Protein AF-A0A0G1RX53-F1 (afdb_monomer_lite)

InterPro domains:
  IPR038765 Papain-like cysteine peptidase superfamily [SSF54001] (108-212)

pLDDT: mean 75.98, std 19.53, range [27.03, 98.56]

Sequence (443 aa):
MKIVKIISTFILISFFSLILWSFLYSPTREVTPIYSWLSFAADLPYSDKTVSLTLGKNQTEAQLTIDSNDQEKPVYYSLTNLGVKTIKPRVIINGQDWFSDEAILGSALKNLDKDTATNQEKVLAVFKFITDNQLHWYTPLYGTSYYYLDNPVRYLNNWGYGFCSDSSTVLIQLLTFAGYNARLVNLVDHVVAEVFYDGAWHVLDPDMEVYYLNQQGKIASVEEIVADRRLLDSPIWLRDINADVKESVRQILIKAYSQPAATFTPAERGLSNQEYQSEFSYRLQQDEEIRFYYDFPGRYYWGYSDEKPPEFTNGVLISKNRGGLIRTALPFPIVSAYLYKPDLCQTVIKPRFSLKGGRWQKLTGCQDDIIKITDHFPTGEGTYPTEKYFLLLPFSLTDYQLLTQFQTASKSIPHLNDGANDIELKEALNSDIKLEFGYVPLD

Structure (mmCIF, N/CA/C/O backbone):
data_AF-A0A0G1RX53-F1
#
_entry.id   AF-A0A0G1RX53-F1
#
loop_
_atom_site.group_PDB
_atom_site.id
_atom_site.type_symbol
_atom_site.label_atom_id
_atom_site.label_alt_id
_atom_site.label_comp_id
_atom_site.label_asym_id
_atom_site.label_entity_id
_atom_site.label_seq_id
_atom_site.pdbx_PDB_ins_code
_atom_site.Cartn_x
_atom_site.Cartn_y
_atom_site.Cartn_z
_atom_site.occupancy
_atom_site.B_iso_or_equiv
_atom_site.auth_seq_id
_atom_site.auth_comp_id
_atom_site.auth_asym_id
_atom_site.auth_atom_id
_atom_site.pdbx_PDB_model_num
ATOM 1 N N . MET A 1 1 ? -21.704 -49.858 10.558 1.00 38.09 1 MET A N 1
ATOM 2 C CA . MET A 1 1 ? -22.305 -49.090 9.443 1.00 38.09 1 MET A CA 1
ATOM 3 C C . MET A 1 1 ? -22.819 -47.738 9.962 1.00 38.09 1 MET A C 1
ATOM 5 O O . MET A 1 1 ? -24.015 -47.574 10.132 1.00 38.09 1 MET A O 1
ATOM 9 N N . LYS A 1 2 ? -21.921 -46.808 10.334 1.00 35.03 2 LYS A N 1
ATOM 10 C CA . LYS A 1 2 ? -22.253 -45.494 10.940 1.00 35.03 2 LYS A CA 1
ATOM 11 C C . LYS A 1 2 ? -21.036 -44.535 10.906 1.00 35.03 2 LYS A C 1
ATOM 13 O O . LYS A 1 2 ? -20.606 -44.083 11.950 1.00 35.03 2 LYS A O 1
ATOM 18 N N . ILE A 1 3 ? -20.420 -44.273 9.743 1.00 33.19 3 ILE A N 1
ATOM 19 C CA . ILE A 1 3 ? -19.316 -43.273 9.633 1.00 33.19 3 ILE A CA 1
ATOM 20 C C . ILE A 1 3 ? -19.403 -42.375 8.370 1.00 33.19 3 ILE A C 1
ATOM 22 O O . ILE A 1 3 ? -18.644 -41.430 8.235 1.00 33.19 3 ILE A O 1
ATOM 26 N N . VAL A 1 4 ? -20.374 -42.547 7.461 1.00 31.31 4 VAL A N 1
ATOM 27 C CA . VAL A 1 4 ? -20.325 -41.864 6.138 1.00 31.31 4 VAL A CA 1
ATOM 28 C C . VAL A 1 4 ? -21.285 -40.661 5.991 1.00 31.31 4 VAL A C 1
ATOM 30 O O . VAL A 1 4 ? -21.390 -40.088 4.919 1.00 31.31 4 VAL A O 1
ATOM 33 N N . LYS A 1 5 ? -21.978 -40.207 7.048 1.00 29.08 5 LYS A N 1
ATOM 34 C CA . LYS A 1 5 ? -23.029 -39.163 6.917 1.00 29.08 5 LYS A CA 1
ATOM 35 C C . LYS A 1 5 ? -22.703 -37.762 7.458 1.00 29.08 5 LYS A C 1
ATOM 37 O O . LYS A 1 5 ? -23.580 -36.911 7.423 1.00 29.08 5 LYS A O 1
ATOM 42 N N . ILE A 1 6 ? -21.483 -37.507 7.940 1.00 33.66 6 ILE A N 1
ATOM 43 C CA . ILE A 1 6 ? -21.118 -36.205 8.547 1.00 33.66 6 ILE A CA 1
ATOM 44 C C . ILE A 1 6 ? -20.292 -35.312 7.599 1.00 33.66 6 ILE A C 1
ATOM 46 O O . ILE A 1 6 ? -20.308 -34.095 7.739 1.00 33.66 6 ILE A O 1
ATOM 50 N N . ILE A 1 7 ? -19.652 -35.873 6.567 1.00 32.50 7 ILE A N 1
ATOM 51 C CA . ILE A 1 7 ? -18.754 -35.105 5.682 1.00 32.50 7 ILE A CA 1
ATOM 52 C C . ILE A 1 7 ? -19.512 -34.394 4.541 1.00 32.50 7 ILE A C 1
ATOM 54 O O . ILE A 1 7 ? -19.084 -33.341 4.080 1.00 32.50 7 ILE A O 1
ATOM 58 N N . SER A 1 8 ? -20.684 -34.884 4.124 1.00 28.25 8 SER A N 1
ATOM 59 C CA . SER A 1 8 ? -21.443 -34.274 3.018 1.00 28.25 8 SER A CA 1
ATOM 60 C C . SER A 1 8 ? -22.219 -33.010 3.406 1.00 28.25 8 SER A C 1
ATOM 62 O O . SER A 1 8 ? -22.513 -32.190 2.544 1.00 28.25 8 SER A O 1
ATOM 64 N N . THR A 1 9 ? -22.550 -32.831 4.688 1.00 29.69 9 THR A N 1
ATOM 65 C CA . THR A 1 9 ? -23.345 -31.679 5.153 1.00 29.69 9 THR A CA 1
ATOM 66 C C . THR A 1 9 ? -22.471 -30.454 5.442 1.00 29.69 9 THR A C 1
ATOM 68 O O . THR A 1 9 ? -22.939 -29.333 5.293 1.00 29.69 9 THR A O 1
ATOM 71 N N . PHE A 1 10 ? -21.187 -30.645 5.766 1.00 32.28 10 PHE A N 1
ATOM 72 C CA . PHE A 1 10 ? -20.243 -29.539 5.973 1.00 32.28 10 PHE A CA 1
ATOM 73 C C . PHE A 1 10 ? -19.778 -28.887 4.663 1.00 32.28 10 PHE A C 1
ATOM 75 O O . PHE A 1 10 ? -19.531 -27.692 4.646 1.00 32.28 10 PHE A O 1
ATOM 82 N N . ILE A 1 11 ? -19.719 -29.633 3.555 1.00 34.22 11 ILE A N 1
ATOM 83 C CA . ILE A 1 11 ? -19.242 -29.104 2.264 1.00 34.22 11 ILE A CA 1
ATOM 84 C C . ILE A 1 11 ? -20.365 -28.396 1.481 1.00 34.22 11 ILE A C 1
ATOM 86 O O . ILE A 1 11 ? -20.099 -27.447 0.748 1.00 34.22 11 ILE A O 1
ATOM 90 N N . LEU A 1 12 ? -21.634 -28.791 1.666 1.00 27.03 12 LEU A N 1
ATOM 91 C CA . LEU A 1 12 ? -22.763 -28.136 0.988 1.00 27.03 12 LEU A CA 1
ATOM 92 C C . LEU A 1 12 ? -23.230 -26.831 1.655 1.00 27.03 12 LEU A C 1
ATOM 94 O O . LEU A 1 12 ? -23.788 -25.981 0.966 1.00 27.03 12 LEU A O 1
ATOM 98 N N . ILE A 1 13 ? -23.001 -26.644 2.960 1.00 31.08 13 ILE A N 1
ATOM 99 C CA . ILE A 1 13 ? -23.402 -25.411 3.663 1.00 31.08 13 ILE A CA 1
ATOM 100 C C . ILE A 1 13 ? -22.419 -24.264 3.372 1.00 31.08 13 ILE A C 1
ATOM 102 O O . ILE A 1 13 ? -22.856 -23.126 3.240 1.00 31.08 13 ILE A O 1
ATOM 106 N N . SER A 1 14 ? -21.133 -24.558 3.150 1.00 34.09 14 SER A N 1
ATOM 107 C CA . SER A 1 14 ? -20.120 -23.551 2.791 1.00 34.09 14 SER A CA 1
ATOM 108 C C . SER A 1 14 ? -20.298 -22.975 1.381 1.00 34.09 14 SER A C 1
ATOM 110 O O . SER A 1 14 ? -19.966 -21.820 1.148 1.00 34.09 14 SER A O 1
ATOM 112 N N . PHE A 1 15 ? -20.850 -23.751 0.441 1.00 30.48 15 PHE A N 1
ATOM 113 C CA . PHE A 1 15 ? -21.066 -23.296 -0.940 1.00 30.48 15 PHE A CA 1
ATOM 114 C C . PHE A 1 15 ? -22.359 -22.488 -1.121 1.00 30.48 15 PHE A C 1
ATOM 116 O O . PHE A 1 15 ? -22.405 -21.588 -1.953 1.00 30.48 15 PHE A O 1
ATOM 123 N N . PHE A 1 16 ? -23.405 -22.769 -0.335 1.00 28.52 16 PHE A N 1
ATOM 124 C CA . PHE A 1 16 ? -24.676 -22.038 -0.428 1.00 28.52 16 PHE A CA 1
ATOM 125 C C . PHE A 1 16 ? -24.660 -20.690 0.308 1.00 28.52 16 PHE A C 1
ATOM 127 O O . PHE A 1 16 ? -25.408 -19.793 -0.072 1.00 28.52 16 PHE A O 1
ATOM 134 N N . SER A 1 17 ? -23.799 -20.512 1.320 1.00 37.19 17 SER A N 1
ATOM 135 C CA . SER A 1 17 ? -23.594 -19.205 1.958 1.00 37.19 17 SER A CA 1
ATOM 136 C C . SER A 1 17 ? -22.793 -18.240 1.082 1.00 37.19 17 SER A C 1
ATOM 138 O O . SER A 1 17 ? -23.057 -17.051 1.137 1.00 37.19 17 SER A O 1
ATOM 140 N N . LEU A 1 18 ? -21.880 -18.731 0.239 1.00 36.88 18 LEU A N 1
ATOM 141 C CA . LEU A 1 18 ? -21.073 -17.896 -0.662 1.00 36.88 18 LEU A CA 1
ATOM 142 C C . LEU A 1 18 ? -21.910 -17.230 -1.768 1.00 36.88 18 LEU A C 1
ATOM 144 O O . LEU A 1 18 ? -21.729 -16.054 -2.045 1.00 36.88 18 LEU A O 1
ATOM 148 N N . ILE A 1 19 ? -22.892 -17.943 -2.328 1.00 36.06 19 ILE A N 1
ATOM 149 C CA . ILE A 1 19 ? -23.732 -17.432 -3.428 1.00 36.06 19 ILE A CA 1
ATOM 150 C C . ILE A 1 19 ? -24.759 -16.395 -2.941 1.00 36.06 19 ILE A C 1
ATOM 152 O O . ILE A 1 19 ? -25.202 -15.559 -3.715 1.00 36.06 19 ILE A O 1
ATOM 156 N N . LEU A 1 20 ? -25.162 -16.408 -1.665 1.00 32.62 20 LEU A N 1
ATOM 157 C CA . LEU A 1 20 ? -26.062 -15.366 -1.147 1.00 32.62 20 LEU A CA 1
ATOM 158 C C . LEU A 1 20 ? -25.323 -14.062 -0.798 1.00 32.62 20 LEU A C 1
ATOM 160 O O . LEU A 1 20 ? -25.957 -13.012 -0.718 1.00 32.62 20 LEU A O 1
ATOM 164 N N . TRP A 1 21 ? -24.005 -14.130 -0.582 1.00 38.78 21 TRP A N 1
ATOM 165 C CA . TRP A 1 21 ? -23.176 -12.989 -0.180 1.00 38.78 21 TRP A CA 1
ATOM 166 C C . TRP A 1 21 ? -22.872 -12.031 -1.335 1.00 38.78 21 TRP A C 1
ATOM 168 O O . TRP A 1 21 ? -22.779 -10.828 -1.116 1.00 38.78 21 TRP A O 1
ATOM 178 N N . SER A 1 22 ? -22.798 -12.527 -2.566 1.00 36.56 22 SER A N 1
ATOM 179 C CA . SER A 1 22 ? -22.493 -11.723 -3.753 1.00 36.56 22 SER A CA 1
ATOM 180 C C . SER A 1 22 ? -23.691 -11.006 -4.376 1.00 36.56 22 SER A C 1
ATOM 182 O O . SER A 1 22 ? -23.520 -10.026 -5.096 1.00 36.56 22 SER A O 1
ATOM 184 N N . PHE A 1 23 ? -24.922 -11.439 -4.083 1.00 33.81 23 PHE A N 1
ATOM 185 C CA . PHE A 1 23 ? -26.130 -10.880 -4.707 1.00 33.81 23 PHE A CA 1
ATOM 186 C C . PHE A 1 23 ? -26.728 -9.656 -3.992 1.00 33.81 23 PHE A C 1
ATOM 188 O O . PHE A 1 23 ? -27.586 -8.990 -4.568 1.00 33.81 23 PHE A O 1
ATOM 195 N N . LEU A 1 24 ? -26.301 -9.334 -2.765 1.00 37.97 24 LEU A N 1
ATOM 196 C CA . LEU A 1 24 ? -26.876 -8.232 -1.968 1.00 37.97 24 LEU A CA 1
ATOM 197 C C . LEU A 1 24 ? -26.048 -6.933 -1.984 1.00 37.97 24 LEU A C 1
ATOM 199 O O . LEU A 1 24 ? -26.487 -5.922 -1.440 1.00 37.97 24 LEU A O 1
ATOM 203 N N . TYR A 1 25 ? -24.886 -6.924 -2.643 1.00 43.50 25 TYR A N 1
ATOM 204 C CA . TYR A 1 25 ? -23.956 -5.793 -2.650 1.00 43.50 25 TYR A CA 1
ATOM 205 C C . TYR A 1 25 ? -23.784 -5.222 -4.058 1.00 43.50 25 TYR A C 1
ATOM 207 O O . TYR A 1 25 ? -22.889 -5.608 -4.802 1.00 43.50 25 TYR A O 1
ATOM 215 N N . SER A 1 26 ? -24.627 -4.259 -4.434 1.00 33.31 26 SER A N 1
ATOM 216 C CA . SER A 1 26 ? -24.368 -3.438 -5.620 1.00 33.31 26 SER A CA 1
ATOM 217 C C . SER A 1 26 ? -24.722 -1.975 -5.372 1.00 33.31 26 SER A C 1
ATOM 219 O O . SER A 1 26 ? -25.888 -1.604 -5.238 1.00 33.31 26 SER A O 1
ATOM 221 N N . PRO A 1 27 ? -23.696 -1.119 -5.326 1.00 36.38 27 PRO A N 1
ATOM 222 C CA . PRO A 1 27 ? -23.657 0.018 -6.221 1.00 36.38 27 PRO A CA 1
ATOM 223 C C . PRO A 1 27 ? -22.451 -0.167 -7.142 1.00 36.38 27 PRO A C 1
ATOM 225 O O . PRO A 1 27 ? -21.300 -0.026 -6.735 1.00 36.38 27 PRO A O 1
ATOM 228 N N . THR A 1 28 ? -22.728 -0.529 -8.390 1.00 34.66 28 THR A N 1
ATOM 229 C CA . THR A 1 28 ? -21.743 -0.691 -9.461 1.00 34.66 28 THR A CA 1
ATOM 230 C C . THR A 1 28 ? -20.862 0.556 -9.595 1.00 34.66 28 THR A C 1
ATOM 232 O O . THR A 1 28 ? -21.339 1.603 -10.036 1.00 34.66 28 THR A O 1
ATOM 235 N N . ARG A 1 29 ? -19.569 0.452 -9.273 1.00 39.22 29 ARG A N 1
ATOM 236 C CA . ARG A 1 29 ? -18.545 1.238 -9.974 1.00 39.22 29 ARG A CA 1
ATOM 237 C C . ARG A 1 29 ? -18.051 0.413 -11.152 1.00 39.22 29 ARG A C 1
ATOM 239 O O . ARG A 1 29 ? -17.880 -0.796 -11.022 1.00 39.22 29 ARG A O 1
ATOM 246 N N . GLU A 1 30 ? -17.883 1.069 -12.294 1.00 32.78 30 GLU A N 1
ATOM 247 C CA . GLU A 1 30 ? -17.470 0.430 -13.541 1.00 32.78 30 GLU A CA 1
ATOM 248 C C . GLU A 1 30 ? -16.167 -0.351 -13.350 1.00 32.78 30 GLU A C 1
ATOM 250 O O . GLU A 1 30 ? -15.134 0.193 -12.958 1.00 32.78 30 GLU A O 1
ATOM 255 N N . VAL A 1 31 ? -16.241 -1.649 -13.629 1.00 33.50 31 VAL A N 1
ATOM 256 C CA . VAL A 1 31 ? -15.082 -2.509 -13.826 1.00 33.50 31 VAL A CA 1
ATOM 257 C C . VAL A 1 31 ? -14.768 -2.440 -15.310 1.00 33.50 31 VAL A C 1
ATOM 259 O O . VAL A 1 31 ? -15.579 -2.873 -16.126 1.00 33.50 31 VAL A O 1
ATOM 262 N N . THR A 1 32 ? -13.602 -1.912 -15.670 1.00 34.34 32 THR A N 1
ATOM 263 C CA . THR A 1 32 ? -13.082 -2.051 -17.033 1.00 34.34 32 THR A CA 1
ATOM 264 C C . THR A 1 32 ? -12.180 -3.283 -17.056 1.00 34.34 32 THR A C 1
ATOM 266 O O . THR A 1 32 ? -11.103 -3.242 -16.454 1.00 34.34 32 THR A O 1
ATOM 269 N N . PRO A 1 33 ? -12.581 -4.392 -17.705 1.00 32.53 33 PRO A N 1
ATOM 270 C CA . PRO A 1 33 ? -11.727 -5.564 -17.839 1.00 32.53 33 PRO A CA 1
ATOM 271 C C . PRO A 1 33 ? -10.448 -5.194 -18.589 1.00 32.53 33 PRO A C 1
ATOM 273 O O . PRO A 1 33 ? -10.488 -4.493 -19.604 1.00 32.53 33 PRO A O 1
ATOM 276 N N . ILE A 1 34 ? -9.308 -5.705 -18.127 1.00 37.91 34 ILE A N 1
ATOM 277 C CA . ILE A 1 34 ? -8.089 -5.680 -18.930 1.00 37.91 34 ILE A CA 1
ATOM 278 C C . ILE A 1 34 ? -8.256 -6.691 -20.061 1.00 37.91 34 ILE A C 1
ATOM 280 O O . ILE A 1 34 ? -8.269 -7.902 -19.847 1.00 37.91 34 ILE A O 1
ATOM 284 N N . TYR A 1 35 ? -8.362 -6.183 -21.285 1.00 34.84 35 TYR A N 1
ATOM 285 C CA . TYR A 1 35 ? -8.064 -6.973 -22.470 1.00 34.84 35 TYR A CA 1
ATOM 286 C C . TYR A 1 35 ? -6.566 -7.295 -22.491 1.00 34.84 35 TYR A C 1
ATOM 288 O O . TYR A 1 35 ? -5.746 -6.539 -21.984 1.00 34.84 35 TYR A O 1
ATOM 296 N N . SER A 1 36 ? -6.171 -8.428 -23.063 1.00 36.44 36 SER A N 1
ATOM 297 C CA . SER A 1 36 ? -4.761 -8.769 -23.257 1.00 36.44 36 SER A CA 1
ATOM 298 C C . SER A 1 36 ? -4.097 -7.765 -24.215 1.00 36.44 36 SER A C 1
ATOM 300 O O . SER A 1 36 ? -4.073 -7.986 -25.424 1.00 36.44 36 SER A O 1
ATOM 302 N N . TRP A 1 37 ? -3.563 -6.659 -23.693 1.00 49.25 37 TRP A N 1
ATOM 303 C CA . TRP A 1 37 ? -2.932 -5.555 -24.441 1.00 49.25 37 TRP A CA 1
ATOM 304 C C . TRP A 1 37 ? -1.515 -5.892 -24.936 1.00 49.25 37 TRP A C 1
ATOM 306 O O . TRP A 1 37 ? -0.596 -5.079 -24.897 1.00 49.25 37 TRP A O 1
ATOM 316 N N . LEU A 1 38 ? -1.325 -7.130 -25.384 1.00 40.81 38 LEU A N 1
ATOM 317 C CA . LEU A 1 38 ? -0.050 -7.753 -25.741 1.00 40.81 38 LEU A CA 1
ATOM 318 C C . LEU A 1 38 ? 0.667 -7.133 -26.955 1.00 40.81 38 LEU A C 1
ATOM 320 O O . LEU A 1 38 ? 1.712 -7.645 -27.345 1.00 40.81 38 LEU A O 1
ATOM 324 N N . SER A 1 39 ? 0.143 -6.071 -27.568 1.00 40.34 39 SER A N 1
ATOM 325 C CA . SER A 1 39 ? 0.622 -5.606 -28.872 1.00 40.34 39 SER A CA 1
ATOM 326 C C . SER A 1 39 ? 1.554 -4.398 -28.871 1.00 40.34 39 SER A C 1
ATOM 328 O O . SER A 1 39 ? 2.106 -4.126 -29.928 1.00 40.34 39 SER A O 1
ATOM 330 N N . PHE A 1 40 ? 1.804 -3.682 -27.769 1.00 47.16 40 PHE A N 1
ATOM 331 C CA . PHE A 1 40 ? 2.576 -2.440 -27.898 1.00 47.16 40 PHE A CA 1
ATOM 332 C C . PHE A 1 40 ? 3.534 -2.150 -26.738 1.00 47.16 40 PHE A C 1
ATOM 334 O O . PHE A 1 40 ? 3.247 -1.392 -25.820 1.00 47.16 40 PHE A O 1
ATOM 341 N N . ALA A 1 41 ? 4.767 -2.646 -26.874 1.00 43.88 41 ALA A N 1
ATOM 342 C CA . ALA A 1 41 ? 5.933 -1.949 -26.323 1.00 43.88 41 ALA A CA 1
ATOM 343 C C . ALA A 1 41 ? 6.119 -0.540 -26.942 1.00 43.88 41 ALA A C 1
ATOM 345 O O . ALA A 1 41 ? 6.875 0.264 -26.404 1.00 43.88 41 ALA A O 1
ATOM 346 N N . ALA A 1 42 ? 5.443 -0.246 -28.062 1.00 40.31 42 ALA A N 1
ATOM 347 C CA . ALA A 1 42 ? 5.534 1.021 -28.785 1.00 40.31 42 ALA A CA 1
ATOM 348 C C . ALA A 1 42 ? 4.460 2.073 -28.406 1.00 40.31 42 ALA A C 1
ATOM 350 O O . ALA A 1 42 ? 4.690 3.244 -28.682 1.00 40.31 42 ALA A O 1
ATOM 351 N N . ASP A 1 43 ? 3.395 1.700 -27.681 1.00 47.09 43 ASP A N 1
ATOM 352 C CA . ASP A 1 43 ? 2.279 2.580 -27.269 1.00 47.09 43 ASP A CA 1
ATOM 353 C C . ASP A 1 43 ? 2.055 2.512 -25.741 1.00 47.09 43 ASP A C 1
ATOM 355 O O . ASP A 1 43 ? 0.948 2.281 -25.250 1.00 47.09 43 ASP A O 1
ATOM 359 N N . LEU A 1 44 ? 3.117 2.704 -24.943 1.00 56.09 44 LEU A N 1
ATOM 360 C CA . LEU A 1 44 ? 2.929 3.166 -23.554 1.00 56.09 44 LEU A CA 1
ATOM 361 C C . LEU A 1 44 ? 2.063 4.441 -23.621 1.00 56.09 44 LEU A C 1
ATOM 363 O O . LEU A 1 44 ? 2.270 5.196 -24.572 1.00 56.09 44 LEU A O 1
ATOM 367 N N . PRO A 1 45 ? 1.131 4.717 -22.682 1.00 57.41 45 PRO A N 1
ATOM 368 C CA . PRO A 1 45 ? 0.263 5.890 -22.776 1.00 57.41 45 PRO A CA 1
ATOM 369 C C . PRO A 1 45 ? 1.105 7.127 -23.083 1.00 57.41 4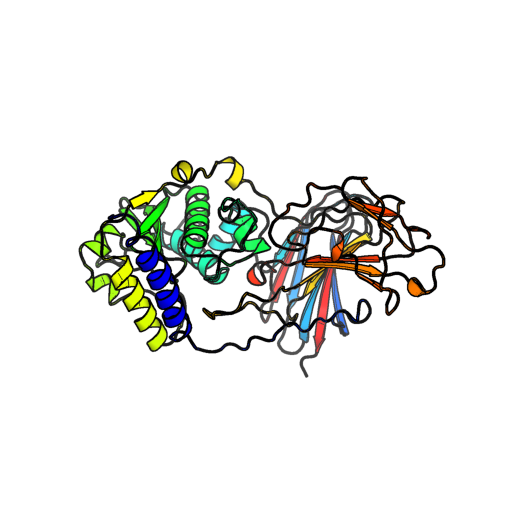5 PRO A C 1
ATOM 371 O O . PRO A 1 45 ? 2.023 7.476 -22.331 1.00 57.41 45 PRO A O 1
ATOM 374 N N . TYR A 1 46 ? 0.847 7.683 -24.267 1.00 64.62 46 TYR A N 1
ATOM 375 C CA . TYR A 1 46 ? 1.576 8.819 -24.796 1.00 64.62 46 TYR A CA 1
ATOM 376 C C . TYR A 1 46 ? 1.346 10.000 -23.863 1.00 64.62 46 TYR A C 1
ATOM 378 O O . TYR A 1 46 ? 0.265 10.163 -23.305 1.00 64.62 46 TYR A O 1
ATOM 386 N N . SER A 1 47 ? 2.396 10.778 -23.653 1.00 69.62 47 SER A N 1
ATOM 387 C CA . SER A 1 47 ? 2.343 11.991 -22.860 1.00 69.62 47 SER A CA 1
ATOM 388 C C . SER A 1 47 ? 2.664 13.150 -23.787 1.00 69.62 47 SER A C 1
ATOM 390 O O . SER A 1 47 ? 3.748 13.182 -24.368 1.00 69.62 47 SER A O 1
ATOM 392 N N . ASP A 1 48 ? 1.767 14.125 -23.863 1.00 77.94 48 ASP A N 1
ATOM 393 C CA . ASP A 1 48 ? 1.960 15.350 -24.646 1.00 77.94 48 ASP A CA 1
ATOM 394 C C . ASP A 1 48 ? 2.946 16.297 -23.959 1.00 77.94 48 ASP A C 1
ATOM 396 O O . ASP A 1 48 ? 3.638 17.091 -24.601 1.00 77.94 48 ASP A O 1
ATOM 400 N N . LYS A 1 49 ? 3.028 16.199 -22.629 1.00 83.00 49 LYS A N 1
ATOM 401 C CA . LYS A 1 49 ? 3.840 17.071 -21.788 1.00 83.00 49 LYS A CA 1
ATOM 402 C C . LYS A 1 49 ? 4.438 16.296 -20.633 1.00 83.00 49 LYS A C 1
ATOM 404 O O . LYS A 1 49 ? 3.733 15.589 -19.926 1.00 83.00 49 LYS A O 1
ATOM 409 N N . THR A 1 50 ? 5.727 16.494 -20.391 1.00 85.62 50 THR A N 1
ATOM 410 C CA . THR A 1 50 ? 6.423 15.883 -19.257 1.00 85.62 50 THR A CA 1
ATOM 411 C C . THR A 1 50 ? 6.941 16.933 -18.291 1.00 85.62 50 THR A C 1
ATOM 413 O O . THR A 1 50 ? 7.505 17.944 -18.716 1.00 85.62 50 THR A O 1
ATOM 416 N N . VAL A 1 51 ? 6.845 16.652 -16.996 1.00 85.25 51 VAL A N 1
ATOM 417 C CA . VAL A 1 51 ? 7.539 17.403 -15.942 1.00 85.25 51 VAL A CA 1
ATOM 418 C C . VAL A 1 51 ? 8.541 16.470 -15.284 1.00 85.25 51 VAL A C 1
ATOM 420 O O . VAL A 1 51 ? 8.191 15.345 -14.939 1.00 85.25 51 VAL A O 1
ATOM 423 N N . SER A 1 52 ? 9.788 16.912 -15.107 1.00 87.44 52 SER A N 1
ATOM 424 C CA . SER A 1 52 ? 10.828 16.069 -14.515 1.00 87.44 52 SER A CA 1
ATOM 425 C C . SER A 1 52 ? 11.593 16.747 -13.390 1.00 87.44 52 SER A C 1
ATOM 427 O O . SER A 1 52 ? 11.963 17.915 -13.499 1.00 87.44 52 SER A O 1
ATOM 429 N N . LEU A 1 53 ? 11.917 15.960 -12.372 1.00 86.88 53 LEU A N 1
ATOM 430 C CA . LEU A 1 53 ? 12.800 16.293 -11.266 1.00 86.88 53 LEU A CA 1
ATOM 431 C C . LEU A 1 53 ? 14.044 15.405 -11.359 1.00 86.88 53 LEU A C 1
ATOM 433 O O . LEU A 1 53 ? 13.928 14.196 -11.546 1.00 86.88 53 LEU A O 1
ATOM 437 N N . THR A 1 54 ? 15.236 15.989 -11.240 1.00 85.25 54 THR A N 1
ATOM 438 C CA . THR A 1 54 ? 16.485 15.215 -11.180 1.00 85.25 54 THR A CA 1
ATOM 439 C C . THR A 1 54 ? 17.135 15.382 -9.817 1.00 85.25 54 THR A C 1
ATOM 441 O O . THR A 1 54 ? 17.426 16.505 -9.411 1.00 85.25 54 THR A O 1
ATOM 444 N N . LEU A 1 55 ? 17.385 14.266 -9.137 1.00 84.56 55 LEU A N 1
ATOM 445 C CA . LEU A 1 55 ? 18.202 14.206 -7.933 1.00 84.56 55 LEU A CA 1
ATOM 446 C C . LEU A 1 55 ? 19.643 13.898 -8.334 1.00 84.56 55 LEU A C 1
ATOM 448 O O . LEU A 1 55 ? 19.909 12.855 -8.928 1.00 84.56 55 LEU A O 1
ATOM 452 N N . GLY A 1 56 ? 20.569 14.807 -8.041 1.00 81.81 56 GLY A N 1
ATOM 453 C CA . GLY A 1 56 ? 21.979 14.624 -8.373 1.00 81.81 56 GLY A CA 1
ATOM 454 C C . GLY A 1 56 ? 22.704 13.696 -7.394 1.00 81.81 56 GLY A C 1
ATOM 455 O O . GLY A 1 56 ? 22.391 13.653 -6.210 1.00 81.81 56 GLY A O 1
ATOM 456 N N . LYS A 1 57 ? 23.781 13.047 -7.842 1.00 78.94 57 LYS A N 1
ATOM 457 C CA . LYS A 1 57 ? 24.587 12.077 -7.069 1.00 78.94 57 LYS A CA 1
ATOM 458 C C . LYS A 1 57 ? 25.133 12.549 -5.713 1.00 78.94 57 LYS A C 1
ATOM 460 O O . LYS A 1 57 ? 25.569 11.719 -4.919 1.00 78.94 57 LYS A O 1
ATOM 465 N N . ASN A 1 58 ? 25.168 13.857 -5.460 1.00 82.00 58 ASN A N 1
ATOM 466 C CA . ASN A 1 58 ? 25.638 14.458 -4.203 1.00 82.00 58 ASN A CA 1
ATOM 467 C C . ASN A 1 58 ? 24.485 14.963 -3.317 1.00 82.00 58 ASN A C 1
ATOM 469 O O . ASN A 1 58 ? 24.730 15.654 -2.331 1.00 82.00 58 ASN A O 1
ATOM 473 N N . GLN A 1 59 ? 23.243 14.664 -3.688 1.00 81.88 59 GLN A N 1
ATOM 474 C CA . GLN A 1 59 ? 22.036 15.046 -2.972 1.00 81.88 59 GLN A CA 1
ATOM 475 C C . GLN A 1 59 ? 21.384 13.797 -2.372 1.00 81.88 59 GLN A C 1
ATOM 477 O O . GLN A 1 59 ? 21.543 12.684 -2.874 1.00 81.88 59 GLN A O 1
ATOM 482 N N . THR A 1 60 ? 20.678 13.982 -1.263 1.00 82.62 60 THR A N 1
ATOM 483 C CA . THR A 1 60 ? 19.925 12.917 -0.582 1.00 82.62 60 THR A CA 1
ATOM 484 C C . THR A 1 60 ? 18.426 13.025 -0.823 1.00 82.62 60 THR A C 1
ATOM 486 O O . THR A 1 60 ? 17.722 12.021 -0.716 1.00 82.62 60 THR A O 1
ATOM 489 N N . GLU A 1 61 ? 17.959 14.229 -1.154 1.00 86.06 61 GLU A N 1
ATOM 490 C CA . GLU A 1 61 ? 16.580 14.510 -1.523 1.00 86.06 61 GLU A CA 1
ATOM 491 C C . GLU A 1 61 ? 16.490 15.636 -2.553 1.00 86.06 61 GLU A C 1
ATOM 493 O O . GLU A 1 61 ? 17.389 16.477 -2.667 1.00 86.06 61 GLU A O 1
ATOM 498 N N . ALA A 1 62 ? 15.382 15.636 -3.281 1.00 85.56 62 ALA A N 1
ATOM 499 C CA . ALA A 1 62 ? 14.945 16.720 -4.137 1.00 85.56 62 ALA A CA 1
ATOM 500 C C . ALA A 1 62 ? 13.433 16.869 -3.978 1.00 85.56 62 ALA A C 1
ATOM 502 O O . ALA A 1 62 ? 12.724 15.875 -3.806 1.00 85.56 62 ALA A O 1
ATOM 503 N N . GLN A 1 63 ? 12.949 18.104 -4.046 1.00 89.62 63 GLN A N 1
ATOM 504 C CA . GLN A 1 63 ? 11.536 18.419 -3.882 1.00 89.62 63 GLN A CA 1
ATOM 505 C C . GLN A 1 63 ? 11.048 19.292 -5.032 1.00 89.62 63 GLN A C 1
ATOM 507 O O . GLN A 1 63 ? 11.804 20.101 -5.578 1.00 89.62 63 GLN A O 1
ATOM 512 N N . LEU A 1 64 ? 9.785 19.115 -5.397 1.00 89.56 64 LEU A N 1
ATOM 513 C CA . LEU A 1 64 ? 9.095 19.920 -6.393 1.00 89.56 64 LEU A CA 1
ATOM 514 C C . LEU A 1 64 ? 7.616 19.991 -6.024 1.00 89.56 64 LEU A C 1
ATOM 516 O O . LEU A 1 64 ? 7.011 18.965 -5.728 1.00 89.56 64 LEU A O 1
ATOM 520 N N . THR A 1 65 ? 7.031 21.179 -6.118 1.00 89.25 65 THR A N 1
ATOM 521 C CA . THR A 1 65 ? 5.576 21.329 -6.127 1.00 89.25 65 THR A CA 1
ATOM 522 C C . THR A 1 65 ? 5.115 21.438 -7.572 1.00 89.25 65 THR A C 1
ATOM 524 O O . THR A 1 65 ? 5.646 22.247 -8.339 1.00 89.25 65 THR A O 1
ATOM 527 N N . ILE A 1 66 ? 4.136 20.624 -7.948 1.00 86.69 66 ILE A N 1
ATOM 528 C CA . ILE A 1 66 ? 3.462 20.720 -9.243 1.00 86.69 66 ILE A CA 1
ATOM 529 C C . ILE A 1 66 ? 1.988 21.035 -9.026 1.00 86.69 66 ILE A C 1
ATOM 531 O O . ILE A 1 66 ? 1.395 20.585 -8.053 1.00 86.69 66 ILE A O 1
ATOM 535 N N . ASP A 1 67 ? 1.401 21.806 -9.929 1.00 83.88 67 ASP A N 1
ATOM 536 C CA . ASP A 1 67 ? -0.034 22.075 -9.932 1.00 83.88 67 ASP A CA 1
ATOM 537 C C . ASP A 1 67 ? -0.675 21.193 -11.006 1.00 83.88 67 ASP A C 1
ATOM 539 O O . ASP A 1 67 ? -0.416 21.389 -12.198 1.00 83.88 67 ASP A O 1
ATOM 543 N N . SER A 1 68 ? -1.435 20.179 -10.592 1.00 81.38 68 SER A N 1
ATOM 544 C CA . SER A 1 68 ? -2.266 19.396 -11.507 1.00 81.38 68 SER A CA 1
ATOM 545 C C . SER A 1 68 ? -3.666 19.974 -11.501 1.00 81.38 68 SER A C 1
ATOM 547 O O . SER A 1 68 ? -4.281 20.106 -10.453 1.00 81.38 68 SER A O 1
ATOM 549 N N . ASN A 1 69 ? -4.182 20.317 -12.671 1.00 75.25 69 ASN A N 1
ATOM 550 C CA . ASN A 1 69 ? -5.501 20.917 -12.809 1.00 75.25 69 ASN A CA 1
ATOM 551 C C . ASN A 1 69 ? -6.372 20.082 -13.747 1.00 75.25 69 ASN A C 1
ATOM 553 O O . ASN A 1 69 ? -5.867 19.281 -14.530 1.00 75.25 69 ASN A O 1
ATOM 557 N N . ASP A 1 70 ? -7.675 20.347 -13.723 1.00 69.12 70 ASP A N 1
ATOM 558 C CA . ASP A 1 70 ? -8.690 19.619 -14.493 1.00 69.12 70 ASP A CA 1
ATOM 559 C C . ASP A 1 70 ? -8.583 19.790 -16.025 1.00 69.12 70 ASP A C 1
ATOM 561 O O . ASP A 1 70 ? -9.506 19.422 -16.746 1.00 69.12 70 ASP A O 1
ATOM 565 N N . GLN A 1 71 ? -7.512 20.393 -16.556 1.00 78.44 71 GLN A N 1
ATOM 566 C CA . GLN A 1 71 ? -7.255 20.502 -18.000 1.00 78.44 71 GLN A CA 1
ATOM 567 C C . GLN A 1 71 ? -6.211 19.492 -18.497 1.00 78.44 71 GLN A C 1
ATOM 569 O O . GLN A 1 71 ? -6.155 19.205 -19.691 1.00 78.44 71 GLN A O 1
ATOM 574 N N . GLU A 1 72 ? -5.376 18.952 -17.607 1.00 80.31 72 GLU A N 1
ATOM 575 C CA . GLU A 1 72 ? -4.331 17.982 -17.938 1.00 80.31 72 GLU A CA 1
ATOM 576 C C . GLU A 1 72 ? -4.414 16.791 -16.976 1.00 80.31 72 GLU A C 1
ATOM 578 O O . GLU A 1 72 ? -4.313 16.938 -15.760 1.00 80.31 72 GLU A O 1
ATOM 583 N N . LYS A 1 73 ? -4.545 15.581 -17.520 1.00 79.94 73 LYS A N 1
ATOM 584 C CA . LYS A 1 73 ? -4.605 14.347 -16.741 1.00 79.94 73 LYS A CA 1
ATOM 585 C C . LYS A 1 73 ? -3.223 13.703 -16.643 1.00 79.94 73 LYS A C 1
ATOM 587 O O . LYS A 1 73 ? -2.620 13.427 -17.686 1.00 79.94 73 LYS A O 1
ATOM 592 N N . PRO A 1 74 ? -2.709 13.403 -15.441 1.00 80.88 74 PRO A N 1
ATOM 593 C CA . PRO A 1 74 ? -1.481 12.635 -15.317 1.00 80.88 74 PRO A CA 1
ATOM 594 C C . PRO A 1 74 ? -1.720 11.188 -15.767 1.00 80.88 74 PRO A C 1
ATOM 596 O O . PRO A 1 74 ? -2.636 10.521 -15.297 1.00 80.88 74 PRO A O 1
ATOM 599 N N . VAL A 1 75 ? -0.868 10.671 -16.653 1.00 81.44 75 VAL A N 1
ATOM 600 C CA . VAL A 1 75 ? -0.978 9.296 -17.176 1.00 81.44 75 VAL A CA 1
ATOM 601 C C . VAL A 1 75 ? 0.007 8.332 -16.530 1.00 81.44 75 VAL A C 1
ATOM 603 O O . VAL A 1 75 ? -0.309 7.155 -16.343 1.00 81.44 75 VAL A O 1
ATOM 606 N N .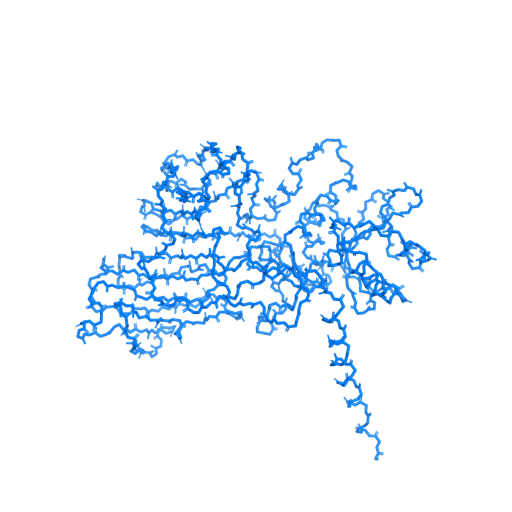 TYR A 1 76 ? 1.192 8.816 -16.159 1.00 84.56 76 TYR A N 1
ATOM 607 C CA . TYR A 1 76 ? 2.211 8.012 -15.496 1.00 84.56 76 TYR A CA 1
ATOM 608 C C . TYR A 1 76 ? 3.157 8.859 -14.647 1.00 84.56 76 TYR A C 1
ATOM 610 O O . TYR A 1 76 ? 3.307 10.062 -14.875 1.00 84.56 76 TYR A O 1
ATOM 618 N N . TYR A 1 77 ? 3.878 8.196 -13.745 1.00 88.25 77 TYR A N 1
ATOM 619 C CA . TYR A 1 77 ? 5.198 8.656 -13.324 1.00 88.25 77 TYR A CA 1
ATOM 620 C C . TYR A 1 77 ? 6.249 7.568 -13.543 1.00 88.25 77 TYR A C 1
ATOM 622 O O . TYR A 1 77 ? 5.947 6.375 -13.545 1.00 88.25 77 TYR A O 1
ATOM 630 N N . SER A 1 78 ? 7.496 7.972 -13.761 1.00 89.88 78 SER A N 1
ATOM 631 C CA . SER A 1 78 ? 8.621 7.062 -13.941 1.00 89.88 78 SER A CA 1
ATOM 632 C C . SER A 1 78 ? 9.835 7.491 -13.135 1.00 89.88 78 SER A C 1
ATOM 634 O O . SER A 1 78 ? 10.057 8.675 -12.896 1.00 89.88 78 SER A O 1
ATOM 636 N N . LEU A 1 79 ? 10.627 6.508 -12.726 1.00 90.88 79 LEU A N 1
ATOM 637 C CA . LEU A 1 79 ? 11.912 6.678 -12.069 1.00 90.88 79 LEU A CA 1
ATOM 638 C C . LEU A 1 79 ? 12.973 6.033 -12.945 1.00 90.88 79 LEU A C 1
ATOM 640 O O . LEU A 1 79 ? 12.905 4.835 -13.210 1.00 90.88 79 LEU A O 1
ATOM 644 N N . THR A 1 80 ? 13.953 6.820 -13.374 1.00 90.75 80 THR A N 1
ATOM 645 C CA . THR A 1 80 ? 15.086 6.351 -14.175 1.00 90.75 80 THR A CA 1
ATOM 646 C C . THR A 1 80 ? 16.382 6.539 -13.407 1.00 90.75 80 THR A C 1
ATOM 648 O O . THR A 1 80 ? 16.675 7.637 -12.927 1.00 90.75 80 THR A O 1
ATOM 651 N N . ASN A 1 81 ? 17.195 5.487 -13.341 1.00 89.75 81 ASN A N 1
ATOM 652 C CA . ASN A 1 81 ? 18.558 5.586 -12.839 1.00 89.75 81 ASN A CA 1
ATOM 653 C C . ASN A 1 81 ? 19.509 6.044 -13.953 1.00 89.75 81 ASN A C 1
ATOM 655 O O . ASN A 1 81 ? 19.830 5.275 -14.858 1.00 89.75 81 ASN A O 1
ATOM 659 N N . LEU A 1 82 ? 19.980 7.287 -13.878 1.00 89.44 82 LEU A N 1
ATOM 660 C CA . LEU A 1 82 ? 20.899 7.871 -14.858 1.00 89.44 82 LEU A CA 1
ATOM 661 C C . LEU A 1 82 ? 22.376 7.612 -14.523 1.00 89.44 82 LEU A C 1
ATOM 663 O O . LEU A 1 82 ? 23.254 7.898 -15.338 1.00 89.44 82 LEU A O 1
ATOM 667 N N . GLY A 1 83 ? 22.675 7.100 -13.327 1.00 85.44 83 GLY A N 1
ATOM 668 C CA . GLY A 1 83 ? 24.040 6.796 -12.912 1.00 85.44 83 GLY A CA 1
ATOM 669 C C . GLY A 1 83 ? 24.390 5.309 -12.970 1.00 85.44 83 GLY A C 1
ATOM 670 O O . GLY A 1 83 ? 23.612 4.448 -13.362 1.00 85.44 83 GLY A O 1
ATOM 671 N N . VAL A 1 84 ? 25.632 5.005 -12.591 1.00 83.38 84 VAL A N 1
ATOM 672 C CA . VAL A 1 84 ? 26.255 3.680 -12.791 1.00 83.38 84 VAL A CA 1
ATOM 673 C C . VAL A 1 84 ? 26.063 2.709 -11.621 1.00 83.38 84 VAL A C 1
ATOM 675 O O . VAL A 1 84 ? 26.490 1.557 -11.691 1.00 83.38 84 VAL A O 1
ATOM 678 N N . LYS A 1 85 ? 25.481 3.166 -10.508 1.00 84.00 85 LYS A N 1
ATOM 679 C CA . LYS A 1 85 ? 25.262 2.357 -9.301 1.00 84.00 85 LYS A CA 1
ATOM 680 C C . LYS A 1 85 ? 23.794 1.992 -9.176 1.00 84.00 85 LYS A C 1
ATOM 682 O O . LYS A 1 85 ? 22.938 2.789 -9.528 1.00 84.00 85 LYS A O 1
ATOM 687 N N . THR A 1 86 ? 23.505 0.818 -8.624 1.00 83.38 86 THR A N 1
ATOM 688 C CA . THR A 1 86 ? 22.132 0.435 -8.275 1.00 83.38 86 THR A CA 1
ATOM 689 C C . THR A 1 86 ? 21.568 1.343 -7.183 1.00 83.38 86 THR A C 1
ATOM 691 O O . THR A 1 86 ? 22.253 1.600 -6.192 1.00 83.38 86 THR A O 1
ATOM 694 N N . ILE A 1 87 ? 20.316 1.755 -7.360 1.00 84.19 87 ILE A N 1
ATOM 695 C CA . ILE A 1 87 ? 19.523 2.596 -6.451 1.00 84.19 87 ILE A CA 1
ATOM 696 C C . ILE A 1 87 ? 18.226 1.873 -6.029 1.00 84.19 87 ILE A C 1
ATOM 698 O O . ILE A 1 87 ? 17.930 0.785 -6.525 1.00 84.19 87 ILE A O 1
ATOM 702 N N . LYS A 1 88 ? 17.477 2.473 -5.112 1.00 84.94 88 LYS A N 1
ATOM 703 C CA . LYS A 1 88 ? 16.264 2.058 -4.388 1.00 84.94 88 LYS A CA 1
ATOM 704 C C . LYS A 1 88 ? 15.313 3.270 -4.172 1.00 84.94 88 LYS A C 1
ATOM 706 O O . LYS A 1 88 ? 15.012 3.605 -3.016 1.00 84.94 88 LYS A O 1
ATOM 711 N N . PRO A 1 89 ? 14.891 3.979 -5.237 1.00 85.56 89 PRO A N 1
ATOM 712 C CA . PRO A 1 89 ? 14.311 5.313 -5.109 1.00 85.56 89 PRO A CA 1
ATOM 713 C C . PRO A 1 89 ? 13.024 5.299 -4.294 1.00 85.56 89 PRO A C 1
ATOM 715 O O . PRO A 1 89 ? 12.266 4.324 -4.313 1.00 85.56 89 PRO A O 1
ATOM 718 N N . ARG A 1 90 ? 12.774 6.404 -3.593 1.00 87.38 90 ARG A N 1
ATOM 719 C CA . ARG A 1 90 ? 11.559 6.635 -2.810 1.00 87.38 90 ARG A CA 1
ATOM 720 C C . ARG A 1 90 ? 10.857 7.879 -3.325 1.00 87.38 90 ARG A C 1
ATOM 722 O O . ARG A 1 90 ? 11.456 8.949 -3.367 1.00 87.38 90 ARG A O 1
ATOM 729 N N . VAL A 1 91 ? 9.589 7.726 -3.685 1.00 88.31 91 VAL A N 1
ATOM 730 C CA . VAL A 1 91 ? 8.722 8.831 -4.101 1.00 88.31 91 VAL A CA 1
ATOM 731 C C . VAL A 1 91 ? 7.665 9.019 -3.032 1.00 88.31 91 VAL A C 1
ATOM 733 O O . VAL A 1 91 ? 6.961 8.072 -2.689 1.00 88.31 91 VAL A O 1
ATOM 736 N N . ILE A 1 92 ? 7.580 10.236 -2.513 1.00 91.62 92 ILE A N 1
ATOM 737 C CA . ILE A 1 92 ? 6.582 10.656 -1.537 1.00 91.62 92 ILE A CA 1
ATOM 738 C C . ILE A 1 92 ? 5.778 11.756 -2.211 1.00 91.62 92 ILE A C 1
ATOM 740 O O . ILE A 1 92 ? 6.351 12.744 -2.663 1.00 91.62 92 ILE A O 1
ATOM 744 N N . ILE A 1 93 ? 4.463 11.581 -2.297 1.00 90.38 93 ILE A N 1
ATOM 745 C CA . ILE A 1 93 ? 3.559 12.601 -2.837 1.00 90.38 93 ILE A CA 1
ATOM 746 C C . ILE A 1 93 ? 2.581 12.978 -1.738 1.00 90.38 93 ILE A C 1
ATOM 748 O O . ILE A 1 93 ? 1.998 12.104 -1.094 1.00 90.38 93 ILE A O 1
ATOM 752 N N . ASN A 1 94 ? 2.433 14.277 -1.487 1.00 90.81 94 ASN A N 1
ATOM 753 C CA . ASN A 1 94 ? 1.541 14.832 -0.470 1.00 90.81 94 ASN A CA 1
ATOM 754 C C . ASN A 1 94 ? 1.759 14.200 0.918 1.00 90.81 94 ASN A C 1
ATOM 756 O O . ASN A 1 94 ? 0.805 13.924 1.654 1.00 90.81 94 ASN A O 1
ATOM 760 N N . GLY A 1 95 ? 3.019 13.906 1.256 1.00 89.44 95 GLY A N 1
ATOM 761 C CA . GLY A 1 95 ? 3.409 13.275 2.519 1.00 89.44 95 GLY A CA 1
ATOM 762 C C . GLY A 1 95 ? 2.954 11.819 2.686 1.00 89.44 95 GLY A C 1
ATOM 763 O O . GLY A 1 95 ? 2.866 11.351 3.818 1.00 89.44 95 GLY A O 1
ATOM 764 N N . GLN A 1 96 ? 2.604 11.117 1.603 1.00 90.19 96 GLN A N 1
ATOM 765 C CA . GLN A 1 96 ? 2.256 9.697 1.633 1.00 90.19 96 GLN A CA 1
ATOM 766 C C . GLN A 1 96 ? 3.462 8.839 1.232 1.00 90.19 96 GLN A C 1
ATOM 768 O O . GLN A 1 96 ? 3.914 8.875 0.088 1.00 90.19 96 GLN A O 1
ATOM 773 N N . ASP A 1 97 ? 3.986 8.087 2.196 1.00 91.56 97 ASP A N 1
ATOM 774 C CA . ASP A 1 97 ? 5.195 7.275 2.091 1.00 91.56 97 ASP A CA 1
ATOM 775 C C . ASP A 1 97 ? 4.900 5.811 2.449 1.00 91.56 97 ASP A C 1
ATOM 777 O O . ASP A 1 97 ? 4.398 5.492 3.528 1.00 91.56 97 ASP A O 1
ATOM 781 N N . TRP A 1 98 ? 5.234 4.916 1.523 1.00 89.56 98 TRP A N 1
ATOM 782 C CA . TRP A 1 98 ? 4.896 3.491 1.564 1.00 89.56 98 TRP A CA 1
ATOM 783 C C . TRP A 1 98 ? 6.089 2.582 1.873 1.00 89.56 98 TRP A C 1
ATOM 785 O O . TRP A 1 98 ? 5.990 1.360 1.757 1.00 89.56 98 TRP A O 1
ATOM 795 N N . PHE A 1 99 ? 7.233 3.173 2.227 1.00 88.38 99 PHE A N 1
ATOM 796 C CA . PHE A 1 99 ? 8.514 2.476 2.288 1.00 88.38 99 PHE A CA 1
ATOM 797 C C . PHE A 1 99 ? 8.626 1.450 3.424 1.00 88.38 99 PHE A C 1
ATOM 799 O O . PHE A 1 99 ? 9.212 0.391 3.224 1.00 88.38 99 PHE A O 1
ATOM 806 N N . SER A 1 100 ? 8.111 1.756 4.613 1.00 89.19 100 SER A N 1
ATOM 807 C CA . SER A 1 100 ? 8.238 0.931 5.823 1.00 89.19 100 SER A CA 1
ATOM 808 C C . SER A 1 100 ? 7.019 1.096 6.729 1.00 89.19 100 SER A C 1
ATOM 810 O O . SER A 1 100 ? 6.232 2.022 6.533 1.00 89.19 100 SER A O 1
ATOM 812 N N . ASP A 1 101 ? 6.884 0.250 7.753 1.00 89.88 101 ASP A N 1
ATOM 813 C CA . ASP A 1 101 ? 5.818 0.383 8.759 1.00 89.88 101 ASP A CA 1
ATOM 814 C C . ASP A 1 101 ? 5.845 1.766 9.441 1.00 89.88 101 ASP A C 1
ATOM 816 O O . ASP A 1 101 ? 4.802 2.393 9.620 1.00 89.88 101 ASP A O 1
ATOM 820 N N . GLU A 1 102 ? 7.040 2.298 9.731 1.00 92.19 102 GLU A N 1
ATOM 821 C CA . GLU A 1 102 ? 7.226 3.654 10.270 1.00 92.19 102 GLU A CA 1
ATOM 822 C C . GLU A 1 102 ? 6.737 4.742 9.307 1.00 92.19 102 GLU A C 1
ATOM 824 O O . GLU A 1 102 ? 6.051 5.676 9.724 1.00 92.19 102 GLU A O 1
ATOM 829 N N . ALA A 1 103 ? 7.061 4.620 8.019 1.00 92.56 103 ALA A N 1
ATOM 830 C CA . ALA A 1 103 ? 6.652 5.585 7.004 1.00 92.56 103 ALA A CA 1
ATOM 831 C C . ALA A 1 103 ? 5.134 5.558 6.759 1.00 92.56 103 ALA A C 1
ATOM 833 O O . ALA A 1 103 ? 4.492 6.609 6.673 1.00 92.56 103 ALA A O 1
ATOM 834 N N . ILE A 1 104 ? 4.549 4.358 6.726 1.00 93.69 104 ILE A N 1
ATOM 835 C CA . ILE A 1 104 ? 3.107 4.147 6.585 1.00 93.69 104 ILE A CA 1
ATOM 836 C C . ILE A 1 104 ? 2.371 4.724 7.797 1.00 93.69 104 ILE A C 1
ATOM 838 O O . ILE A 1 104 ? 1.414 5.483 7.637 1.00 93.6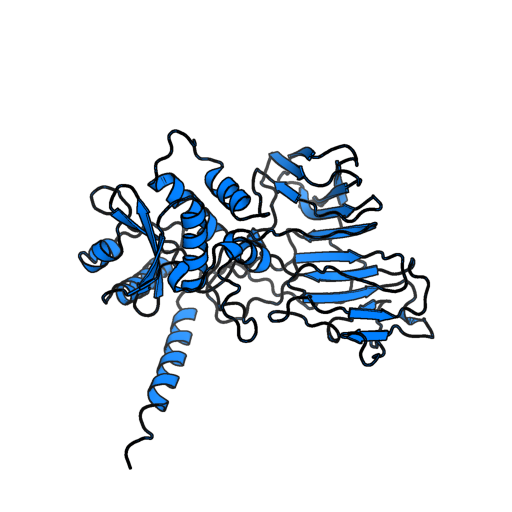9 104 ILE A O 1
ATOM 842 N N . LEU A 1 105 ? 2.846 4.437 9.012 1.00 94.56 105 LEU A N 1
ATOM 843 C CA . LEU A 1 105 ? 2.287 5.009 10.235 1.00 94.56 105 LEU A CA 1
ATOM 844 C C . LEU A 1 105 ? 2.414 6.540 10.247 1.00 94.56 105 LEU A C 1
ATOM 846 O O . LEU A 1 105 ? 1.456 7.239 10.577 1.00 94.56 105 LEU A O 1
ATOM 850 N N . GLY A 1 106 ? 3.569 7.073 9.841 1.00 94.56 106 GLY A N 1
ATOM 851 C CA . GLY A 1 106 ? 3.786 8.511 9.690 1.00 94.56 106 GLY A CA 1
ATOM 852 C C . GLY A 1 106 ? 2.796 9.151 8.714 1.00 94.56 106 GLY A C 1
ATOM 853 O O . GLY A 1 106 ? 2.239 10.205 9.013 1.00 94.56 106 GLY A O 1
ATOM 854 N N . SER A 1 107 ? 2.508 8.475 7.600 1.00 94.44 107 SER A N 1
ATOM 855 C CA . SER A 1 107 ? 1.522 8.906 6.603 1.00 94.44 107 SER A CA 1
ATOM 856 C C . SER A 1 107 ? 0.098 8.901 7.157 1.00 94.44 107 SER A C 1
ATOM 858 O O . SER A 1 107 ? -0.654 9.847 6.921 1.00 94.44 107 SER A O 1
ATOM 860 N N . ALA A 1 108 ? -0.273 7.869 7.921 1.00 95.31 108 ALA A N 1
ATOM 861 C CA . ALA A 1 108 ? -1.583 7.771 8.561 1.00 95.31 108 ALA A CA 1
ATOM 862 C C . ALA A 1 108 ? -1.810 8.890 9.591 1.00 95.31 108 ALA A C 1
ATOM 864 O O . ALA A 1 108 ? -2.905 9.437 9.693 1.00 95.31 108 ALA A O 1
ATOM 865 N N . LEU A 1 109 ? -0.762 9.267 10.327 1.00 96.06 109 LEU A N 1
ATOM 866 C CA . LEU A 1 109 ? -0.826 10.259 11.401 1.00 96.06 109 LEU A CA 1
ATOM 867 C C . LEU A 1 109 ? -0.499 11.692 10.946 1.00 96.06 109 LEU A C 1
ATOM 869 O O . LEU A 1 109 ? -0.518 12.600 11.775 1.00 96.06 109 LEU A O 1
ATOM 873 N N . LYS A 1 110 ? -0.204 11.922 9.658 1.00 93.50 110 LYS A N 1
ATOM 874 C CA . LYS A 1 110 ? 0.397 13.178 9.163 1.00 93.50 110 LYS A CA 1
ATOM 875 C C . LYS A 1 110 ? -0.395 14.451 9.481 1.00 93.50 110 LYS A C 1
ATOM 877 O O . LYS A 1 110 ? 0.199 15.510 9.641 1.00 93.50 110 LYS A O 1
ATOM 882 N N . ASN A 1 111 ? -1.721 14.342 9.585 1.00 92.56 111 ASN A N 1
ATOM 883 C CA . ASN A 1 111 ? -2.625 15.471 9.831 1.00 92.56 111 ASN A CA 1
ATOM 884 C C . ASN A 1 111 ? -2.967 15.667 11.317 1.00 92.56 111 ASN A C 1
ATOM 886 O O . ASN A 1 111 ? -3.781 16.529 11.642 1.00 92.56 111 ASN A O 1
ATOM 890 N N . LEU A 1 112 ? -2.401 14.855 12.213 1.00 95.88 112 LEU A N 1
ATOM 891 C CA . LEU A 1 112 ? -2.640 14.958 13.647 1.00 95.88 112 LEU A CA 1
ATOM 892 C C . LEU A 1 112 ? -1.523 15.740 14.332 1.00 95.88 112 LEU A C 1
ATOM 894 O O . LEU A 1 112 ? -0.336 15.543 14.068 1.00 95.88 112 LEU A O 1
ATOM 898 N N . ASP A 1 113 ? -1.915 16.582 15.282 1.00 94.75 113 ASP A N 1
ATOM 899 C CA . ASP A 1 113 ? -0.979 17.205 16.205 1.00 94.75 113 ASP A CA 1
ATOM 900 C C . ASP A 1 113 ? -0.448 16.138 17.177 1.00 94.75 113 ASP A C 1
ATOM 902 O O . ASP A 1 113 ? -1.204 15.492 17.906 1.00 94.75 113 ASP A O 1
ATOM 906 N N . LYS A 1 114 ? 0.867 15.911 17.162 1.00 87.75 114 LYS A N 1
ATOM 907 C CA . LYS A 1 114 ? 1.493 14.810 17.911 1.00 87.75 114 LYS A CA 1
ATOM 908 C C . LYS A 1 114 ? 1.332 14.959 19.426 1.00 87.75 114 LYS A C 1
ATOM 910 O O . LYS A 1 114 ? 1.219 13.936 20.114 1.00 87.75 114 LYS A O 1
ATOM 915 N N . ASP A 1 115 ? 1.294 16.201 19.904 1.00 90.50 115 ASP A N 1
ATOM 916 C CA . ASP A 1 115 ? 1.308 16.555 21.321 1.00 90.50 115 ASP A CA 1
ATOM 917 C C . ASP A 1 115 ? -0.102 16.586 21.917 1.00 90.50 115 ASP A C 1
ATOM 919 O O . ASP A 1 115 ? -0.277 16.303 23.103 1.00 90.50 115 ASP A O 1
ATOM 923 N N . THR A 1 116 ? -1.113 16.895 21.102 1.00 96.38 116 THR A N 1
ATOM 924 C CA . THR A 1 116 ? -2.494 17.086 21.573 1.00 96.38 116 THR A CA 1
ATOM 925 C C . THR A 1 116 ? -3.482 16.021 21.103 1.00 96.38 116 THR A C 1
ATOM 927 O O . THR A 1 116 ? -4.509 15.847 21.760 1.00 96.38 116 THR A O 1
ATOM 930 N N . ALA A 1 117 ? -3.185 15.264 20.039 1.00 97.44 117 ALA A N 1
ATOM 931 C CA . ALA A 1 117 ? -4.090 14.221 19.564 1.00 97.44 117 ALA A CA 1
ATOM 932 C C . ALA A 1 117 ? -4.246 13.085 20.590 1.00 97.44 117 ALA A C 1
ATOM 934 O O . ALA A 1 117 ? -3.271 12.490 21.075 1.00 97.44 117 ALA A O 1
ATOM 935 N N . THR A 1 118 ? -5.503 12.764 20.878 1.00 97.75 118 THR A N 1
ATOM 936 C CA . THR A 1 118 ? -5.936 11.691 21.772 1.00 97.75 118 THR A CA 1
ATOM 937 C C . THR A 1 118 ? -5.591 10.309 21.210 1.00 97.75 118 THR A C 1
ATOM 939 O O . THR A 1 118 ? -5.354 10.133 20.013 1.00 97.75 118 THR A O 1
ATOM 942 N N . ASN A 1 119 ? -5.606 9.286 22.072 1.00 98.06 119 ASN A N 1
ATOM 943 C CA . ASN A 1 119 ? -5.425 7.900 21.633 1.00 98.06 119 ASN A CA 1
ATOM 944 C C . ASN A 1 119 ? -6.495 7.475 20.623 1.00 98.06 119 ASN A C 1
ATOM 946 O O . ASN A 1 119 ? -6.165 6.854 19.617 1.00 98.06 119 ASN A O 1
ATOM 950 N N . GLN A 1 120 ? -7.752 7.871 20.844 1.00 98.12 120 GLN A N 1
ATOM 951 C CA . GLN A 1 120 ? -8.844 7.574 19.920 1.00 98.12 120 GLN A CA 1
ATOM 952 C C . GLN A 1 120 ? -8.622 8.217 18.542 1.00 98.12 120 GLN A C 1
ATOM 954 O O . GLN A 1 120 ? -8.824 7.547 17.537 1.00 98.12 120 GLN A O 1
ATOM 959 N N . GLU A 1 121 ? -8.162 9.471 18.466 1.00 98.00 121 GLU A N 1
ATOM 960 C CA . GLU A 1 121 ? -7.861 10.132 17.183 1.00 98.00 121 GLU A CA 1
ATOM 961 C C . GLU A 1 121 ? -6.708 9.451 16.441 1.00 98.00 121 GLU A C 1
ATOM 963 O O . GLU A 1 121 ? -6.819 9.189 15.244 1.00 98.00 121 GLU A O 1
ATOM 968 N N . LYS A 1 122 ? -5.624 9.107 17.149 1.00 98.19 122 LYS A N 1
ATOM 969 C CA . LYS A 1 122 ? -4.472 8.394 16.570 1.00 98.19 122 LYS A CA 1
ATOM 970 C C . LYS A 1 122 ? -4.879 7.023 16.034 1.00 98.19 122 LYS A C 1
ATOM 972 O O . LYS A 1 122 ? -4.574 6.689 14.891 1.00 98.19 122 LYS A O 1
ATOM 977 N N . VAL A 1 123 ? -5.616 6.255 16.833 1.00 98.06 123 VAL A N 1
ATOM 978 C CA . VAL A 1 123 ? -6.132 4.935 16.455 1.00 98.06 123 VAL A CA 1
ATOM 979 C C . VAL A 1 123 ? -7.083 5.032 15.261 1.00 98.06 123 VAL A C 1
ATOM 981 O O . VAL A 1 123 ? -6.934 4.268 14.308 1.00 98.06 123 VAL A O 1
ATOM 984 N N . LEU A 1 124 ? -8.023 5.984 15.268 1.00 98.12 124 LEU A N 1
ATOM 985 C CA . LEU A 1 124 ? -8.955 6.187 14.157 1.00 98.12 124 LEU A CA 1
ATOM 986 C C . LEU A 1 124 ? -8.249 6.643 12.877 1.00 98.12 124 LEU A C 1
ATOM 988 O O . LEU A 1 124 ? -8.687 6.272 11.794 1.00 98.12 124 LEU A O 1
ATOM 992 N N . ALA A 1 125 ? -7.152 7.397 12.971 1.00 97.62 125 ALA A N 1
ATOM 993 C CA . ALA A 1 125 ? -6.361 7.777 11.805 1.00 97.62 125 ALA A CA 1
ATOM 994 C C . ALA A 1 125 ? -5.660 6.568 11.161 1.00 97.62 125 ALA A C 1
ATOM 996 O O . ALA A 1 125 ? -5.720 6.407 9.942 1.00 97.62 125 ALA A O 1
ATOM 997 N N . VAL A 1 126 ? -5.074 5.669 11.963 1.00 97.50 126 VAL A N 1
ATOM 998 C CA . VAL A 1 126 ? -4.499 4.403 11.462 1.00 97.50 126 VAL A CA 1
ATOM 999 C C . VAL A 1 126 ? -5.587 3.500 10.885 1.00 97.50 126 VAL A C 1
ATOM 1001 O O . VAL A 1 126 ? -5.436 2.972 9.784 1.00 97.50 126 VAL A O 1
ATOM 1004 N N . PHE A 1 127 ? -6.709 3.365 11.593 1.00 97.88 127 PHE A N 1
ATOM 1005 C CA . PHE A 1 127 ? -7.871 2.611 11.135 1.00 97.88 127 PHE A CA 1
ATOM 1006 C C . PHE A 1 127 ? -8.372 3.119 9.782 1.00 97.88 127 PHE A C 1
ATOM 1008 O O . PHE A 1 127 ? -8.461 2.349 8.825 1.00 97.88 127 PHE A O 1
ATOM 1015 N N . LYS A 1 128 ? -8.604 4.432 9.676 1.00 94.69 128 LYS A N 1
ATOM 1016 C CA . LYS A 1 128 ? -9.028 5.080 8.440 1.00 94.69 128 LYS A CA 1
ATOM 1017 C C . LYS A 1 128 ? -8.030 4.835 7.315 1.00 94.69 128 LYS A C 1
ATOM 1019 O O . LYS A 1 128 ? -8.449 4.448 6.229 1.00 94.69 128 LYS A O 1
ATOM 1024 N N . PHE A 1 129 ? -6.731 4.983 7.577 1.00 93.50 129 PHE A N 1
ATOM 1025 C CA . PHE A 1 129 ? -5.697 4.724 6.580 1.00 93.50 129 PHE A CA 1
ATOM 1026 C C . PHE A 1 129 ? -5.771 3.292 6.032 1.00 93.50 129 PHE A C 1
ATOM 1028 O O . PHE A 1 129 ? -5.702 3.108 4.819 1.00 93.50 129 PHE A O 1
ATOM 1035 N N . ILE A 1 130 ? -5.973 2.284 6.886 1.00 92.06 130 ILE A N 1
ATOM 1036 C CA . ILE A 1 130 ? -6.169 0.900 6.431 1.00 92.06 130 ILE A CA 1
ATOM 1037 C C . ILE A 1 130 ? -7.437 0.775 5.583 1.00 92.06 130 ILE A C 1
ATOM 1039 O O . ILE A 1 130 ? -7.361 0.289 4.457 1.00 92.06 130 ILE A O 1
ATOM 1043 N N . THR A 1 131 ? -8.583 1.267 6.060 1.00 89.00 131 THR A N 1
ATOM 1044 C CA . THR A 1 131 ? -9.855 1.164 5.318 1.00 89.00 131 THR A CA 1
ATOM 1045 C C . THR A 1 131 ? -9.850 1.927 3.991 1.00 89.00 131 THR A C 1
ATOM 1047 O O . THR A 1 131 ? -10.452 1.488 3.011 1.00 89.00 131 THR A O 1
ATOM 1050 N N . ASP A 1 132 ? -9.122 3.042 3.907 1.00 86.81 132 ASP A N 1
ATOM 1051 C CA . ASP A 1 132 ? -8.978 3.807 2.673 1.00 86.81 132 ASP A CA 1
ATOM 1052 C C . ASP A 1 132 ? -8.126 3.040 1.657 1.00 86.81 132 ASP A C 1
ATOM 1054 O O . ASP A 1 132 ? -8.406 3.122 0.463 1.00 86.81 132 ASP A O 1
ATOM 1058 N N . ASN A 1 133 ? -7.160 2.233 2.113 1.00 85.56 133 ASN A N 1
ATOM 1059 C CA . ASN A 1 133 ? -6.135 1.592 1.283 1.00 85.56 133 ASN A CA 1
ATOM 1060 C C . ASN A 1 133 ? -6.286 0.076 1.103 1.00 85.56 133 ASN A C 1
ATOM 1062 O O . ASN A 1 133 ? -5.427 -0.555 0.491 1.00 85.56 133 ASN A O 1
ATOM 1066 N N . GLN A 1 134 ? -7.397 -0.494 1.566 1.00 82.75 134 GLN A N 1
ATOM 1067 C CA . GLN A 1 134 ? -7.671 -1.925 1.466 1.00 82.75 134 GLN A CA 1
ATOM 1068 C C . GLN A 1 134 ? -9.027 -2.226 0.805 1.00 82.75 134 GLN A C 1
ATOM 1070 O O . GLN A 1 134 ? -9.781 -1.301 0.466 1.00 82.75 134 GLN A O 1
ATOM 1075 N N . LEU A 1 135 ? -9.308 -3.512 0.588 1.00 78.12 135 LEU A N 1
ATOM 1076 C CA . LEU A 1 135 ? -10.553 -4.046 0.044 1.00 78.12 135 LEU A CA 1
ATOM 1077 C C . LEU A 1 135 ? -10.789 -5.461 0.596 1.00 78.12 135 LEU A C 1
ATOM 1079 O O . LEU A 1 135 ? -9.872 -6.281 0.586 1.00 78.12 135 LEU A O 1
ATOM 1083 N N . HIS A 1 136 ? -12.030 -5.773 0.971 1.00 79.38 136 HIS A N 1
ATOM 1084 C CA . HIS A 1 136 ? -12.417 -7.158 1.217 1.00 79.38 136 HIS A CA 1
ATOM 1085 C C . HIS A 1 136 ? -12.389 -7.973 -0.079 1.00 79.38 136 HIS A C 1
ATOM 1087 O O . HIS A 1 136 ? -13.135 -7.688 -1.021 1.00 79.38 136 HIS A O 1
ATOM 1093 N N . TRP A 1 137 ? -11.563 -9.014 -0.118 1.00 74.62 137 TRP A N 1
ATOM 1094 C CA . TRP A 1 137 ? -11.545 -9.963 -1.222 1.00 74.62 137 TRP A CA 1
ATOM 1095 C C . TRP A 1 137 ? -10.922 -11.306 -0.823 1.00 74.62 137 TRP A C 1
ATOM 1097 O O . TRP A 1 137 ? -10.238 -11.390 0.194 1.00 74.62 137 TRP A O 1
ATOM 1107 N N . TYR A 1 138 ? -11.104 -12.350 -1.648 1.00 69.06 138 TYR A N 1
ATOM 1108 C CA . TYR A 1 138 ? -10.344 -13.591 -1.502 1.00 69.06 138 TYR A CA 1
ATOM 1109 C C . TYR A 1 138 ? -8.856 -13.283 -1.364 1.00 69.06 138 TYR A C 1
ATOM 1111 O O . TYR A 1 138 ? -8.243 -12.721 -2.274 1.00 69.06 138 TYR A O 1
ATOM 1119 N N . THR A 1 139 ? -8.298 -13.692 -0.227 1.00 67.12 139 THR A N 1
ATOM 1120 C CA . THR A 1 139 ? -6.866 -13.691 0.051 1.00 67.12 139 THR A CA 1
ATOM 1121 C C . THR A 1 139 ? -6.104 -14.146 -1.196 1.00 67.12 139 THR A C 1
ATOM 1123 O O . THR A 1 139 ? -6.394 -15.237 -1.707 1.00 67.12 139 THR A O 1
ATOM 1126 N N . PRO A 1 140 ? -5.139 -13.353 -1.688 1.00 61.62 140 PRO A N 1
ATOM 1127 C CA . PRO A 1 140 ? -4.284 -13.790 -2.778 1.00 61.62 140 PRO A CA 1
ATOM 1128 C C . PRO A 1 140 ? -3.622 -15.131 -2.409 1.00 61.62 140 PRO A C 1
ATOM 1130 O O . PRO A 1 140 ? -2.998 -15.280 -1.352 1.00 61.62 140 PRO A O 1
ATOM 1133 N N . LEU A 1 141 ? -3.845 -16.162 -3.228 1.00 53.34 141 LEU A N 1
ATOM 1134 C CA . LEU A 1 141 ? -3.487 -17.542 -2.901 1.00 53.34 141 LEU A CA 1
ATOM 1135 C C . LEU A 1 141 ? -2.002 -17.780 -3.189 1.00 53.34 141 LEU A C 1
ATOM 1137 O O . LEU A 1 141 ? -1.616 -18.172 -4.285 1.00 53.34 141 LEU A O 1
ATOM 1141 N N . TYR A 1 142 ? -1.171 -17.610 -2.161 1.00 51.59 142 TYR A N 1
ATOM 1142 C CA . TYR A 1 142 ? 0.275 -17.845 -2.195 1.00 51.59 142 TYR A CA 1
ATOM 1143 C C . TYR A 1 142 ? 0.670 -19.258 -1.754 1.00 51.59 142 TYR A C 1
ATOM 1145 O O . TYR A 1 142 ? 1.119 -19.473 -0.623 1.00 51.59 142 TYR A O 1
ATOM 1153 N N . GLY A 1 143 ? 0.568 -20.241 -2.652 1.00 46.88 143 GLY A N 1
ATOM 1154 C CA . GLY A 1 143 ? 1.024 -21.608 -2.363 1.00 46.88 143 GLY A CA 1
ATOM 1155 C C . GLY A 1 143 ? 0.485 -22.146 -1.025 1.00 46.88 143 GLY A C 1
ATOM 1156 O O . GLY A 1 143 ? -0.702 -22.040 -0.743 1.00 46.88 143 GLY A O 1
ATOM 1157 N N . THR A 1 144 ? 1.345 -22.729 -0.184 1.00 35.81 144 THR A N 1
ATOM 1158 C CA . THR A 1 144 ? 0.957 -23.312 1.120 1.00 35.81 144 THR A CA 1
ATOM 1159 C C . THR A 1 144 ? 1.116 -22.361 2.315 1.00 35.81 144 THR A C 1
ATOM 1161 O O . THR A 1 144 ? 1.116 -22.827 3.453 1.00 35.81 144 THR A O 1
ATOM 1164 N N . SER A 1 145 ? 1.333 -21.060 2.102 1.00 43.81 145 SER A N 1
ATOM 1165 C CA . SER A 1 145 ? 1.787 -20.146 3.158 1.00 43.81 145 SER A CA 1
ATOM 1166 C C . SER A 1 145 ? 0.906 -18.901 3.263 1.00 43.81 145 SER A C 1
ATOM 1168 O O . SER A 1 145 ? 1.162 -17.894 2.608 1.00 43.81 145 SER A O 1
ATOM 1170 N N . TYR A 1 146 ? -0.073 -18.957 4.170 1.00 49.47 146 TYR A N 1
ATOM 1171 C CA . TYR A 1 146 ? -0.911 -17.826 4.600 1.00 49.47 146 TYR A CA 1
ATOM 1172 C C . TYR A 1 146 ? -0.120 -16.665 5.246 1.00 49.47 146 TYR A C 1
ATOM 1174 O O . TYR A 1 146 ? -0.639 -15.567 5.376 1.00 49.47 146 TYR A O 1
ATOM 1182 N N . TYR A 1 147 ? 1.149 -16.878 5.610 1.00 51.75 147 TYR A N 1
ATOM 1183 C CA . TYR A 1 147 ? 1.963 -15.982 6.447 1.00 51.75 147 TYR A CA 1
ATOM 1184 C C . TYR A 1 147 ? 2.395 -14.646 5.810 1.00 51.75 147 TYR A C 1
ATOM 1186 O O . TYR A 1 147 ? 3.149 -13.898 6.419 1.00 51.75 147 TYR A O 1
ATOM 1194 N N . TYR A 1 148 ? 1.995 -14.333 4.574 1.00 58.41 148 TYR A N 1
ATOM 1195 C CA . TYR A 1 148 ? 2.555 -13.183 3.846 1.00 58.41 148 TYR A CA 1
ATOM 1196 C C . TYR A 1 148 ? 1.669 -11.938 3.792 1.00 58.41 148 TYR A C 1
ATOM 1198 O O . TYR A 1 148 ? 2.189 -10.865 3.479 1.00 58.41 148 TYR A O 1
ATOM 1206 N N . LEU A 1 149 ? 0.378 -12.069 4.103 1.00 64.38 149 LEU A N 1
ATOM 1207 C CA . LEU A 1 149 ? -0.542 -10.930 4.225 1.00 64.38 149 LEU A CA 1
ATOM 1208 C C . LEU A 1 149 ? -0.516 -10.297 5.605 1.00 64.38 149 LEU A C 1
ATOM 1210 O O . LEU A 1 149 ? -0.919 -9.151 5.767 1.00 64.38 149 LEU A O 1
ATOM 1214 N N . ASP A 1 150 ? 0.084 -10.994 6.561 1.00 73.88 150 ASP A N 1
ATOM 1215 C CA . ASP A 1 150 ? 0.336 -10.491 7.894 1.00 73.88 150 ASP A CA 1
ATOM 1216 C C . ASP A 1 150 ? 1.572 -9.568 7.914 1.00 73.88 150 ASP A C 1
ATOM 1218 O O . ASP A 1 150 ? 2.352 -9.595 8.853 1.00 73.88 150 ASP A O 1
ATOM 1222 N N . ASN A 1 151 ? 1.799 -8.746 6.893 1.00 80.94 151 ASN A N 1
ATOM 1223 C CA . ASN A 1 151 ? 2.863 -7.743 6.886 1.00 80.94 151 ASN A CA 1
ATOM 1224 C C . ASN A 1 151 ? 2.309 -6.448 6.273 1.00 80.94 151 ASN A C 1
ATOM 1226 O O . ASN A 1 151 ? 1.975 -6.472 5.085 1.00 80.94 151 ASN A O 1
ATOM 1230 N N . PRO A 1 152 ? 2.207 -5.332 7.022 1.00 87.44 152 PRO A N 1
ATOM 1231 C CA . PRO A 1 152 ? 1.522 -4.135 6.534 1.00 87.44 152 PRO A CA 1
ATOM 1232 C C . PRO A 1 152 ? 2.129 -3.572 5.253 1.00 87.44 152 PRO A C 1
ATOM 1234 O O . PRO A 1 152 ? 1.397 -3.259 4.316 1.00 87.44 152 PRO A O 1
ATOM 1237 N N . VAL A 1 153 ? 3.460 -3.508 5.167 1.00 86.38 153 VAL A N 1
ATOM 1238 C CA . VAL A 1 153 ? 4.162 -3.019 3.975 1.00 86.38 153 VAL A CA 1
ATOM 1239 C C . VAL A 1 153 ? 3.814 -3.853 2.747 1.00 86.38 153 VAL A C 1
ATOM 1241 O O . VAL A 1 153 ? 3.473 -3.289 1.712 1.00 86.38 153 VAL A O 1
ATOM 1244 N N . ARG A 1 154 ? 3.863 -5.185 2.830 1.00 81.00 154 ARG A N 1
ATOM 1245 C CA . ARG A 1 154 ? 3.544 -6.057 1.689 1.00 81.00 154 ARG A CA 1
ATOM 1246 C C . ARG A 1 154 ? 2.058 -6.049 1.372 1.00 81.00 154 ARG A C 1
ATOM 1248 O O . ARG A 1 154 ? 1.717 -5.925 0.198 1.00 81.00 154 ARG A O 1
ATOM 1255 N N . TYR A 1 155 ? 1.209 -6.149 2.398 1.00 83.50 155 TYR A N 1
ATOM 1256 C CA . TYR A 1 155 ? -0.240 -6.049 2.265 1.00 83.50 155 TYR A CA 1
ATOM 1257 C C . TYR A 1 155 ? -0.602 -4.810 1.471 1.00 83.50 155 TYR A C 1
ATOM 1259 O O . TYR A 1 155 ? -1.183 -4.927 0.402 1.00 83.50 155 TYR A O 1
ATOM 1267 N N . LEU A 1 156 ? -0.164 -3.643 1.933 1.00 86.25 156 LEU A N 1
ATOM 1268 C CA . LEU A 1 156 ? -0.547 -2.370 1.349 1.00 86.25 156 LEU A CA 1
ATOM 1269 C C . LEU A 1 156 ? 0.153 -2.072 0.022 1.00 86.25 156 LEU A C 1
ATOM 1271 O O . LEU A 1 156 ? -0.483 -1.446 -0.809 1.00 86.25 156 LEU A O 1
ATOM 1275 N N . ASN A 1 157 ? 1.398 -2.512 -0.216 1.00 83.81 157 ASN A N 1
ATOM 1276 C CA . ASN A 1 157 ? 2.113 -2.208 -1.467 1.00 83.81 157 ASN A CA 1
ATOM 1277 C C . ASN A 1 157 ? 1.827 -3.181 -2.618 1.00 83.81 157 ASN A C 1
ATOM 1279 O O . ASN A 1 157 ? 1.864 -2.779 -3.781 1.00 83.81 157 ASN A O 1
ATOM 1283 N N . ASN A 1 158 ? 1.583 -4.462 -2.338 1.00 77.94 158 ASN A N 1
ATOM 1284 C CA . ASN A 1 158 ? 1.461 -5.479 -3.389 1.00 77.94 158 ASN A CA 1
ATOM 1285 C C . ASN A 1 158 ? 0.003 -5.793 -3.717 1.00 77.94 158 ASN A C 1
ATOM 1287 O O . ASN A 1 158 ? -0.328 -5.998 -4.884 1.00 77.94 158 ASN A O 1
ATOM 1291 N N . TRP A 1 159 ? -0.850 -5.833 -2.689 1.00 77.19 159 TRP A N 1
ATOM 1292 C CA . TRP A 1 159 ? -2.217 -6.337 -2.795 1.00 77.19 159 TRP A CA 1
ATOM 1293 C C . TRP A 1 159 ? -3.242 -5.269 -2.469 1.00 77.19 159 TRP A C 1
ATOM 1295 O O . TRP A 1 159 ? -4.017 -4.895 -3.325 1.00 77.19 159 TRP A O 1
ATOM 1305 N N . GLY A 1 160 ? -3.292 -4.749 -1.255 1.00 81.31 160 GLY A N 1
ATOM 1306 C CA . GLY A 1 160 ? -4.373 -3.866 -0.827 1.00 81.31 160 GLY A CA 1
ATOM 1307 C C . GLY A 1 160 ? -5.729 -4.577 -0.821 1.00 81.31 160 GLY A C 1
ATOM 1308 O O . GLY A 1 160 ? -6.755 -3.918 -0.968 1.00 81.31 160 GLY A O 1
ATOM 1309 N N . TYR A 1 161 ? -5.742 -5.909 -0.695 1.00 78.56 161 TYR A N 1
ATOM 1310 C CA . TYR A 1 161 ? -6.950 -6.705 -0.509 1.00 78.56 161 TYR A CA 1
ATOM 1311 C C . TYR A 1 161 ? -6.679 -7.996 0.265 1.00 78.56 161 TYR A C 1
ATOM 1313 O O . TYR A 1 161 ? -5.575 -8.542 0.215 1.00 78.56 161 TYR A O 1
ATOM 1321 N N . GLY A 1 162 ? -7.708 -8.487 0.948 1.00 79.69 162 GLY A N 1
ATOM 1322 C CA . GLY A 1 162 ? -7.682 -9.717 1.732 1.00 79.69 162 GLY A CA 1
ATOM 1323 C C . GLY A 1 162 ? -8.985 -9.908 2.502 1.00 79.69 162 GLY A C 1
ATOM 1324 O O . GLY A 1 162 ? -9.922 -9.123 2.355 1.00 79.69 162 GLY A O 1
ATOM 1325 N N . PHE A 1 163 ? -9.051 -10.958 3.314 1.00 84.94 163 PHE A N 1
ATOM 1326 C CA . PHE A 1 163 ? -10.199 -11.221 4.176 1.00 84.94 163 PHE A CA 1
ATOM 1327 C C . PHE A 1 163 ? -10.141 -10.415 5.477 1.00 84.94 163 PHE A C 1
ATOM 1329 O O . PHE A 1 163 ? -9.128 -9.798 5.815 1.00 84.94 163 PHE A O 1
ATOM 1336 N N . CYS A 1 164 ? -11.214 -10.512 6.265 1.00 89.69 164 CYS A N 1
ATOM 1337 C CA . CYS A 1 164 ? -11.322 -9.919 7.596 1.00 89.69 164 CYS A CA 1
ATOM 1338 C C . CYS A 1 164 ? -10.134 -10.231 8.516 1.00 89.69 164 CYS A C 1
ATOM 1340 O O . CYS A 1 164 ? -9.692 -9.366 9.275 1.00 89.69 164 CYS A O 1
ATOM 1342 N N . SER A 1 165 ? -9.566 -11.439 8.424 1.00 87.88 165 SER A N 1
ATOM 1343 C CA . SER A 1 165 ? -8.360 -11.799 9.170 1.00 87.88 165 SER A CA 1
ATOM 1344 C C . SER A 1 165 ? -7.128 -11.026 8.711 1.00 87.88 165 SER A C 1
ATOM 1346 O O . SER A 1 165 ? -6.333 -10.630 9.557 1.00 87.88 165 SER A O 1
ATOM 1348 N N . ASP A 1 166 ? -6.968 -10.801 7.406 1.00 87.25 166 ASP A N 1
ATOM 1349 C CA . ASP A 1 166 ? -5.791 -10.145 6.827 1.00 87.25 166 ASP A CA 1
ATOM 1350 C C . ASP A 1 166 ? -5.806 -8.650 7.177 1.00 87.25 166 ASP A C 1
ATOM 1352 O O . ASP A 1 166 ? -4.850 -8.120 7.748 1.00 87.25 166 ASP A O 1
ATOM 1356 N N . SER A 1 167 ? -6.938 -7.982 6.936 1.00 90.62 167 SER A N 1
ATOM 1357 C CA . SER A 1 167 ? -7.116 -6.555 7.223 1.00 90.62 167 SER A CA 1
ATOM 1358 C C . SER A 1 167 ? -7.031 -6.248 8.723 1.00 90.62 167 SER A C 1
ATOM 1360 O O . SER A 1 167 ? -6.345 -5.302 9.124 1.00 90.62 167 SER A O 1
ATOM 1362 N N . SER A 1 168 ? -7.637 -7.086 9.573 1.00 93.88 168 SER A N 1
ATOM 1363 C CA . SER A 1 168 ? -7.505 -6.974 11.032 1.00 93.88 168 SER A CA 1
ATOM 1364 C C . SER A 1 168 ? -6.074 -7.223 11.495 1.00 93.88 168 SER A C 1
ATOM 1366 O O . SER A 1 168 ? -5.586 -6.510 12.371 1.00 93.88 168 SER A O 1
ATOM 1368 N N . THR A 1 169 ? -5.367 -8.181 10.889 1.00 91.50 169 THR A N 1
ATOM 1369 C CA . THR A 1 169 ? -3.974 -8.478 11.242 1.00 91.50 169 THR A CA 1
ATOM 1370 C C . THR A 1 169 ? -3.045 -7.320 10.884 1.00 91.50 169 THR A C 1
ATOM 1372 O O . THR A 1 169 ? -2.210 -6.924 11.695 1.00 91.50 169 THR A O 1
ATOM 1375 N N . VAL A 1 170 ? -3.211 -6.714 9.711 1.00 91.62 170 VAL A N 1
ATOM 1376 C CA . VAL A 1 170 ? -2.442 -5.530 9.301 1.00 91.62 170 VAL A CA 1
ATOM 1377 C C . VAL A 1 170 ? -2.701 -4.345 10.234 1.00 91.62 170 VAL A C 1
ATOM 1379 O O . VAL A 1 170 ? -1.757 -3.674 10.657 1.00 91.62 170 VAL A O 1
ATOM 1382 N N . LEU A 1 171 ? -3.962 -4.120 10.617 1.00 95.62 171 LEU A N 1
ATOM 1383 C CA . LEU A 1 171 ? -4.328 -3.056 11.548 1.00 95.62 171 LEU A CA 1
ATOM 1384 C C . LEU A 1 171 ? -3.679 -3.245 12.925 1.00 95.62 171 LEU A C 1
ATOM 1386 O O . LEU A 1 171 ? -3.041 -2.318 13.428 1.00 95.62 171 LEU A O 1
ATOM 1390 N N . ILE A 1 172 ? -3.789 -4.433 13.534 1.00 93.94 172 ILE A N 1
ATOM 1391 C CA . ILE A 1 172 ? -3.186 -4.659 14.856 1.00 93.94 172 ILE A CA 1
ATOM 1392 C C . ILE A 1 172 ? -1.664 -4.571 14.812 1.00 93.94 172 ILE A C 1
ATOM 1394 O O . ILE A 1 172 ? -1.065 -4.178 15.809 1.00 93.94 172 ILE A O 1
ATOM 1398 N N . GLN A 1 173 ? -1.029 -4.894 13.685 1.00 91.00 173 GLN A N 1
ATOM 1399 C CA . GLN A 1 173 ? 0.418 -4.774 13.550 1.00 91.00 173 GLN A CA 1
ATOM 1400 C C . GLN A 1 173 ? 0.876 -3.323 13.520 1.00 91.00 173 GLN A C 1
ATOM 1402 O O . GLN A 1 173 ? 1.783 -2.976 14.270 1.00 91.00 173 GLN A O 1
ATOM 1407 N N . LEU A 1 174 ? 0.220 -2.457 12.741 1.00 93.06 174 LEU A N 1
ATOM 1408 C CA . LEU A 1 174 ? 0.536 -1.026 12.754 1.00 93.06 174 LEU A CA 1
ATOM 1409 C C . LEU A 1 174 ? 0.243 -0.388 14.116 1.00 93.06 174 LEU A C 1
ATOM 1411 O O . LEU A 1 174 ? 1.027 0.432 14.588 1.00 93.06 174 LEU A O 1
ATOM 1415 N N . LEU A 1 175 ? -0.846 -0.781 14.783 1.00 95.75 175 LEU A N 1
ATOM 1416 C CA . LEU A 1 175 ? -1.164 -0.293 16.129 1.00 95.75 175 LEU A CA 1
ATOM 1417 C C . LEU A 1 175 ? -0.155 -0.788 17.174 1.00 95.75 175 LEU A C 1
ATOM 1419 O O . LEU A 1 175 ? 0.261 -0.015 18.036 1.00 95.75 175 LEU A O 1
ATOM 1423 N N . THR A 1 176 ? 0.290 -2.041 17.069 1.00 93.12 176 THR A N 1
ATOM 1424 C CA . THR A 1 176 ? 1.355 -2.591 17.922 1.00 93.12 176 THR A CA 1
ATOM 1425 C C . THR A 1 176 ? 2.676 -1.867 17.682 1.00 93.12 176 THR A C 1
ATOM 1427 O O . THR A 1 176 ? 3.349 -1.481 18.635 1.00 93.12 176 THR A O 1
ATOM 1430 N N . PHE A 1 177 ? 3.020 -1.607 16.417 1.00 91.38 177 PHE A N 1
ATOM 1431 C CA . PHE A 1 177 ? 4.190 -0.817 16.038 1.00 91.38 177 PHE A CA 1
ATOM 1432 C C . PHE A 1 177 ? 4.116 0.621 16.581 1.00 91.38 177 PHE A C 1
ATOM 1434 O O . PHE A 1 177 ? 5.118 1.159 17.045 1.00 91.38 177 PHE A O 1
ATOM 1441 N N . ALA A 1 178 ? 2.919 1.214 16.618 1.00 93.25 178 ALA A N 1
ATOM 1442 C CA . ALA A 1 178 ? 2.653 2.512 17.239 1.00 93.25 178 ALA A CA 1
ATOM 1443 C C . ALA A 1 178 ? 2.695 2.494 18.785 1.00 93.25 178 ALA A C 1
ATOM 1445 O O . ALA A 1 178 ? 2.509 3.538 19.412 1.00 93.25 178 ALA A O 1
ATOM 1446 N N . GLY A 1 179 ? 2.945 1.337 19.409 1.00 93.75 179 GLY A N 1
ATOM 1447 C CA . GLY A 1 179 ? 3.095 1.186 20.858 1.00 93.75 179 GLY A CA 1
ATOM 1448 C C . GLY A 1 179 ? 1.809 0.840 21.613 1.00 93.75 179 GLY A C 1
ATOM 1449 O O . GLY A 1 179 ? 1.813 0.855 22.845 1.00 93.75 179 GLY A O 1
ATOM 1450 N N . TYR A 1 180 ? 0.716 0.522 20.916 1.00 96.06 180 TYR A N 1
ATOM 1451 C CA . TYR A 1 180 ? -0.518 0.063 21.551 1.00 96.06 180 TYR A CA 1
ATOM 1452 C C . TYR A 1 180 ? -0.507 -1.450 21.783 1.00 96.06 180 TYR A C 1
ATOM 1454 O O . TYR A 1 180 ? 0.072 -2.214 21.017 1.00 96.06 180 TYR A O 1
ATOM 1462 N N . ASN A 1 181 ? -1.226 -1.914 22.805 1.00 95.88 181 ASN A N 1
ATOM 1463 C CA . ASN A 1 181 ? -1.561 -3.333 22.899 1.00 95.88 181 ASN A CA 1
ATOM 1464 C C . ASN A 1 181 ? -2.756 -3.603 21.981 1.00 95.88 181 ASN A C 1
ATOM 1466 O O . ASN A 1 181 ? -3.829 -3.050 22.210 1.00 95.88 181 ASN A O 1
ATOM 1470 N N . ALA A 1 182 ? -2.587 -4.446 20.966 1.00 95.69 182 ALA A N 1
ATOM 1471 C CA . ALA A 1 182 ? -3.650 -4.805 20.032 1.00 95.69 182 ALA A CA 1
ATOM 1472 C C . ALA A 1 182 ? -3.798 -6.330 19.902 1.00 95.69 182 ALA A C 1
ATOM 1474 O O . ALA A 1 182 ? -2.846 -7.082 20.126 1.00 95.69 182 ALA A O 1
ATOM 1475 N N . ARG A 1 183 ? -5.005 -6.798 19.574 1.00 95.19 183 ARG A N 1
ATOM 1476 C CA . ARG A 1 183 ? -5.344 -8.223 19.443 1.00 95.19 183 ARG A CA 1
ATOM 1477 C C . ARG A 1 183 ? -6.393 -8.454 18.360 1.00 95.19 183 ARG A C 1
ATOM 1479 O O . ARG A 1 183 ? -7.246 -7.604 18.132 1.00 95.19 183 ARG A O 1
ATOM 1486 N N . LEU A 1 184 ? -6.352 -9.622 17.731 1.00 94.06 184 LEU A N 1
ATOM 1487 C CA . LEU A 1 184 ? -7.474 -10.134 16.955 1.00 94.06 184 LEU A CA 1
ATOM 1488 C C . LEU A 1 184 ? -8.553 -10.655 17.893 1.00 94.06 184 LEU A C 1
ATOM 1490 O O . LEU A 1 184 ? -8.260 -11.224 18.951 1.00 94.06 184 LEU A O 1
ATOM 1494 N N . VAL A 1 185 ? -9.791 -10.540 17.439 1.00 95.31 185 VAL A N 1
ATOM 1495 C CA . VAL A 1 185 ? -10.952 -11.131 18.083 1.00 95.31 185 VAL A CA 1
ATOM 1496 C C . VAL A 1 185 ? -11.714 -11.956 17.054 1.00 95.31 185 VAL A C 1
ATOM 1498 O O . VAL A 1 185 ? -12.268 -11.419 16.096 1.00 95.31 185 VAL A O 1
ATOM 1501 N N . ASN A 1 186 ? -11.723 -13.274 17.248 1.00 92.94 186 ASN A N 1
ATOM 1502 C CA . ASN A 1 186 ? -12.459 -14.214 16.414 1.00 92.94 186 ASN A CA 1
ATOM 1503 C C . ASN A 1 186 ? -13.921 -14.244 16.855 1.00 92.94 186 ASN A C 1
ATOM 1505 O O . ASN A 1 186 ? -14.251 -14.742 17.936 1.00 92.94 186 ASN A O 1
ATOM 1509 N N . LEU A 1 187 ? -14.773 -13.726 15.981 1.00 93.44 187 LEU A N 1
ATOM 1510 C CA . LEU A 1 187 ? -16.223 -13.748 16.064 1.00 93.44 187 LEU A CA 1
ATOM 1511 C C . LEU A 1 187 ? -16.778 -14.938 15.259 1.00 93.44 187 LEU A C 1
ATOM 1513 O O . LEU A 1 187 ? -16.034 -15.750 14.702 1.00 93.44 187 LEU A O 1
ATOM 1517 N N . VAL A 1 188 ? -18.105 -15.067 15.189 1.00 91.19 188 VAL A N 1
ATOM 1518 C CA . VAL A 1 188 ? -18.745 -16.101 14.361 1.00 91.19 188 VAL A CA 1
ATOM 1519 C C . VAL A 1 188 ? -18.564 -15.764 12.880 1.00 91.19 188 VAL A C 1
ATOM 1521 O O . VAL A 1 188 ? -19.176 -14.819 12.391 1.00 91.19 188 VAL A O 1
ATOM 1524 N N . ASP A 1 189 ? -17.761 -16.565 12.171 1.00 87.94 189 ASP A N 1
ATOM 1525 C CA . ASP A 1 189 ? -17.426 -16.396 10.745 1.00 87.94 189 ASP A CA 1
ATOM 1526 C C . ASP A 1 189 ? -16.842 -15.010 10.394 1.00 87.94 189 ASP A C 1
ATOM 1528 O O . ASP A 1 189 ? -16.930 -14.572 9.250 1.00 87.94 189 ASP A O 1
ATOM 1532 N N . HIS A 1 190 ? -16.256 -14.310 11.373 1.00 92.56 190 HIS A N 1
ATOM 1533 C CA . HIS A 1 190 ? -15.689 -12.971 11.194 1.00 92.56 190 HIS A CA 1
ATOM 1534 C C . HIS A 1 190 ? -14.518 -12.731 12.148 1.00 92.56 190 HIS A C 1
ATOM 1536 O O . HIS A 1 190 ? -14.445 -13.344 13.214 1.00 92.56 190 HIS A O 1
ATOM 1542 N N . VAL A 1 191 ? -13.602 -11.836 11.787 1.00 92.56 191 VAL A N 1
ATOM 1543 C CA . VAL A 1 191 ? -12.456 -11.452 12.624 1.00 92.56 191 VAL A CA 1
ATOM 1544 C C . VAL A 1 191 ? -12.358 -9.936 12.644 1.00 92.56 191 VAL A C 1
ATOM 1546 O O . VAL A 1 191 ? -12.412 -9.305 11.595 1.00 92.56 191 VAL A O 1
ATOM 1549 N N . VAL A 1 192 ? -12.196 -9.370 13.838 1.00 96.25 192 VAL A N 1
ATOM 1550 C CA . VAL A 1 192 ? -12.025 -7.925 14.045 1.00 96.25 192 VAL A CA 1
ATOM 1551 C C . VAL A 1 192 ? -10.759 -7.638 14.848 1.00 96.25 192 VAL A C 1
ATOM 1553 O O . VAL A 1 192 ? -10.158 -8.545 15.434 1.00 96.25 192 VAL A O 1
ATOM 1556 N N . ALA A 1 193 ? -10.359 -6.371 14.896 1.00 97.25 193 ALA A N 1
ATOM 1557 C CA . ALA A 1 193 ? -9.249 -5.900 15.710 1.00 97.25 193 ALA A CA 1
ATOM 1558 C C . ALA A 1 193 ? -9.763 -5.240 16.994 1.00 97.25 193 ALA A C 1
ATOM 1560 O O . ALA A 1 193 ? -10.729 -4.484 16.975 1.00 97.25 193 ALA A O 1
ATOM 1561 N N . GLU A 1 194 ? -9.075 -5.462 18.108 1.00 97.75 194 GLU A N 1
ATOM 1562 C CA . GLU A 1 194 ? -9.216 -4.657 19.316 1.00 97.75 194 GLU A CA 1
ATOM 1563 C C . GLU A 1 194 ? -7.882 -4.025 19.696 1.00 97.75 194 GLU A C 1
ATOM 1565 O O . GLU A 1 194 ? -6.822 -4.640 19.567 1.00 97.75 194 GLU A O 1
ATOM 1570 N N . VAL A 1 195 ? -7.940 -2.806 20.219 1.00 98.44 195 VAL A N 1
ATOM 1571 C CA . VAL A 1 195 ? -6.783 -2.068 20.724 1.00 98.44 195 VAL A CA 1
ATOM 1572 C C . VAL A 1 195 ? -7.067 -1.532 22.121 1.00 98.44 195 VAL A C 1
ATOM 1574 O O . VAL A 1 195 ? -8.178 -1.094 22.410 1.00 98.44 195 VAL A O 1
ATOM 1577 N N . PHE A 1 196 ? -6.080 -1.607 23.009 1.00 98.50 196 PHE A N 1
ATOM 1578 C CA . PHE A 1 196 ? -6.196 -1.160 24.389 1.00 98.50 196 PHE A CA 1
ATOM 1579 C C . PHE A 1 196 ? -5.550 0.211 24.565 1.00 98.50 196 PHE A C 1
ATOM 1581 O O . PHE A 1 196 ? -4.344 0.374 24.357 1.00 98.50 196 PHE A O 1
ATOM 1588 N N . TYR A 1 197 ? -6.343 1.183 24.999 1.00 98.31 197 TYR A N 1
ATOM 1589 C CA . TYR A 1 197 ? -5.879 2.503 25.409 1.00 98.31 197 TYR A CA 1
ATOM 1590 C C . TYR A 1 197 ? -6.831 3.077 26.462 1.00 98.31 197 TYR A C 1
ATOM 1592 O O . TYR A 1 197 ? -7.928 2.570 26.665 1.00 98.31 197 TYR A O 1
ATOM 1600 N N . ASP A 1 198 ? -6.390 4.091 27.207 1.00 97.56 198 ASP A N 1
ATOM 1601 C CA . ASP A 1 198 ? -7.197 4.769 28.237 1.00 97.56 198 ASP A CA 1
ATOM 1602 C C . ASP A 1 198 ? -7.925 3.821 29.220 1.00 97.56 198 ASP A C 1
ATOM 1604 O O . ASP A 1 198 ? -9.008 4.131 29.725 1.00 97.56 198 ASP A O 1
ATOM 1608 N N . GLY A 1 199 ? -7.312 2.664 29.502 1.00 97.44 199 GLY A N 1
ATOM 1609 C CA . GLY A 1 199 ? -7.800 1.662 30.450 1.00 97.44 199 GLY A CA 1
ATOM 1610 C C . GLY A 1 199 ? -8.874 0.699 29.927 1.00 97.44 199 GLY A C 1
ATOM 1611 O O . GLY A 1 199 ? -9.411 -0.053 30.739 1.00 97.44 199 GLY A O 1
ATOM 1612 N N . ALA A 1 200 ? -9.196 0.696 28.629 1.00 97.75 200 ALA A N 1
ATOM 1613 C CA . ALA A 1 200 ? -10.226 -0.167 28.045 1.00 97.75 200 ALA A CA 1
ATOM 1614 C C . ALA A 1 200 ? -9.829 -0.722 26.665 1.00 97.75 200 ALA A C 1
ATOM 1616 O O . ALA A 1 200 ? -8.915 -0.218 26.014 1.00 97.75 200 ALA A O 1
ATOM 1617 N N . TRP A 1 201 ? -10.512 -1.789 26.237 1.00 98.19 201 TRP A N 1
ATOM 1618 C CA . TRP A 1 201 ? -10.427 -2.316 24.872 1.00 98.19 201 TRP A CA 1
ATOM 1619 C C . TRP A 1 201 ? -11.394 -1.574 23.948 1.00 98.19 201 TRP A C 1
ATOM 1621 O O . TRP A 1 201 ? -12.479 -1.177 24.364 1.00 98.19 201 TRP A O 1
ATOM 1631 N N . HIS A 1 202 ? -11.002 -1.424 22.687 1.00 98.56 202 HIS A N 1
ATOM 1632 C CA . HIS A 1 202 ? -11.729 -0.674 21.671 1.00 98.56 202 HIS A CA 1
ATOM 1633 C C . HIS A 1 202 ? -11.718 -1.457 20.357 1.00 98.56 202 HIS A C 1
ATOM 1635 O O . HIS A 1 202 ? -10.639 -1.751 19.841 1.00 98.56 202 HIS A O 1
ATOM 1641 N N . VAL A 1 203 ? -12.893 -1.814 19.831 1.00 98.06 203 VAL A N 1
ATOM 1642 C CA . VAL A 1 203 ? -13.031 -2.629 18.617 1.00 98.06 203 VAL A CA 1
ATOM 1643 C C . VAL A 1 203 ? -13.061 -1.786 17.347 1.00 98.06 203 VAL A C 1
ATOM 1645 O O . VAL A 1 203 ? -13.728 -0.756 17.266 1.00 98.06 203 VAL A O 1
ATOM 1648 N N . LEU A 1 204 ? -12.349 -2.264 16.336 1.00 98.44 204 LEU A N 1
ATOM 1649 C CA . LEU A 1 204 ? -12.273 -1.698 14.999 1.00 98.44 204 LEU A CA 1
ATOM 1650 C C . LEU A 1 204 ? -12.490 -2.834 14.004 1.00 98.44 204 LEU A C 1
ATOM 1652 O O . LEU A 1 204 ? -11.808 -3.860 14.072 1.00 98.44 204 LEU A O 1
ATOM 1656 N N . ASP A 1 205 ? -13.421 -2.649 13.076 1.00 96.62 205 ASP A N 1
ATOM 1657 C CA . ASP A 1 205 ? -13.689 -3.612 12.015 1.00 96.62 205 ASP A CA 1
ATOM 1658 C C . ASP A 1 205 ? -13.183 -3.045 10.680 1.00 96.62 205 ASP A C 1
ATOM 1660 O O . ASP A 1 205 ? -13.893 -2.266 10.039 1.00 96.62 205 ASP A O 1
ATOM 1664 N N . PRO A 1 206 ? -11.933 -3.344 10.269 1.00 93.88 206 PRO A N 1
ATOM 1665 C CA . PRO A 1 206 ? -11.371 -2.802 9.030 1.00 93.88 206 PRO A CA 1
ATOM 1666 C C . PRO A 1 206 ? -11.978 -3.417 7.778 1.00 93.88 206 PRO A C 1
ATOM 1668 O O . PRO A 1 206 ? -11.832 -2.837 6.706 1.00 93.88 206 PRO A O 1
ATOM 1671 N N . ASP A 1 207 ? -12.651 -4.555 7.913 1.00 90.88 207 ASP A N 1
ATOM 1672 C CA . ASP A 1 207 ? -13.240 -5.302 6.812 1.00 90.88 207 ASP A CA 1
ATOM 1673 C C . ASP A 1 207 ? -14.628 -4.778 6.442 1.00 90.88 207 ASP A C 1
ATOM 1675 O O . ASP A 1 207 ? -14.918 -4.510 5.277 1.00 90.88 207 ASP A O 1
ATOM 1679 N N . MET A 1 208 ? -15.462 -4.568 7.463 1.00 90.88 208 MET A N 1
ATOM 1680 C CA . MET A 1 208 ? -16.785 -3.955 7.325 1.00 90.88 208 MET A CA 1
ATOM 1681 C C . MET A 1 208 ? -16.729 -2.426 7.428 1.00 90.88 208 MET A C 1
ATOM 1683 O O . MET A 1 208 ? -17.730 -1.756 7.183 1.00 90.88 208 MET A O 1
ATOM 1687 N N . GLU A 1 209 ? -15.557 -1.880 7.764 1.00 93.25 209 GLU A N 1
ATOM 1688 C CA . GLU A 1 209 ? -15.232 -0.450 7.809 1.00 93.25 209 GLU A CA 1
ATOM 1689 C C . GLU A 1 209 ? -16.114 0.337 8.786 1.00 93.25 209 GLU A C 1
ATOM 1691 O O . GLU A 1 209 ? -16.576 1.454 8.516 1.00 93.25 209 GLU A O 1
ATOM 1696 N N . VAL A 1 210 ? -16.336 -0.277 9.950 1.00 95.38 210 VAL A N 1
ATOM 1697 C CA . VAL A 1 210 ? -17.186 0.247 11.018 1.00 95.38 210 VAL A CA 1
ATOM 1698 C C . VAL A 1 210 ? -16.518 0.187 12.381 1.00 95.38 210 VAL A C 1
ATOM 1700 O O . VAL A 1 210 ? -15.647 -0.636 12.664 1.00 95.38 210 VAL A O 1
ATOM 1703 N N . TYR A 1 211 ? -16.995 1.058 13.258 1.00 97.62 211 TYR A N 1
ATOM 1704 C CA . TYR A 1 211 ? -16.780 0.975 14.694 1.00 97.62 211 TYR A CA 1
ATOM 1705 C C . TYR A 1 211 ? -18.039 1.447 15.423 1.00 97.62 211 TYR A C 1
ATOM 1707 O O . TYR A 1 211 ? -18.971 1.980 14.818 1.00 97.62 211 TYR A O 1
ATOM 1715 N N . TYR A 1 212 ? -18.079 1.253 16.736 1.00 97.50 212 TYR A N 1
ATOM 1716 C CA . TYR A 1 212 ? -19.249 1.554 17.557 1.00 97.50 212 TYR A CA 1
ATOM 1717 C C . TYR A 1 212 ? -18.855 2.471 18.693 1.00 97.50 212 TYR A C 1
ATOM 1719 O O . TYR A 1 212 ? -17.773 2.312 19.249 1.00 97.50 212 TYR A O 1
ATOM 1727 N N . LEU A 1 213 ? -19.726 3.407 19.057 1.00 97.94 213 LEU A N 1
ATOM 1728 C CA . LEU A 1 213 ? -19.513 4.272 20.210 1.00 97.94 213 LEU A CA 1
ATOM 1729 C C . LEU A 1 213 ? -20.400 3.830 21.368 1.00 97.94 213 LEU A C 1
ATOM 1731 O O . LEU A 1 213 ? -21.597 3.611 21.193 1.00 97.94 213 LEU A O 1
ATOM 1735 N N . ASN A 1 214 ? -19.821 3.738 22.561 1.00 96.12 214 ASN A N 1
ATOM 1736 C CA . ASN A 1 214 ? -20.591 3.584 23.785 1.00 96.12 214 ASN A CA 1
ATOM 1737 C C . ASN A 1 214 ? -21.218 4.925 24.215 1.00 96.12 214 ASN A C 1
ATOM 1739 O O . ASN A 1 214 ? -21.025 5.972 23.593 1.00 96.12 214 ASN A O 1
ATOM 1743 N N . GLN A 1 215 ? -21.974 4.909 25.315 1.00 93.94 215 GLN A N 1
ATOM 1744 C CA . GLN A 1 215 ? -22.682 6.096 25.815 1.00 93.94 215 GLN A CA 1
ATOM 1745 C C . GLN A 1 215 ? -21.746 7.245 26.222 1.00 93.94 215 GLN A C 1
ATOM 1747 O O . GLN A 1 215 ? -22.187 8.386 26.325 1.00 93.94 215 GLN A O 1
ATOM 1752 N N . GLN A 1 216 ? -20.464 6.957 26.462 1.00 94.75 216 GLN A N 1
ATOM 1753 C CA . GLN A 1 216 ? -19.443 7.946 26.797 1.00 94.75 216 GLN A CA 1
ATOM 1754 C C . GLN A 1 216 ? -18.732 8.508 25.554 1.00 94.75 216 GLN A C 1
ATOM 1756 O O . GLN A 1 216 ? -17.799 9.294 25.701 1.00 94.75 216 GLN A O 1
ATOM 1761 N N . GLY A 1 217 ? -19.138 8.111 24.342 1.00 95.50 217 GLY A N 1
ATOM 1762 C CA . GLY A 1 217 ? -18.496 8.533 23.095 1.00 95.50 217 GLY A CA 1
ATOM 1763 C C . GLY A 1 217 ? -17.123 7.897 22.857 1.00 95.50 217 GLY A C 1
ATOM 1764 O O . GLY A 1 217 ? -16.376 8.360 21.992 1.00 95.50 217 GLY A O 1
ATOM 1765 N N . LYS A 1 218 ? -16.780 6.844 23.612 1.00 97.38 218 LYS A N 1
ATOM 1766 C CA . LYS A 1 218 ? -15.588 6.028 23.369 1.00 97.38 218 LYS A CA 1
ATOM 1767 C C . LYS A 1 218 ? -15.931 4.887 22.427 1.00 97.38 218 LYS A C 1
ATOM 1769 O O . LYS A 1 218 ? -17.063 4.407 22.433 1.00 97.38 218 LYS A O 1
ATOM 1774 N N . ILE A 1 219 ? -14.950 4.424 21.662 1.00 98.50 219 ILE A N 1
ATOM 1775 C CA . ILE A 1 219 ? -15.107 3.201 20.871 1.00 98.50 219 ILE A CA 1
ATOM 1776 C C . ILE A 1 219 ? -15.472 2.042 21.816 1.00 98.50 219 ILE A C 1
ATOM 1778 O O . ILE A 1 219 ? -14.820 1.863 22.839 1.00 98.50 219 ILE A O 1
ATOM 1782 N N . ALA A 1 220 ? -16.523 1.286 21.520 1.00 97.94 220 ALA A N 1
ATOM 1783 C CA . ALA A 1 220 ? -16.925 0.139 22.328 1.00 97.94 220 ALA A CA 1
ATOM 1784 C C . ALA A 1 220 ? -15.955 -1.036 22.128 1.00 97.94 220 ALA A C 1
ATOM 1786 O O . ALA A 1 220 ? -15.371 -1.194 21.061 1.00 97.94 220 ALA A O 1
ATOM 1787 N N . SER A 1 221 ? -15.798 -1.883 23.134 1.00 97.06 221 SER A N 1
ATOM 1788 C CA . SER A 1 221 ? -15.161 -3.199 23.019 1.00 97.06 221 SER A CA 1
ATOM 1789 C C . SER A 1 221 ? -16.108 -4.236 22.409 1.00 97.06 221 SER A C 1
ATOM 1791 O O . SER A 1 221 ? -17.329 -4.062 22.376 1.00 97.06 221 SER A O 1
ATOM 1793 N N . VAL A 1 222 ? -15.559 -5.377 21.985 1.00 96.62 222 VAL A N 1
ATOM 1794 C CA . VAL A 1 222 ? -16.361 -6.553 21.619 1.00 96.62 222 VAL A CA 1
ATOM 1795 C C . VAL A 1 222 ? -17.219 -7.008 22.800 1.00 96.62 222 VAL A C 1
ATOM 1797 O O . VAL A 1 222 ? -18.386 -7.347 22.615 1.00 96.62 222 VAL A O 1
ATOM 1800 N N . GLU A 1 223 ? -16.669 -6.981 24.016 1.00 94.75 223 GLU A N 1
ATOM 1801 C CA . GLU A 1 223 ? -17.385 -7.363 25.238 1.00 94.75 223 GLU A CA 1
ATOM 1802 C C . GLU A 1 223 ? -18.603 -6.462 25.493 1.00 94.75 223 GLU A C 1
ATOM 1804 O O . GLU A 1 223 ? -19.691 -6.970 25.773 1.00 94.75 223 GLU A O 1
ATOM 1809 N N . GLU A 1 224 ? -18.456 -5.143 25.327 1.00 95.62 224 GLU A N 1
ATOM 1810 C CA . GLU A 1 224 ? -19.571 -4.192 25.427 1.00 95.62 224 GLU A CA 1
ATOM 1811 C C . GLU A 1 224 ? -20.648 -4.457 24.368 1.00 95.62 224 GLU A C 1
ATOM 1813 O O . GLU A 1 224 ? -21.832 -4.448 24.700 1.00 95.62 224 GLU A O 1
ATOM 1818 N N . ILE A 1 225 ? -20.271 -4.749 23.118 1.00 95.75 225 ILE A N 1
ATOM 1819 C CA . ILE A 1 225 ? -21.232 -5.052 22.040 1.00 95.75 225 ILE A CA 1
ATOM 1820 C C . ILE A 1 225 ? -21.980 -6.364 22.302 1.00 95.75 225 ILE A C 1
ATOM 1822 O O . ILE A 1 225 ? -23.189 -6.451 22.082 1.00 95.75 225 ILE A O 1
ATOM 1826 N N . VAL A 1 226 ? -21.287 -7.397 22.788 1.00 93.88 226 VAL A N 1
ATOM 1827 C CA . VAL A 1 226 ? -21.918 -8.678 23.139 1.00 93.88 226 VAL A CA 1
ATOM 1828 C C . VAL A 1 226 ? -22.891 -8.502 24.310 1.00 93.88 226 VAL A C 1
ATOM 1830 O O . VAL A 1 226 ? -23.965 -9.111 24.298 1.00 93.88 226 VAL A O 1
ATOM 1833 N N . ALA A 1 227 ? -22.543 -7.666 25.294 1.00 93.31 227 ALA A N 1
ATOM 1834 C CA . ALA A 1 227 ? -23.389 -7.360 26.445 1.00 93.31 227 ALA A CA 1
ATOM 1835 C C . ALA A 1 227 ? -24.590 -6.461 26.091 1.00 93.31 227 ALA A C 1
ATOM 1837 O O . ALA A 1 227 ? -25.681 -6.668 26.625 1.00 93.31 227 ALA A O 1
ATOM 1838 N N . ASP A 1 228 ? -24.414 -5.498 25.183 1.00 94.12 228 ASP A N 1
ATOM 1839 C CA . ASP A 1 228 ? -25.458 -4.590 24.705 1.00 94.12 228 ASP A CA 1
ATOM 1840 C C . ASP A 1 228 ? -25.512 -4.538 23.173 1.00 94.12 228 ASP A C 1
ATOM 1842 O O . ASP A 1 228 ? -24.984 -3.637 22.515 1.00 94.12 228 ASP A O 1
ATOM 1846 N N . ARG A 1 229 ? -26.242 -5.495 22.590 1.00 91.94 229 ARG A N 1
ATOM 1847 C CA . ARG A 1 229 ? -26.380 -5.626 21.131 1.00 91.94 229 ARG A CA 1
ATOM 1848 C C . ARG A 1 229 ? -27.058 -4.440 20.446 1.00 91.94 229 ARG A C 1
ATOM 1850 O O . ARG A 1 229 ? -26.978 -4.351 19.227 1.00 91.94 229 ARG A O 1
ATOM 1857 N N . ARG A 1 230 ? -27.686 -3.518 21.185 1.00 94.06 230 ARG A N 1
ATOM 1858 C CA . ARG A 1 230 ? -28.263 -2.288 20.609 1.00 94.06 230 ARG A CA 1
ATOM 1859 C C . ARG A 1 230 ? -27.194 -1.375 20.013 1.00 94.06 230 ARG A C 1
ATOM 1861 O O . ARG A 1 230 ? -27.508 -0.549 19.164 1.00 94.06 230 ARG A O 1
ATOM 1868 N N . LEU A 1 231 ? -25.928 -1.533 20.410 1.00 94.94 231 LEU A N 1
ATOM 1869 C CA . LEU A 1 231 ? -24.812 -0.827 19.778 1.00 94.94 231 LEU A CA 1
ATOM 1870 C C . LEU A 1 231 ? -24.722 -1.136 18.272 1.00 94.94 231 LEU A C 1
ATOM 1872 O O . LEU A 1 231 ? -24.401 -0.242 17.493 1.00 94.94 231 LEU A O 1
ATOM 1876 N N . LEU A 1 232 ? -25.120 -2.342 17.844 1.00 94.50 232 LEU A N 1
ATOM 1877 C CA . LEU A 1 232 ? -25.170 -2.738 16.429 1.00 94.50 232 LEU A CA 1
ATOM 1878 C C . LEU A 1 232 ? -26.226 -1.975 15.609 1.00 94.50 232 LEU A C 1
ATOM 1880 O O . LEU A 1 232 ? -26.222 -2.055 14.383 1.00 94.50 232 LEU A O 1
ATOM 1884 N N . ASP A 1 233 ? -27.124 -1.229 16.256 1.00 93.19 233 ASP A N 1
ATOM 1885 C CA . ASP A 1 233 ? -28.127 -0.398 15.581 1.00 93.19 233 ASP A CA 1
ATOM 1886 C C . ASP A 1 233 ? -27.568 0.971 15.177 1.00 93.19 233 ASP A C 1
ATOM 1888 O O . ASP A 1 233 ? -28.179 1.673 14.375 1.00 93.19 233 ASP A O 1
ATOM 1892 N N . SER A 1 234 ? -26.415 1.366 15.730 1.00 92.12 234 SER A N 1
ATOM 1893 C CA . SER A 1 234 ? -25.786 2.672 15.489 1.00 92.12 234 SER A CA 1
ATOM 1894 C C . SER A 1 234 ? -24.294 2.566 15.120 1.00 92.12 234 SER A C 1
ATOM 1896 O O . SER A 1 234 ? -23.464 3.198 15.779 1.00 92.12 234 SER A O 1
ATOM 1898 N N . PRO A 1 235 ? -23.915 1.780 14.092 1.00 93.88 235 PRO A N 1
ATOM 1899 C CA . PRO A 1 235 ? -22.539 1.750 13.602 1.00 93.88 235 PRO A CA 1
ATOM 1900 C C . PRO A 1 235 ? -22.104 3.119 13.073 1.00 93.88 235 PRO A C 1
ATOM 1902 O O . PRO A 1 235 ? -22.856 3.805 12.373 1.00 93.88 235 PRO A O 1
ATOM 1905 N N . ILE A 1 236 ? -20.855 3.483 13.352 1.00 95.81 236 ILE A N 1
ATOM 1906 C CA . ILE A 1 236 ? -20.177 4.580 12.671 1.00 95.81 236 ILE A CA 1
ATOM 1907 C C . ILE A 1 236 ? -19.478 4.013 11.439 1.00 95.81 236 ILE A C 1
ATOM 1909 O O . ILE A 1 236 ? -18.522 3.249 11.551 1.00 95.81 236 ILE A O 1
ATOM 1913 N N . TRP A 1 237 ? -19.974 4.395 10.265 1.00 90.94 237 TRP A N 1
ATOM 1914 C CA . TRP A 1 237 ? -19.429 3.990 8.972 1.00 90.94 237 TRP A CA 1
ATOM 1915 C C . TRP A 1 237 ? -18.315 4.936 8.544 1.00 90.94 237 TRP A C 1
ATOM 1917 O O . TRP A 1 237 ? -18.513 6.151 8.536 1.00 90.94 237 TRP A O 1
ATOM 1927 N N . LEU A 1 238 ? -17.173 4.391 8.122 1.00 86.88 238 LEU A N 1
ATOM 1928 C CA . LEU A 1 238 ? -16.118 5.201 7.509 1.00 86.88 238 LEU A CA 1
ATOM 1929 C C . LEU A 1 238 ? -16.382 5.535 6.038 1.00 86.88 238 LEU A C 1
ATOM 1931 O O . LEU A 1 238 ? -15.796 6.483 5.512 1.00 86.88 238 LEU A O 1
ATOM 1935 N N . ARG A 1 239 ? -17.276 4.788 5.381 1.00 78.25 239 ARG A N 1
ATOM 1936 C CA . ARG A 1 239 ? -17.695 5.044 4.002 1.00 78.25 239 ARG A CA 1
ATOM 1937 C C . ARG A 1 239 ? -19.150 5.466 3.908 1.00 78.25 239 ARG A C 1
ATOM 1939 O O . ARG A 1 239 ? -20.030 4.956 4.605 1.00 78.25 239 ARG A O 1
ATOM 1946 N N . ASP A 1 240 ? -19.402 6.357 2.957 1.00 78.94 240 ASP A N 1
ATOM 1947 C CA . ASP A 1 240 ? -20.756 6.677 2.534 1.00 78.94 240 ASP A CA 1
ATOM 1948 C C . ASP A 1 240 ? -21.261 5.605 1.561 1.00 78.94 240 ASP A C 1
ATOM 1950 O O . ASP A 1 240 ? -21.007 5.641 0.358 1.00 78.94 240 ASP A O 1
ATOM 1954 N N . ILE A 1 241 ? -21.908 4.585 2.124 1.00 79.31 241 ILE A N 1
ATOM 1955 C CA . ILE A 1 241 ? -22.542 3.490 1.385 1.00 79.31 241 ILE A CA 1
ATOM 1956 C C . ILE A 1 241 ? -24.066 3.565 1.528 1.00 79.31 241 ILE A C 1
ATOM 1958 O O . ILE A 1 241 ? -24.594 4.097 2.515 1.00 79.31 241 ILE A O 1
ATOM 1962 N N . ASN A 1 242 ? -24.776 3.037 0.527 1.00 85.62 242 ASN A N 1
ATOM 1963 C CA . ASN A 1 242 ? -26.235 3.099 0.474 1.00 85.62 242 ASN A CA 1
ATOM 1964 C C . ASN A 1 242 ? -26.894 2.323 1.638 1.00 85.62 242 ASN A C 1
ATOM 1966 O O . ASN A 1 242 ? -26.278 1.464 2.272 1.00 85.62 242 ASN A O 1
ATOM 1970 N N . ALA A 1 243 ? -28.153 2.652 1.936 1.00 85.00 243 ALA A N 1
ATOM 1971 C CA . ALA A 1 243 ? -28.862 2.108 3.094 1.00 85.00 243 ALA A CA 1
ATOM 1972 C C . ALA A 1 243 ? -29.049 0.579 3.038 1.00 85.00 243 ALA A C 1
ATOM 1974 O O . ALA A 1 243 ? -28.917 -0.081 4.067 1.00 85.00 243 ALA A O 1
ATOM 1975 N N . ASP A 1 244 ? -29.292 0.017 1.854 1.00 81.50 244 ASP A N 1
ATOM 1976 C CA . ASP A 1 244 ? -29.520 -1.424 1.677 1.00 81.50 244 ASP A CA 1
ATOM 1977 C C . ASP A 1 244 ? -28.251 -2.239 1.972 1.00 81.50 244 ASP A C 1
ATOM 1979 O O . ASP A 1 244 ? -28.293 -3.289 2.621 1.00 81.50 244 ASP A O 1
ATOM 1983 N N . VAL A 1 245 ? -27.094 -1.710 1.564 1.00 79.88 245 VAL A N 1
ATOM 1984 C CA . VAL A 1 245 ? -25.778 -2.267 1.885 1.00 79.88 245 VAL A CA 1
ATOM 1985 C C . VAL A 1 245 ? -25.513 -2.178 3.389 1.00 79.88 245 VAL A C 1
ATOM 1987 O O . VAL A 1 245 ? -25.089 -3.168 3.984 1.00 79.88 245 VAL A O 1
ATOM 1990 N N . LYS A 1 246 ? -25.807 -1.035 4.030 1.00 85.00 246 LYS A N 1
ATOM 1991 C CA . LYS A 1 246 ? -25.652 -0.879 5.492 1.00 85.00 246 LYS A CA 1
ATOM 1992 C C . LYS A 1 246 ? -26.469 -1.913 6.258 1.00 85.00 246 LYS A C 1
ATOM 1994 O O . LYS A 1 246 ? -25.958 -2.511 7.202 1.00 85.00 246 LYS A O 1
ATOM 1999 N N . GLU A 1 247 ? -27.713 -2.149 5.846 1.00 87.19 247 GLU A N 1
ATOM 2000 C CA . GLU A 1 247 ? -28.570 -3.135 6.505 1.00 87.19 247 GLU A CA 1
ATOM 2001 C C . GLU A 1 247 ? -28.065 -4.568 6.286 1.00 87.19 247 GLU A C 1
ATOM 2003 O O . GLU A 1 247 ? -28.024 -5.352 7.233 1.00 87.19 247 GLU A O 1
ATOM 2008 N N . SER A 1 248 ? -27.592 -4.899 5.082 1.00 85.19 248 SER A N 1
ATOM 2009 C CA . SER A 1 248 ? -27.000 -6.214 4.795 1.00 85.19 248 SER A CA 1
ATOM 2010 C C . SER A 1 248 ? -25.767 -6.489 5.665 1.00 85.19 248 SER A C 1
ATOM 2012 O O . SER A 1 248 ? -25.682 -7.537 6.310 1.00 85.19 248 SER A O 1
ATOM 2014 N N . VAL A 1 249 ? -24.859 -5.511 5.773 1.00 86.19 249 VAL A N 1
ATOM 2015 C CA . VAL A 1 249 ? -23.685 -5.599 6.657 1.00 86.19 249 VAL A CA 1
ATOM 2016 C C . VAL A 1 249 ? -24.120 -5.726 8.117 1.00 86.19 249 VAL A C 1
ATOM 2018 O O . VAL A 1 249 ? -23.597 -6.561 8.853 1.00 86.19 249 VAL A O 1
ATOM 2021 N N . ARG A 1 250 ? -25.121 -4.955 8.553 1.00 89.50 250 ARG A N 1
ATOM 2022 C CA . ARG A 1 250 ? -25.633 -5.028 9.926 1.00 89.50 250 ARG A CA 1
ATOM 2023 C C . ARG A 1 250 ? -26.149 -6.427 10.275 1.00 89.50 250 ARG A C 1
ATOM 2025 O O . ARG A 1 250 ? -25.871 -6.907 11.372 1.00 89.50 250 ARG A O 1
ATOM 2032 N N . GLN A 1 251 ? -26.829 -7.122 9.362 1.00 89.56 251 GLN A N 1
ATOM 2033 C CA . GLN A 1 251 ? -27.272 -8.506 9.595 1.00 89.56 251 GLN A CA 1
ATOM 2034 C C . GLN A 1 251 ? -26.098 -9.485 9.758 1.00 89.56 251 GLN A C 1
ATOM 2036 O O . GLN A 1 251 ? -26.141 -10.370 10.619 1.00 89.56 251 GLN A O 1
ATOM 2041 N N . ILE A 1 252 ? -25.024 -9.300 8.985 1.00 88.38 252 ILE A N 1
ATOM 2042 C CA . ILE A 1 252 ? -23.780 -10.068 9.141 1.00 88.38 252 ILE A CA 1
ATOM 2043 C C . ILE A 1 252 ? -23.171 -9.808 10.522 1.00 88.38 252 ILE A C 1
ATOM 2045 O O . ILE A 1 252 ? -22.831 -10.754 11.233 1.00 88.38 252 ILE A O 1
ATOM 2049 N N . LEU A 1 253 ? -23.111 -8.547 10.950 1.00 91.44 253 LEU A N 1
ATOM 2050 C CA . LEU A 1 253 ? -22.548 -8.161 12.244 1.00 91.44 253 LEU A CA 1
ATOM 2051 C C . LEU A 1 253 ? -23.390 -8.691 13.419 1.00 91.44 253 LEU A C 1
ATOM 2053 O O . LEU A 1 253 ? -22.835 -9.228 14.376 1.00 91.44 253 LEU A O 1
ATOM 2057 N N . ILE A 1 254 ? -24.724 -8.679 13.328 1.00 93.25 254 ILE A N 1
ATOM 2058 C CA . ILE A 1 254 ? -25.607 -9.312 14.330 1.00 93.25 254 ILE A CA 1
ATOM 2059 C C . ILE A 1 254 ? -25.278 -10.800 14.503 1.00 93.25 254 ILE A C 1
ATOM 2061 O O . ILE A 1 254 ? -25.248 -11.303 15.633 1.00 93.25 254 ILE A O 1
ATOM 2065 N N . LYS A 1 255 ? -25.007 -11.512 13.403 1.00 92.12 255 LYS A N 1
ATOM 2066 C CA . LYS A 1 255 ? -24.568 -12.910 13.453 1.00 92.12 255 LYS A CA 1
ATOM 2067 C C . LYS A 1 255 ? -23.162 -13.030 14.052 1.00 92.12 255 LYS A C 1
ATOM 2069 O O . LYS A 1 255 ? -22.962 -13.882 14.919 1.00 92.12 255 LYS A O 1
ATOM 2074 N N . ALA A 1 256 ? -22.217 -12.195 13.624 1.00 92.06 256 ALA A N 1
ATOM 2075 C CA . ALA A 1 256 ? -20.823 -12.243 14.064 1.00 92.06 256 ALA A CA 1
ATOM 2076 C C . ALA A 1 256 ? -20.700 -12.104 15.590 1.00 92.06 256 ALA A C 1
ATOM 2078 O O . ALA A 1 256 ? -20.101 -12.955 16.249 1.00 92.06 256 ALA A O 1
ATOM 2079 N N . TYR A 1 257 ? -21.372 -11.108 16.172 1.00 94.00 257 TYR A N 1
ATOM 2080 C CA . TYR A 1 257 ? -21.368 -10.821 17.614 1.00 94.00 257 TYR A CA 1
ATOM 2081 C C . TYR A 1 257 ? -22.328 -11.712 18.431 1.00 94.00 257 TYR A C 1
ATOM 2083 O O . TYR A 1 257 ? -22.711 -11.389 19.561 1.00 94.00 257 TYR A O 1
ATOM 2091 N N . SER A 1 258 ? -22.763 -12.851 17.878 1.00 89.62 258 SER A N 1
ATOM 2092 C CA . SER A 1 258 ? -23.760 -13.704 18.532 1.00 89.62 258 SER A CA 1
ATOM 2093 C C . SER A 1 258 ? -23.209 -14.602 19.650 1.00 89.62 258 SER A C 1
ATOM 2095 O O . SER A 1 258 ? -24.007 -15.090 20.458 1.00 89.62 258 SER A O 1
ATOM 2097 N N . GLN A 1 259 ? -21.888 -14.810 19.728 1.00 78.19 259 GLN A N 1
ATOM 2098 C CA . GLN A 1 259 ? -21.227 -15.735 20.661 1.00 78.19 259 GLN A CA 1
ATOM 2099 C C . GLN A 1 259 ? -19.960 -15.131 21.298 1.00 78.19 259 GLN A C 1
ATOM 2101 O O . GLN A 1 259 ? -19.420 -14.163 20.763 1.00 78.19 259 GLN A O 1
ATOM 2106 N N . PRO A 1 260 ? -19.477 -15.693 22.429 1.00 64.12 260 PRO A N 1
ATOM 2107 C CA . PRO A 1 260 ? -18.212 -15.292 23.039 1.00 64.12 260 PRO A CA 1
ATOM 2108 C C . PRO A 1 260 ? -17.044 -15.435 22.064 1.00 64.12 260 PRO A C 1
ATOM 2110 O O . PRO A 1 260 ? -16.959 -16.423 21.334 1.00 64.12 260 PRO A O 1
ATOM 2113 N N . ALA A 1 261 ? -16.138 -14.463 22.089 1.00 78.00 261 ALA A N 1
ATOM 2114 C CA . ALA A 1 261 ? -15.055 -14.365 21.129 1.00 78.00 261 ALA A CA 1
ATOM 2115 C C . ALA A 1 261 ? -13.734 -14.908 21.690 1.00 78.00 261 ALA A C 1
ATOM 2117 O O . ALA A 1 261 ? -13.375 -14.640 22.837 1.00 78.00 261 ALA A O 1
ATOM 2118 N N . ALA A 1 262 ? -12.996 -15.660 20.874 1.00 85.00 262 ALA A N 1
ATOM 2119 C CA . ALA A 1 262 ? -11.619 -16.027 21.191 1.00 85.00 262 ALA A CA 1
ATOM 2120 C C . ALA A 1 262 ? -10.683 -14.891 20.766 1.00 85.00 262 ALA A C 1
ATOM 2122 O O . ALA A 1 262 ? -10.880 -14.296 19.709 1.00 85.00 262 ALA A O 1
ATOM 2123 N N . THR A 1 263 ? -9.654 -14.603 21.556 1.00 87.25 263 THR A N 1
ATOM 2124 C CA . THR A 1 263 ? -8.712 -13.515 21.265 1.00 87.25 263 THR A CA 1
ATOM 2125 C C . THR A 1 263 ? -7.324 -14.048 20.963 1.00 87.25 263 THR A C 1
ATOM 2127 O O . THR A 1 263 ? -6.892 -14.998 21.613 1.00 87.25 263 THR A O 1
ATOM 2130 N N . PHE A 1 264 ? -6.619 -13.405 20.035 1.00 84.00 264 PHE A N 1
ATOM 2131 C CA . PHE A 1 264 ? -5.258 -13.773 19.649 1.00 84.00 264 PHE A CA 1
ATOM 2132 C C . PHE A 1 264 ? -4.390 -12.522 19.549 1.00 84.00 264 PHE A C 1
ATOM 2134 O O . PHE A 1 264 ? -4.699 -11.586 18.816 1.00 84.00 264 PHE A O 1
ATOM 2141 N N . THR A 1 265 ? -3.285 -12.499 20.275 1.00 82.94 265 THR A N 1
ATOM 2142 C CA . THR A 1 265 ? -2.234 -11.491 20.133 1.00 82.94 265 THR A CA 1
ATOM 2143 C C . THR A 1 265 ? -1.433 -11.721 18.842 1.00 82.94 265 THR A C 1
ATOM 2145 O O . THR A 1 265 ? -1.400 -12.848 18.334 1.00 82.94 265 THR A O 1
ATOM 2148 N N . PRO A 1 266 ? -0.722 -10.700 18.320 1.00 78.19 266 PRO A N 1
ATOM 2149 C CA . PRO A 1 266 ? 0.211 -10.889 17.208 1.00 78.19 266 PRO A CA 1
ATOM 2150 C C . PRO A 1 266 ? 1.205 -12.040 17.445 1.00 78.19 266 PRO A C 1
ATOM 2152 O O . PRO A 1 266 ? 1.425 -12.872 16.567 1.00 78.19 266 PRO A O 1
ATOM 2155 N N . ALA A 1 267 ? 1.740 -12.154 18.665 1.00 77.00 267 ALA A N 1
ATOM 2156 C CA . ALA A 1 267 ? 2.682 -13.213 19.025 1.00 77.00 267 ALA A CA 1
ATOM 2157 C C . ALA A 1 267 ? 2.059 -14.621 18.942 1.00 77.00 267 ALA A C 1
ATOM 2159 O O . ALA A 1 267 ? 2.700 -15.550 18.453 1.00 77.00 267 ALA A O 1
ATOM 2160 N N . GLU A 1 268 ? 0.803 -14.791 19.368 1.00 79.75 268 GLU A N 1
ATOM 2161 C CA . GLU A 1 268 ? 0.077 -16.071 19.277 1.00 79.75 268 GLU A CA 1
ATOM 2162 C C . GLU A 1 268 ? -0.240 -16.478 17.830 1.00 79.75 268 GLU A C 1
ATOM 2164 O O . GLU A 1 268 ? -0.400 -17.664 17.545 1.00 79.75 268 GLU A O 1
ATOM 2169 N N . ARG A 1 269 ? -0.276 -15.514 16.902 1.00 72.69 269 ARG A N 1
ATOM 2170 C CA . ARG A 1 269 ? -0.369 -15.756 15.452 1.00 72.69 269 ARG A CA 1
ATOM 2171 C C . ARG A 1 269 ? 0.971 -16.135 14.813 1.00 72.69 269 ARG A C 1
ATOM 2173 O O . ARG A 1 269 ? 1.006 -16.453 13.628 1.00 72.69 269 ARG A O 1
ATOM 2180 N N . GLY A 1 270 ? 2.055 -16.155 15.590 1.00 69.19 270 GLY A N 1
ATOM 2181 C CA . GLY A 1 270 ? 3.403 -16.408 15.089 1.00 69.19 270 GLY A CA 1
ATOM 2182 C C . GLY A 1 270 ? 4.018 -15.209 14.371 1.00 69.19 270 GLY A C 1
ATOM 2183 O O . GLY A 1 270 ? 5.030 -15.385 13.700 1.00 69.19 270 GLY A O 1
ATOM 2184 N N . LEU A 1 271 ? 3.435 -14.014 14.526 1.00 70.25 271 LEU A N 1
ATOM 2185 C CA . LEU A 1 271 ? 3.960 -12.783 13.942 1.00 70.25 271 LEU A CA 1
ATOM 2186 C C . LEU A 1 271 ? 5.172 -12.349 14.754 1.00 70.25 271 LEU A C 1
ATOM 2188 O O . LEU A 1 271 ? 5.079 -12.070 15.955 1.00 70.25 271 LEU A O 1
ATOM 2192 N N . SER A 1 272 ? 6.339 -12.376 14.119 1.00 58.31 272 SER A N 1
ATOM 2193 C CA . SER A 1 272 ? 7.602 -12.101 14.800 1.00 58.31 272 SER A CA 1
ATOM 2194 C C . SER A 1 272 ? 7.946 -10.617 14.738 1.00 58.31 272 SER A C 1
ATOM 2196 O O . SER A 1 272 ? 7.643 -9.937 13.761 1.00 58.31 272 SER A O 1
ATOM 2198 N N . ASN A 1 273 ? 8.697 -10.114 15.724 1.00 57.19 273 ASN A N 1
ATOM 2199 C CA . ASN A 1 273 ? 9.159 -8.722 15.689 1.00 57.19 273 ASN A CA 1
ATOM 2200 C C . ASN A 1 273 ? 10.007 -8.379 14.447 1.00 57.19 273 ASN A C 1
ATOM 2202 O O . ASN A 1 273 ? 10.164 -7.213 14.099 1.00 57.19 273 ASN A O 1
ATOM 2206 N N . GLN A 1 274 ? 10.575 -9.397 13.799 1.00 52.25 274 GLN A N 1
ATOM 2207 C CA . GLN A 1 274 ? 11.394 -9.260 12.602 1.00 52.25 274 GLN A CA 1
ATOM 2208 C C . GLN A 1 274 ? 10.550 -8.967 11.347 1.00 52.25 274 GLN A C 1
ATOM 2210 O O . GLN A 1 274 ? 11.081 -8.435 10.374 1.00 52.25 274 GLN A O 1
ATOM 2215 N N . GLU A 1 275 ? 9.248 -9.271 11.370 1.00 55.84 275 GLU A N 1
ATOM 2216 C CA . GLU A 1 275 ? 8.314 -8.956 10.283 1.00 55.84 275 GLU A CA 1
ATOM 2217 C C . GLU A 1 275 ? 7.857 -7.486 10.300 1.00 55.84 275 GLU A C 1
ATOM 2219 O O . GLU A 1 275 ? 7.539 -6.977 9.232 1.00 55.84 275 GLU A O 1
ATOM 2224 N N . TYR A 1 276 ? 7.961 -6.765 11.430 1.00 54.78 276 TYR A N 1
ATOM 2225 C CA . TYR A 1 276 ? 7.712 -5.307 11.542 1.00 54.78 276 TYR A CA 1
ATOM 2226 C C . TYR A 1 276 ? 8.815 -4.413 10.937 1.00 54.78 276 TYR A C 1
ATOM 2228 O O . TYR A 1 276 ? 8.865 -3.208 11.177 1.00 54.78 276 TYR A O 1
ATOM 2236 N N . GLN A 1 277 ? 9.804 -5.005 10.264 1.00 55.62 277 GLN A N 1
ATOM 2237 C CA . GLN A 1 277 ? 10.950 -4.284 9.692 1.00 55.62 277 GLN A CA 1
ATOM 2238 C C . GLN A 1 277 ? 11.079 -4.522 8.188 1.00 55.62 277 GLN A C 1
ATOM 2240 O O . GLN A 1 277 ? 12.170 -4.471 7.618 1.00 55.62 277 GLN A O 1
ATOM 2245 N N . SER A 1 278 ? 9.965 -4.824 7.525 1.00 69.88 278 SER A N 1
ATOM 2246 C CA . SER A 1 278 ? 9.939 -4.894 6.069 1.00 69.88 278 SER A CA 1
ATOM 2247 C C . SER A 1 278 ? 10.112 -3.511 5.450 1.00 69.88 278 SER A C 1
ATOM 2249 O O . SER A 1 278 ? 9.460 -2.552 5.853 1.00 69.88 278 SER A O 1
ATOM 2251 N N . GLU A 1 279 ? 10.948 -3.439 4.419 1.00 80.12 279 GLU A N 1
ATOM 2252 C CA . GLU A 1 279 ? 11.032 -2.290 3.523 1.00 80.12 279 GLU A CA 1
ATOM 2253 C C . GLU A 1 279 ? 10.481 -2.680 2.150 1.00 80.12 279 GLU A C 1
ATOM 2255 O O . GLU A 1 279 ? 10.756 -3.780 1.651 1.00 80.12 279 GLU A O 1
ATOM 2260 N N . PHE A 1 280 ? 9.769 -1.759 1.508 1.00 79.69 280 PHE A N 1
ATOM 2261 C CA . PHE A 1 280 ? 9.378 -1.864 0.112 1.00 79.69 280 PHE A CA 1
ATOM 2262 C C . PHE A 1 280 ? 10.127 -0.834 -0.723 1.00 79.69 280 PHE A C 1
ATOM 2264 O O . PHE A 1 280 ? 10.021 0.373 -0.517 1.00 79.69 280 PHE A O 1
ATOM 2271 N N . SER A 1 281 ? 10.919 -1.323 -1.675 1.00 78.25 281 SER A N 1
ATOM 2272 C CA . SER A 1 281 ? 11.603 -0.464 -2.631 1.00 78.25 281 SER A CA 1
ATOM 2273 C C . SER A 1 281 ? 11.984 -1.221 -3.893 1.00 78.25 281 SER A C 1
ATOM 2275 O O . SER A 1 281 ? 12.425 -2.377 -3.856 1.00 78.25 281 SER A O 1
ATOM 2277 N N . TYR A 1 282 ? 11.857 -0.521 -5.012 1.00 78.88 282 TYR A N 1
ATOM 2278 C CA . TYR A 1 282 ? 12.266 -0.985 -6.323 1.00 78.88 282 TYR A CA 1
ATOM 2279 C C . TYR A 1 282 ? 13.756 -0.760 -6.516 1.00 78.88 282 TYR A C 1
ATOM 2281 O O . TYR A 1 282 ? 14.242 0.353 -6.366 1.00 78.88 282 TYR A O 1
ATOM 2289 N N . ARG A 1 283 ? 14.495 -1.810 -6.874 1.00 81.56 283 ARG A N 1
ATOM 2290 C CA . ARG A 1 283 ? 15.929 -1.699 -7.156 1.00 81.56 283 ARG A CA 1
ATOM 2291 C C . ARG A 1 283 ? 16.138 -1.402 -8.633 1.00 81.56 283 ARG A C 1
ATOM 2293 O O . ARG A 1 283 ? 15.799 -2.250 -9.448 1.00 81.56 283 ARG A O 1
ATOM 2300 N N . LEU A 1 284 ? 16.739 -0.259 -8.956 1.00 82.88 284 LEU A N 1
ATOM 2301 C CA . LEU A 1 284 ? 17.049 0.124 -10.336 1.00 82.88 284 LEU A CA 1
ATOM 2302 C C . LEU A 1 284 ? 18.558 0.100 -10.562 1.00 82.88 284 LEU A C 1
ATOM 2304 O O . LEU A 1 284 ? 19.320 0.808 -9.904 1.00 82.88 284 LEU A O 1
ATOM 2308 N N . GLN A 1 285 ? 19.012 -0.726 -11.490 1.00 84.56 285 GLN A N 1
ATOM 2309 C CA . GLN A 1 285 ? 20.366 -0.708 -12.034 1.00 84.56 285 GLN A CA 1
ATOM 2310 C C . GLN A 1 285 ? 20.533 0.462 -13.005 1.00 84.56 285 GLN A C 1
ATOM 2312 O O . GLN A 1 285 ? 19.584 1.188 -13.287 1.00 84.56 285 GLN A O 1
ATOM 2317 N N . GLN A 1 286 ? 21.759 0.662 -13.483 1.00 84.75 286 GLN A N 1
ATOM 2318 C CA . GLN A 1 286 ? 22.058 1.692 -14.469 1.00 84.75 286 GLN A CA 1
ATOM 2319 C C . GLN A 1 286 ? 21.127 1.585 -15.685 1.00 84.75 286 GLN A C 1
ATOM 2321 O O . GLN A 1 286 ? 20.942 0.491 -16.217 1.00 84.75 286 GLN A O 1
ATOM 2326 N N . ASP A 1 287 ? 20.602 2.727 -16.133 1.00 85.62 287 ASP A N 1
ATOM 2327 C CA . ASP A 1 287 ? 19.705 2.875 -17.283 1.00 85.62 287 ASP A CA 1
ATOM 2328 C C . ASP A 1 287 ? 18.358 2.124 -17.151 1.00 85.62 287 ASP A C 1
ATOM 2330 O O . ASP A 1 287 ? 17.581 2.091 -18.111 1.00 85.62 287 ASP A O 1
ATOM 2334 N N . GLU A 1 288 ? 18.056 1.530 -15.986 1.00 87.62 288 GLU A N 1
ATOM 2335 C CA . GLU A 1 288 ? 16.737 0.959 -15.710 1.00 87.62 288 GLU A CA 1
ATOM 2336 C C . GLU A 1 288 ? 15.733 2.064 -15.387 1.00 87.62 288 GLU A C 1
ATOM 2338 O O . GLU A 1 288 ? 16.025 3.025 -14.666 1.00 87.62 288 GLU A O 1
ATOM 2343 N N . GLU A 1 289 ? 14.528 1.882 -15.915 1.00 88.38 289 GLU A N 1
ATOM 2344 C CA . GLU A 1 289 ? 13.382 2.743 -15.674 1.00 88.38 289 GLU A CA 1
ATOM 2345 C C . GLU A 1 289 ? 12.238 1.904 -15.117 1.00 88.38 289 GLU A C 1
ATOM 2347 O O . GLU A 1 289 ? 11.888 0.875 -15.689 1.00 88.38 289 GLU A O 1
ATOM 2352 N N . ILE A 1 290 ? 11.627 2.350 -14.027 1.00 87.88 290 ILE A N 1
ATOM 2353 C CA . ILE A 1 290 ? 10.336 1.832 -13.580 1.00 87.88 290 ILE A CA 1
ATOM 2354 C C . ILE A 1 290 ? 9.272 2.890 -13.816 1.00 87.88 290 ILE A C 1
ATOM 2356 O O . ILE A 1 290 ? 9.471 4.054 -13.477 1.00 87.88 290 ILE A O 1
ATOM 2360 N N . ARG A 1 291 ? 8.147 2.490 -14.398 1.00 87.25 291 ARG A N 1
ATOM 2361 C CA . ARG A 1 291 ? 7.032 3.375 -14.721 1.00 87.25 291 ARG A CA 1
ATOM 2362 C C . ARG A 1 291 ? 5.746 2.839 -14.116 1.00 87.25 291 ARG A C 1
ATOM 2364 O O . ARG A 1 291 ? 5.467 1.650 -14.247 1.00 87.25 291 ARG A O 1
ATOM 2371 N N . PHE A 1 292 ? 4.985 3.722 -13.484 1.00 84.94 292 PHE A N 1
ATOM 2372 C CA . PHE A 1 292 ? 3.677 3.471 -12.887 1.00 84.94 292 PHE A CA 1
ATOM 2373 C C . PHE A 1 292 ? 2.631 4.262 -13.644 1.00 84.94 292 PHE A C 1
ATOM 2375 O O . PHE A 1 292 ? 2.856 5.428 -13.957 1.00 84.94 292 PHE A O 1
ATOM 2382 N N . TYR A 1 293 ? 1.490 3.647 -13.907 1.00 79.56 293 TYR A N 1
ATOM 2383 C CA . TYR A 1 293 ? 0.406 4.260 -14.660 1.00 79.56 293 TYR A CA 1
ATOM 2384 C C . TYR A 1 293 ? -0.763 4.591 -13.736 1.00 79.56 293 TYR A C 1
ATOM 2386 O O . TYR A 1 293 ? -1.242 3.717 -13.015 1.00 79.56 293 TYR A O 1
ATOM 2394 N N . TYR A 1 294 ? -1.232 5.840 -13.781 1.00 73.12 294 TYR A N 1
ATOM 2395 C CA . TYR A 1 294 ? -2.344 6.310 -12.944 1.00 73.12 294 TYR A CA 1
ATOM 2396 C C . TYR A 1 294 ? -3.696 5.792 -13.436 1.00 73.12 294 TYR A C 1
ATOM 2398 O O . TYR A 1 294 ? -4.527 5.341 -12.649 1.00 73.12 294 TYR A O 1
ATOM 2406 N N . ASP A 1 295 ? -3.894 5.824 -14.755 1.00 58.50 295 ASP A N 1
ATOM 2407 C CA . ASP A 1 295 ? -5.167 5.515 -15.411 1.00 58.50 295 ASP A CA 1
ATOM 2408 C C . ASP A 1 295 ? -5.106 4.289 -16.312 1.00 58.50 295 ASP A C 1
ATOM 2410 O O . ASP A 1 295 ? -5.886 4.164 -17.257 1.00 58.50 295 ASP A O 1
ATOM 2414 N N . PHE A 1 296 ? -4.196 3.357 -16.027 1.00 50.88 296 PHE A N 1
ATOM 2415 C CA . PHE A 1 296 ? -4.282 2.060 -16.684 1.00 50.88 296 PHE A CA 1
ATOM 2416 C C . PHE A 1 296 ? -5.683 1.479 -16.403 1.00 50.88 296 PHE A C 1
ATOM 2418 O O . PHE A 1 296 ? -6.078 1.423 -15.230 1.00 50.88 296 PHE A O 1
ATOM 2425 N N . PRO A 1 297 ? -6.473 1.097 -17.429 1.00 39.38 297 PRO A N 1
ATOM 2426 C CA . PRO A 1 297 ? -7.757 0.445 -17.206 1.00 39.38 297 PRO A CA 1
ATOM 2427 C C . PRO A 1 297 ? -7.477 -0.802 -16.369 1.00 39.38 297 PRO A C 1
ATOM 2429 O O . PRO A 1 297 ? -6.712 -1.669 -16.774 1.00 39.38 297 PRO A O 1
ATOM 2432 N N . GLY A 1 298 ? -7.987 -0.810 -15.143 1.00 39.69 298 GLY A N 1
ATOM 2433 C CA . GLY A 1 298 ? -7.438 -1.639 -14.067 1.00 39.69 298 GLY A CA 1
ATOM 2434 C C . GLY A 1 298 ? -7.454 -0.976 -12.693 1.00 39.69 298 GLY A C 1
ATOM 2435 O O . GLY A 1 298 ? -6.805 -1.467 -11.768 1.00 39.69 298 GLY A O 1
ATOM 2436 N N . ARG A 1 299 ? -8.216 0.121 -12.529 1.00 39.28 299 ARG A N 1
ATOM 2437 C CA . ARG A 1 299 ? -8.648 0.552 -11.199 1.00 39.28 299 ARG A CA 1
ATOM 2438 C C . ARG A 1 299 ? -9.245 -0.655 -10.493 1.00 39.28 299 ARG A C 1
ATOM 2440 O O . ARG A 1 299 ? -10.019 -1.410 -11.080 1.00 39.28 299 ARG A O 1
ATOM 2447 N N . TYR A 1 300 ? -8.824 -0.813 -9.246 1.00 41.81 300 TYR A N 1
ATOM 2448 C CA . TYR A 1 300 ? -9.263 -1.881 -8.377 1.00 41.81 300 TYR A CA 1
ATOM 2449 C C . TYR A 1 300 ? -10.760 -2.119 -8.482 1.00 41.81 300 TYR A C 1
ATOM 2451 O O . TYR A 1 300 ? -11.569 -1.190 -8.472 1.00 41.81 300 TYR A O 1
ATOM 2459 N N . TYR A 1 301 ? -11.081 -3.401 -8.497 1.00 39.84 301 TYR A N 1
ATOM 2460 C CA . TYR A 1 301 ? -12.365 -3.931 -8.112 1.00 39.84 301 TYR A CA 1
ATOM 2461 C C . TYR A 1 301 ? -12.849 -3.227 -6.833 1.00 39.84 301 TYR A C 1
ATOM 2463 O O . TYR A 1 301 ? -12.193 -3.284 -5.797 1.00 39.84 301 TYR A O 1
ATOM 2471 N N . TRP A 1 302 ? -13.937 -2.466 -6.925 1.00 33.19 302 TRP A N 1
ATOM 2472 C CA . TRP A 1 302 ? -14.415 -1.598 -5.841 1.00 33.19 302 TRP A CA 1
ATOM 2473 C C . TRP A 1 302 ? -15.708 -2.151 -5.234 1.00 33.19 302 TRP A C 1
ATOM 2475 O O . TRP A 1 302 ? -16.714 -1.452 -5.142 1.00 33.19 302 TRP A O 1
ATOM 2485 N N . GLY A 1 303 ? -15.703 -3.433 -4.861 1.00 34.19 303 GLY A N 1
ATOM 2486 C CA . GLY A 1 303 ? -16.866 -4.085 -4.259 1.00 34.19 303 GLY A CA 1
ATOM 2487 C C . GLY A 1 303 ? -16.683 -5.581 -4.031 1.00 34.19 303 GLY A C 1
ATOM 2488 O O . GLY A 1 303 ? -15.668 -6.143 -4.408 1.00 34.19 303 GLY A O 1
ATOM 2489 N N . TYR A 1 304 ? -17.673 -6.211 -3.404 1.00 36.56 304 TYR A N 1
ATOM 2490 C CA . TYR A 1 304 ? -17.808 -7.659 -3.255 1.00 36.56 304 TYR A CA 1
ATOM 2491 C C . TYR A 1 304 ? -18.504 -8.206 -4.517 1.00 36.56 304 TYR A C 1
ATOM 2493 O O . TYR A 1 304 ? -19.723 -8.122 -4.613 1.00 36.56 304 TYR A O 1
ATOM 2501 N N . SER A 1 305 ? -17.785 -8.708 -5.519 1.00 39.47 305 SER A N 1
ATOM 2502 C CA . SER A 1 305 ? -18.396 -9.566 -6.562 1.00 39.47 305 SER A CA 1
ATOM 2503 C C . SER A 1 305 ? -17.907 -11.016 -6.383 1.00 39.47 305 SER A C 1
ATOM 2505 O O . SER A 1 305 ? -17.269 -11.316 -5.386 1.00 39.47 305 SER A O 1
ATOM 2507 N N . ASP A 1 306 ? -18.240 -11.953 -7.261 1.00 40.75 306 ASP A N 1
ATOM 2508 C CA . ASP A 1 306 ? -17.724 -13.337 -7.212 1.00 40.75 306 ASP A CA 1
ATOM 2509 C C . ASP A 1 306 ? -16.535 -13.554 -8.163 1.00 40.75 306 ASP A C 1
ATOM 2511 O O . ASP A 1 306 ? -15.968 -14.646 -8.248 1.00 40.75 306 ASP A O 1
ATOM 2515 N N . GLU A 1 307 ? -16.148 -12.518 -8.907 1.00 43.56 307 GLU A N 1
ATOM 2516 C CA . GLU A 1 307 ? -15.131 -12.598 -9.952 1.00 43.56 307 GLU A CA 1
ATOM 2517 C C . GLU A 1 307 ? -13.732 -12.305 -9.403 1.00 43.56 307 GLU A C 1
ATOM 2519 O O . GLU A 1 307 ? -13.502 -11.276 -8.773 1.00 43.56 307 GLU A O 1
ATOM 2524 N N . LYS A 1 308 ? -12.765 -13.198 -9.668 1.00 45.31 308 LYS A N 1
ATOM 2525 C CA . LYS A 1 308 ? -11.346 -12.989 -9.328 1.00 45.31 308 LYS A CA 1
ATOM 2526 C C . LYS A 1 308 ? -10.901 -11.589 -9.815 1.00 45.31 308 LYS A C 1
ATOM 2528 O O . LYS A 1 308 ? -11.175 -11.276 -10.974 1.00 45.31 308 LYS A O 1
ATOM 2533 N N . PRO A 1 309 ? -10.176 -10.789 -9.003 1.00 46.94 309 PRO A N 1
ATOM 2534 C CA . PRO A 1 309 ? -9.550 -9.556 -9.419 1.00 46.94 309 PRO A CA 1
ATOM 2535 C C . PRO A 1 309 ? -8.757 -9.893 -10.672 1.00 46.94 309 PRO A C 1
ATOM 2537 O O . PRO A 1 309 ? -7.978 -10.857 -10.644 1.00 46.94 309 PRO A O 1
ATOM 2540 N N . PRO A 1 310 ? -9.004 -9.196 -11.788 1.00 48.25 310 PRO A N 1
ATOM 2541 C CA . PRO A 1 310 ? -8.233 -9.409 -12.995 1.00 48.25 310 PRO A CA 1
ATOM 2542 C C . PRO A 1 310 ? -6.730 -9.405 -12.687 1.00 48.25 310 PRO A C 1
ATOM 2544 O O . PRO A 1 310 ? -6.270 -8.744 -11.759 1.00 48.25 310 PRO A O 1
ATOM 2547 N N . GLU A 1 311 ? -5.938 -10.156 -13.448 1.00 50.12 311 GLU A N 1
ATOM 2548 C CA . GLU A 1 311 ? -4.480 -10.048 -13.360 1.00 50.12 311 GLU A CA 1
ATOM 2549 C C . GLU A 1 311 ? -4.086 -8.674 -13.915 1.00 50.12 311 GLU A C 1
ATOM 2551 O O . GLU A 1 311 ? -3.996 -8.473 -15.127 1.00 50.12 311 GLU A O 1
ATOM 2556 N N . PHE A 1 312 ? -3.959 -7.694 -13.019 1.00 62.25 312 PHE A N 1
ATOM 2557 C CA . PHE A 1 312 ? -3.706 -6.308 -13.379 1.00 62.25 312 PHE A CA 1
ATOM 2558 C C . PHE A 1 312 ? -2.218 -6.031 -13.453 1.00 62.25 312 PHE A C 1
ATOM 2560 O O . PHE A 1 312 ? -1.459 -6.432 -12.581 1.00 62.25 312 PHE A O 1
ATOM 2567 N N . THR A 1 313 ? -1.809 -5.257 -14.450 1.00 67.19 313 THR A N 1
ATOM 2568 C CA . THR A 1 313 ? -0.514 -4.585 -14.438 1.00 67.19 313 THR A CA 1
ATOM 2569 C C . THR A 1 313 ? -0.751 -3.087 -14.409 1.00 67.19 313 THR A C 1
ATOM 2571 O O . THR A 1 313 ? -1.547 -2.558 -15.178 1.00 67.19 313 THR A O 1
ATOM 2574 N N . ASN A 1 314 ? -0.083 -2.407 -13.489 1.00 73.94 314 ASN A N 1
ATOM 2575 C CA . ASN A 1 314 ? -0.112 -0.951 -13.359 1.00 73.94 314 ASN A CA 1
ATOM 2576 C C . ASN A 1 314 ? 1.295 -0.353 -13.351 1.00 73.94 314 ASN A C 1
ATOM 2578 O O . ASN A 1 314 ? 1.466 0.846 -13.132 1.00 73.94 314 ASN A O 1
ATOM 2582 N N . GLY A 1 315 ? 2.302 -1.174 -13.641 1.00 79.69 315 GLY A N 1
ATOM 2583 C CA . GLY A 1 315 ? 3.651 -0.702 -13.840 1.00 79.69 315 GLY A CA 1
ATOM 2584 C C . GLY A 1 315 ? 4.509 -1.646 -14.665 1.00 79.69 315 GLY A C 1
ATOM 2585 O O . GLY A 1 315 ? 4.250 -2.847 -14.785 1.00 79.69 315 GLY A O 1
ATOM 2586 N N . VAL A 1 316 ? 5.549 -1.062 -15.249 1.00 82.44 316 VAL A N 1
ATOM 2587 C CA . VAL A 1 316 ? 6.547 -1.753 -16.059 1.00 82.44 316 VAL A CA 1
ATOM 2588 C C . VAL A 1 316 ? 7.947 -1.365 -15.598 1.00 82.44 316 VAL A C 1
ATOM 2590 O O . VAL A 1 316 ? 8.256 -0.189 -15.424 1.00 82.44 316 VAL A O 1
ATOM 2593 N N . LEU A 1 317 ? 8.801 -2.363 -15.387 1.00 85.12 317 LEU A N 1
ATOM 2594 C CA . LEU A 1 317 ? 10.246 -2.193 -15.288 1.00 85.12 317 LEU A CA 1
ATOM 2595 C C . LEU A 1 317 ? 10.845 -2.412 -16.679 1.00 85.12 317 LEU A C 1
ATOM 2597 O O . LEU A 1 317 ? 10.688 -3.481 -17.267 1.00 85.12 317 LEU A O 1
ATOM 2601 N N . ILE A 1 318 ? 11.542 -1.404 -17.184 1.00 85.44 318 ILE A N 1
ATOM 2602 C CA . ILE A 1 318 ? 12.238 -1.394 -18.464 1.00 85.44 318 ILE A CA 1
ATOM 2603 C C . ILE A 1 318 ? 13.733 -1.517 -18.173 1.00 85.44 318 ILE A C 1
ATOM 2605 O O . ILE A 1 318 ? 14.387 -0.550 -17.776 1.00 85.44 318 ILE A O 1
ATOM 2609 N N . SER A 1 319 ? 14.294 -2.704 -18.398 1.00 80.69 319 SER A N 1
ATOM 2610 C CA . SER A 1 319 ? 15.733 -2.932 -18.257 1.00 80.69 319 SER A CA 1
ATOM 2611 C C . SER A 1 319 ? 16.432 -2.841 -19.611 1.00 80.69 319 SER A C 1
ATOM 2613 O O . SER A 1 319 ? 16.219 -3.674 -20.496 1.00 80.69 319 SER A O 1
ATOM 2615 N N . LYS A 1 320 ? 17.321 -1.854 -19.747 1.00 74.81 320 LYS A N 1
ATOM 2616 C CA . LYS A 1 320 ? 18.232 -1.660 -20.886 1.00 74.81 320 LYS A CA 1
ATOM 2617 C C . LYS A 1 320 ? 19.604 -2.196 -20.477 1.00 74.81 320 LYS A C 1
ATOM 2619 O O . LYS A 1 320 ? 20.489 -1.443 -20.086 1.00 74.81 320 LYS A O 1
ATOM 2624 N N . ASN A 1 321 ? 19.738 -3.518 -20.390 1.00 65.19 321 ASN A N 1
ATOM 2625 C CA . ASN A 1 321 ? 20.930 -4.103 -19.771 1.00 65.19 321 ASN A CA 1
ATOM 2626 C C . ASN A 1 321 ? 22.206 -3.793 -20.581 1.00 65.19 321 ASN A C 1
ATOM 2628 O O . ASN A 1 321 ? 22.154 -3.467 -21.759 1.00 65.19 321 ASN A O 1
ATOM 2632 N N . ARG A 1 322 ? 23.371 -3.956 -19.952 1.00 57.81 322 ARG A N 1
ATOM 2633 C CA . ARG A 1 322 ? 24.692 -3.966 -20.591 1.00 57.81 322 ARG A CA 1
ATOM 2634 C C . ARG A 1 322 ? 25.480 -5.160 -20.042 1.00 57.81 322 ARG A C 1
ATOM 2636 O O . ARG A 1 322 ? 26.270 -5.015 -19.117 1.00 57.81 322 ARG A O 1
ATOM 2643 N N . GLY A 1 323 ? 25.264 -6.371 -20.559 1.00 55.81 323 GLY A N 1
ATOM 2644 C CA . GLY A 1 323 ? 25.976 -7.557 -20.054 1.00 55.81 323 GLY A CA 1
ATOM 2645 C C . GLY A 1 323 ? 25.331 -8.898 -20.412 1.00 55.81 323 GLY A C 1
ATOM 2646 O O . GLY A 1 323 ? 24.123 -8.978 -20.571 1.00 55.81 323 GLY A O 1
ATOM 2647 N N . GLY A 1 324 ? 26.143 -9.958 -20.556 1.00 48.16 324 GLY A N 1
ATOM 2648 C CA . GLY A 1 324 ? 25.722 -11.272 -21.085 1.00 48.16 324 GLY A CA 1
ATOM 2649 C C . GLY A 1 324 ? 24.908 -12.132 -20.126 1.00 48.16 324 GLY A C 1
ATOM 2650 O O . GLY A 1 324 ? 24.509 -13.240 -20.476 1.00 48.16 324 GLY A O 1
ATOM 2651 N N . LEU A 1 325 ? 24.694 -11.638 -18.909 1.00 51.06 325 LEU A N 1
ATOM 2652 C CA . LEU A 1 325 ? 24.004 -12.336 -17.842 1.00 51.06 325 LEU A CA 1
ATOM 2653 C C . LEU A 1 325 ? 23.136 -11.330 -17.088 1.00 51.06 325 LEU A C 1
ATOM 2655 O O . LEU A 1 325 ? 23.636 -10.538 -16.291 1.00 51.06 325 LEU A O 1
ATOM 2659 N N . ILE A 1 326 ? 21.834 -11.369 -17.347 1.00 56.88 326 ILE A N 1
ATOM 2660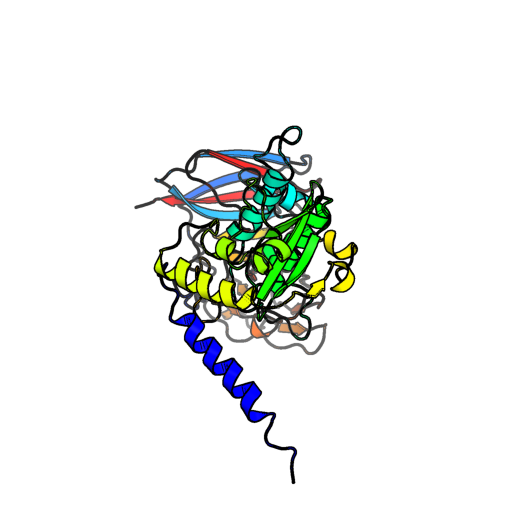 C CA . ILE A 1 326 ? 20.869 -10.515 -16.661 1.00 56.88 326 ILE A CA 1
ATOM 2661 C C . ILE A 1 326 ? 20.626 -11.093 -15.265 1.00 56.88 326 ILE A C 1
ATOM 2663 O O . ILE A 1 326 ? 20.165 -12.225 -15.130 1.00 56.88 326 ILE A O 1
ATOM 2667 N N . ARG A 1 327 ? 20.919 -10.314 -14.221 1.00 52.75 327 ARG A N 1
ATOM 2668 C CA . ARG A 1 327 ? 20.373 -10.543 -12.879 1.00 52.75 327 ARG A CA 1
ATOM 2669 C C . ARG A 1 327 ? 19.329 -9.472 -12.629 1.00 52.75 327 ARG A C 1
ATOM 2671 O O . ARG A 1 327 ? 19.674 -8.301 -12.526 1.00 52.75 327 ARG A O 1
ATOM 2678 N N . THR A 1 328 ? 18.070 -9.867 -12.551 1.00 51.44 328 THR A N 1
ATOM 2679 C CA . THR A 1 328 ? 16.972 -8.946 -12.269 1.00 51.44 328 THR A CA 1
ATOM 2680 C C . THR A 1 328 ? 16.553 -9.066 -10.807 1.00 51.44 328 THR A C 1
ATOM 2682 O O . THR A 1 328 ? 16.257 -10.165 -10.340 1.00 51.44 328 THR A O 1
ATOM 2685 N N . ALA A 1 329 ? 16.501 -7.945 -10.088 1.00 53.25 329 ALA A N 1
ATOM 2686 C CA . ALA A 1 329 ? 15.699 -7.830 -8.873 1.00 53.25 329 ALA A CA 1
ATOM 2687 C C . ALA A 1 329 ? 14.324 -7.320 -9.313 1.00 53.25 329 ALA A C 1
ATOM 2689 O O . ALA A 1 329 ? 14.110 -6.116 -9.399 1.00 53.25 329 ALA A O 1
ATOM 2690 N N . LEU A 1 330 ? 13.449 -8.239 -9.726 1.00 58.66 330 LEU A N 1
ATOM 2691 C CA . LEU A 1 330 ? 12.177 -7.850 -10.326 1.00 58.66 330 LEU A CA 1
ATOM 2692 C C . LEU A 1 330 ? 11.217 -7.304 -9.265 1.00 58.66 330 LEU A C 1
ATOM 2694 O O . LEU A 1 330 ? 11.173 -7.857 -8.160 1.00 58.66 330 LEU A O 1
ATOM 2698 N N . PRO A 1 331 ? 10.439 -6.260 -9.599 1.00 59.75 331 PRO A N 1
ATOM 2699 C CA . PRO A 1 331 ? 9.288 -5.870 -8.804 1.00 59.75 331 PRO A CA 1
ATOM 2700 C C . PRO A 1 331 ? 8.362 -7.075 -8.651 1.00 59.75 331 PRO A C 1
ATOM 2702 O O . PRO A 1 331 ? 8.107 -7.803 -9.611 1.00 59.75 331 PRO A O 1
ATOM 2705 N N . PHE A 1 332 ? 7.909 -7.314 -7.428 1.00 65.12 332 PHE A N 1
ATOM 2706 C CA . PHE A 1 332 ? 7.006 -8.407 -7.106 1.00 65.12 332 PHE A CA 1
ATOM 2707 C C . PHE A 1 332 ? 5.665 -7.832 -6.650 1.00 65.12 332 PHE A C 1
ATOM 2709 O O . PHE A 1 332 ? 5.695 -6.878 -5.873 1.00 65.12 332 PHE A O 1
ATOM 2716 N N . PRO A 1 333 ? 4.531 -8.451 -7.026 1.00 65.56 333 PRO A N 1
ATOM 2717 C CA . PRO A 1 333 ? 4.389 -9.620 -7.908 1.00 65.56 333 PRO A CA 1
ATOM 2718 C C . PRO A 1 333 ? 4.578 -9.320 -9.407 1.00 65.56 333 PRO A C 1
ATOM 2720 O O . PRO A 1 333 ? 4.145 -8.291 -9.919 1.00 65.56 333 PRO A O 1
ATOM 2723 N N . ILE A 1 334 ? 5.220 -10.257 -10.119 1.00 70.81 334 ILE A N 1
ATOM 2724 C CA . ILE A 1 334 ? 5.392 -10.205 -11.579 1.00 70.81 334 ILE A CA 1
ATOM 2725 C C . ILE A 1 334 ? 4.138 -10.769 -12.239 1.00 70.81 334 ILE A C 1
ATOM 2727 O O . ILE A 1 334 ? 3.727 -11.897 -11.952 1.00 70.81 334 ILE A O 1
ATOM 2731 N N . VAL A 1 335 ? 3.590 -10.008 -13.177 1.00 72.62 335 VAL A N 1
ATOM 2732 C CA . VAL A 1 335 ? 2.418 -10.393 -13.968 1.00 72.62 335 VAL A CA 1
ATOM 2733 C C . VAL A 1 335 ? 2.869 -10.996 -15.290 1.00 72.62 335 VAL A C 1
ATOM 2735 O O . VAL A 1 335 ? 2.408 -12.057 -15.700 1.00 72.62 335 VAL A O 1
ATOM 2738 N N . SER A 1 336 ? 3.812 -10.339 -15.965 1.00 73.31 336 SER A N 1
ATOM 2739 C CA . SER A 1 336 ? 4.317 -10.804 -17.251 1.00 73.31 336 SER A CA 1
ATOM 2740 C C . SER A 1 336 ? 5.672 -10.181 -17.581 1.00 73.31 336 SER A C 1
ATOM 2742 O O . SER A 1 336 ? 6.117 -9.243 -16.921 1.00 73.31 336 SER A O 1
ATOM 2744 N N . ALA A 1 337 ? 6.357 -10.697 -18.599 1.00 77.88 337 ALA A N 1
ATOM 2745 C CA . ALA A 1 337 ? 7.545 -10.045 -19.130 1.00 77.88 337 ALA A CA 1
ATOM 2746 C C . ALA A 1 337 ? 7.800 -10.402 -20.593 1.00 77.88 337 ALA A C 1
ATOM 2748 O O . ALA A 1 337 ? 7.430 -11.472 -21.096 1.00 77.88 337 ALA A O 1
ATOM 2749 N N . TYR A 1 338 ? 8.494 -9.483 -21.250 1.00 81.56 338 TYR A N 1
ATOM 2750 C CA . TYR A 1 338 ? 8.715 -9.457 -22.683 1.00 81.56 338 TYR A CA 1
ATOM 2751 C C . TYR A 1 338 ? 10.151 -9.073 -22.993 1.00 81.56 338 TYR A C 1
ATOM 2753 O O . TYR A 1 338 ? 10.734 -8.196 -22.356 1.00 81.56 338 TYR A O 1
ATOM 2761 N N . LEU A 1 339 ? 10.710 -9.715 -24.009 1.00 83.75 339 LEU A N 1
ATOM 2762 C CA . LEU A 1 339 ? 11.963 -9.315 -24.623 1.00 83.75 339 LEU A CA 1
ATOM 2763 C C . LEU A 1 339 ? 11.643 -8.553 -25.907 1.00 83.75 339 LEU A C 1
ATOM 2765 O O . LEU A 1 339 ? 11.071 -9.137 -26.823 1.00 83.75 339 LEU A O 1
ATOM 2769 N N . TYR A 1 340 ? 12.045 -7.290 -25.977 1.00 84.00 340 TYR A N 1
ATOM 2770 C CA . TYR A 1 340 ? 11.920 -6.449 -27.164 1.00 84.00 340 TYR A CA 1
ATOM 2771 C C . TYR A 1 340 ? 13.300 -6.125 -27.734 1.00 84.00 340 TYR A C 1
ATOM 2773 O O . TYR A 1 340 ? 14.229 -5.798 -26.993 1.00 84.00 340 TYR A O 1
ATOM 2781 N N . LYS A 1 341 ? 13.441 -6.197 -29.057 1.00 82.69 341 LYS A N 1
ATOM 2782 C CA . LYS A 1 341 ? 14.615 -5.697 -29.778 1.00 82.69 341 LYS A CA 1
ATOM 2783 C C . LYS A 1 341 ? 14.222 -5.398 -31.229 1.00 82.69 341 LYS A C 1
ATOM 2785 O O . LYS A 1 341 ? 13.654 -6.285 -31.849 1.00 82.69 341 LYS A O 1
ATOM 2790 N N . PRO A 1 342 ? 14.630 -4.268 -31.831 1.00 83.25 342 PRO A N 1
ATOM 2791 C CA . PRO A 1 342 ? 14.447 -4.055 -33.268 1.00 83.25 342 PRO A CA 1
ATOM 2792 C C . PRO A 1 342 ? 14.993 -5.224 -34.104 1.00 83.25 342 PRO A C 1
ATOM 2794 O O . PRO A 1 342 ? 16.117 -5.691 -33.867 1.00 83.25 342 PRO A O 1
ATOM 2797 N N . ASP A 1 343 ? 14.192 -5.718 -35.045 1.00 84.19 343 ASP A N 1
ATOM 2798 C CA . ASP A 1 343 ? 14.459 -6.878 -35.903 1.00 84.19 343 ASP A CA 1
ATOM 2799 C C . ASP A 1 343 ? 14.640 -8.215 -35.151 1.00 84.19 343 ASP A C 1
ATOM 2801 O O . ASP A 1 343 ? 15.196 -9.182 -35.692 1.00 84.19 343 ASP A O 1
ATOM 2805 N N . LEU A 1 344 ? 14.189 -8.322 -33.893 1.00 83.75 344 LEU A N 1
ATOM 2806 C CA . LEU A 1 344 ? 14.279 -9.550 -33.095 1.00 83.75 344 LEU A CA 1
ATOM 2807 C C . LEU A 1 344 ? 13.676 -10.750 -33.825 1.00 83.75 344 LEU A C 1
ATOM 2809 O O . LEU A 1 344 ? 14.242 -11.852 -33.787 1.00 83.75 344 LEU A O 1
ATOM 2813 N N . CYS A 1 345 ? 12.561 -10.569 -34.531 1.00 85.00 345 CYS A N 1
ATOM 2814 C CA . CYS A 1 345 ? 11.916 -11.677 -35.227 1.00 85.00 345 CYS A CA 1
ATOM 2815 C C . CYS A 1 345 ? 12.732 -12.169 -36.428 1.00 85.00 345 CYS A C 1
ATOM 2817 O O . CYS A 1 345 ? 12.691 -13.365 -36.740 1.00 85.00 345 CYS A O 1
ATOM 2819 N N . GLN A 1 346 ? 13.575 -11.310 -37.000 1.00 84.38 346 GLN A N 1
ATOM 2820 C CA . GLN A 1 346 ? 14.450 -11.614 -38.133 1.00 84.38 346 GLN A CA 1
ATOM 2821 C C . GLN A 1 346 ? 15.774 -12.278 -37.706 1.00 84.38 346 GLN A C 1
ATOM 2823 O O . GLN A 1 346 ? 16.488 -12.843 -38.534 1.00 84.38 346 GLN A O 1
ATOM 2828 N N . THR A 1 347 ? 16.102 -12.283 -36.406 1.00 77.56 347 THR A N 1
ATOM 2829 C CA . THR A 1 347 ? 17.337 -12.910 -35.900 1.00 77.56 347 THR A CA 1
ATOM 2830 C C . THR A 1 347 ? 17.391 -14.419 -36.175 1.00 77.56 347 THR A C 1
ATOM 2832 O O . THR A 1 347 ? 16.452 -15.165 -35.869 1.00 77.56 347 THR A O 1
ATOM 2835 N N . VAL A 1 348 ? 18.519 -14.886 -36.727 1.00 70.75 348 VAL A N 1
ATOM 2836 C CA . VAL A 1 348 ? 18.745 -16.300 -37.095 1.00 70.75 348 VAL A CA 1
ATOM 2837 C C . VAL A 1 348 ? 18.891 -17.185 -35.855 1.00 70.75 348 VAL A C 1
ATOM 2839 O O . VAL A 1 348 ? 18.311 -18.270 -35.768 1.00 70.75 348 VAL A O 1
ATOM 2842 N N . ILE A 1 349 ? 19.651 -16.716 -34.866 1.00 72.38 349 ILE A N 1
ATOM 2843 C CA . ILE A 1 349 ? 19.797 -17.392 -33.579 1.00 72.38 349 ILE A CA 1
ATOM 2844 C C . ILE A 1 349 ? 18.741 -16.811 -32.647 1.00 72.38 349 ILE A C 1
ATOM 2846 O O . ILE A 1 349 ? 18.658 -15.597 -32.485 1.00 72.38 349 ILE A O 1
ATOM 2850 N N . LYS A 1 350 ? 17.927 -17.677 -32.038 1.00 78.12 350 LYS A N 1
ATOM 2851 C CA . LYS A 1 350 ? 16.882 -17.244 -31.106 1.00 78.12 350 LYS A CA 1
ATOM 2852 C C . LYS A 1 350 ? 17.398 -17.194 -29.664 1.00 78.12 350 LYS A C 1
ATOM 2854 O O . LYS A 1 350 ? 18.193 -18.067 -29.292 1.00 78.12 350 LYS A O 1
ATOM 2859 N N . PRO A 1 351 ? 16.923 -16.228 -28.858 1.00 83.00 351 PRO A N 1
ATOM 2860 C CA . PRO A 1 351 ? 17.152 -16.183 -27.418 1.00 83.00 351 PRO A CA 1
ATOM 2861 C C . PRO A 1 351 ? 16.827 -17.504 -26.715 1.00 83.00 351 PRO A C 1
ATOM 2863 O O . PRO A 1 351 ? 15.971 -18.279 -27.159 1.00 83.00 351 PRO A O 1
ATOM 2866 N N . ARG A 1 352 ? 17.516 -17.770 -25.604 1.00 84.50 352 ARG A N 1
ATOM 2867 C CA . ARG A 1 352 ? 17.282 -18.955 -24.771 1.00 84.50 352 ARG A CA 1
ATOM 2868 C C . ARG A 1 352 ? 17.154 -18.583 -23.307 1.00 84.50 352 ARG A C 1
ATOM 2870 O O . ARG A 1 352 ? 17.850 -17.694 -22.833 1.00 84.50 352 ARG A O 1
ATOM 2877 N N . PHE A 1 353 ? 16.327 -19.326 -22.591 1.00 83.31 353 PHE A N 1
ATOM 2878 C CA . PHE A 1 353 ? 16.078 -19.146 -21.170 1.00 83.31 353 PHE A CA 1
ATOM 2879 C C . PHE A 1 353 ? 16.531 -20.368 -20.368 1.00 83.31 353 PHE A C 1
ATOM 2881 O O . PHE A 1 353 ? 16.421 -21.499 -20.844 1.00 83.31 353 PHE A O 1
ATOM 2888 N N . SER A 1 354 ? 17.022 -20.157 -19.149 1.00 77.75 354 SER A N 1
ATOM 2889 C CA . SER A 1 354 ? 17.297 -21.228 -18.191 1.00 77.75 354 SER A CA 1
ATOM 2890 C C . SER A 1 354 ? 16.891 -20.827 -16.771 1.00 77.75 354 SER A C 1
ATOM 2892 O O . SER A 1 354 ? 17.291 -19.779 -16.258 1.00 77.75 354 SER A O 1
ATOM 2894 N N . LEU A 1 355 ? 16.125 -21.705 -16.119 1.00 73.94 355 LEU A N 1
ATOM 2895 C CA . LEU A 1 355 ? 15.773 -21.619 -14.703 1.00 73.94 355 LEU A CA 1
ATOM 2896 C C . LEU A 1 355 ? 16.885 -22.256 -13.862 1.00 73.94 355 LEU A C 1
ATOM 2898 O O . LEU A 1 355 ? 17.252 -23.402 -14.124 1.00 73.94 355 LEU A O 1
ATOM 2902 N N . LYS A 1 356 ? 17.412 -21.552 -12.847 1.00 72.69 356 LYS A N 1
ATOM 2903 C CA . LYS A 1 356 ? 18.451 -22.072 -11.927 1.00 72.69 356 LYS A CA 1
ATOM 2904 C C . LYS A 1 356 ? 19.733 -22.565 -12.620 1.00 72.69 356 LYS A C 1
ATOM 2906 O O . LYS A 1 356 ? 20.479 -23.356 -12.051 1.00 72.69 356 LYS A O 1
ATOM 2911 N N . GLY A 1 357 ? 19.995 -22.131 -13.855 1.00 72.06 357 GLY A N 1
ATOM 2912 C CA . GLY A 1 357 ? 21.107 -22.650 -14.661 1.00 72.06 357 GLY A CA 1
ATOM 2913 C C . GLY A 1 357 ? 20.902 -24.095 -15.139 1.00 72.06 357 GLY A C 1
ATOM 2914 O O . GLY A 1 357 ? 21.861 -24.746 -15.544 1.00 72.06 357 GLY A O 1
ATOM 2915 N N . GLY A 1 358 ? 19.667 -24.602 -15.085 1.00 78.12 358 GLY A N 1
ATOM 2916 C CA . GLY A 1 358 ? 19.268 -25.895 -15.625 1.00 78.12 358 GLY A CA 1
ATOM 2917 C C . GLY A 1 358 ? 19.152 -25.899 -17.153 1.00 78.12 358 GLY A C 1
ATOM 2918 O O . GLY A 1 358 ? 19.847 -25.176 -17.873 1.00 78.12 358 GLY A O 1
ATOM 2919 N N . ARG A 1 359 ? 18.258 -26.742 -17.680 1.00 84.19 359 ARG A N 1
ATOM 2920 C CA . ARG A 1 359 ? 18.108 -26.947 -19.128 1.00 84.19 359 ARG A CA 1
ATOM 2921 C C . ARG A 1 359 ? 17.744 -25.646 -19.849 1.00 84.19 359 ARG A C 1
ATOM 2923 O O . ARG A 1 359 ? 16.731 -25.025 -19.543 1.00 84.19 359 ARG A O 1
ATOM 2930 N N . TRP A 1 360 ? 18.530 -25.307 -20.868 1.00 86.00 360 TRP A N 1
ATOM 2931 C CA . TRP A 1 360 ? 18.236 -24.201 -21.774 1.00 86.00 360 TRP A CA 1
ATOM 2932 C C . TRP A 1 360 ? 17.028 -24.511 -22.657 1.00 86.00 360 TRP A C 1
ATOM 2934 O O . TRP A 1 360 ? 16.983 -25.539 -23.338 1.00 86.00 360 TRP A O 1
ATOM 2944 N N . GLN A 1 361 ? 16.074 -23.591 -22.669 1.00 85.94 361 GLN A N 1
ATOM 2945 C CA . GLN A 1 361 ? 14.861 -23.628 -23.472 1.00 85.94 361 GLN A CA 1
ATOM 2946 C C . GLN A 1 361 ? 14.946 -22.536 -24.537 1.00 85.94 361 GLN A C 1
ATOM 2948 O O . GLN A 1 361 ? 15.353 -21.412 -24.251 1.00 85.94 361 GLN A O 1
ATOM 2953 N N . LYS A 1 362 ? 14.616 -22.870 -25.787 1.00 85.31 362 LYS A N 1
ATOM 2954 C CA . LYS A 1 362 ? 14.548 -21.883 -26.868 1.00 85.31 362 LYS A CA 1
ATOM 2955 C C . LYS A 1 362 ? 13.296 -21.038 -26.667 1.00 85.31 362 LYS A C 1
ATOM 2957 O O . LYS A 1 362 ? 12.220 -21.606 -26.523 1.00 85.31 362 LYS A O 1
ATOM 2962 N N . LEU A 1 363 ? 13.445 -19.721 -26.720 1.00 84.94 363 LEU A N 1
ATOM 2963 C CA . LEU A 1 363 ? 12.306 -18.817 -26.740 1.00 84.94 363 LEU A CA 1
ATOM 2964 C C . LEU A 1 363 ? 11.708 -18.783 -28.156 1.00 84.94 363 LEU A C 1
ATOM 2966 O O . LEU A 1 363 ? 12.432 -18.683 -29.154 1.00 84.94 363 LEU A O 1
ATOM 2970 N N . THR A 1 364 ? 10.390 -18.936 -28.246 1.00 81.25 364 THR A N 1
ATOM 2971 C CA . THR A 1 364 ? 9.613 -19.027 -29.494 1.00 81.25 364 THR A CA 1
ATOM 2972 C C . THR A 1 364 ? 8.416 -18.079 -29.446 1.00 81.25 364 THR A C 1
ATOM 2974 O O . THR A 1 364 ? 8.120 -17.547 -28.387 1.00 81.25 364 THR A O 1
ATOM 2977 N N . GLY A 1 365 ? 7.723 -17.874 -30.572 1.00 81.88 365 GLY A N 1
ATOM 2978 C CA . GLY A 1 365 ? 6.571 -16.962 -30.621 1.00 81.88 365 GLY A CA 1
ATOM 2979 C C . GLY A 1 365 ? 6.998 -15.494 -30.652 1.00 81.88 365 GLY A C 1
ATOM 2980 O O . GLY A 1 365 ? 6.676 -14.741 -29.743 1.00 81.88 365 GLY A O 1
ATOM 2981 N N . CYS A 1 366 ? 7.772 -15.118 -31.677 1.00 84.00 366 CYS A N 1
ATOM 2982 C CA . CYS A 1 366 ? 8.135 -13.722 -31.909 1.00 84.00 366 CYS A CA 1
ATOM 2983 C C . CYS A 1 366 ? 7.079 -13.052 -32.786 1.00 84.00 366 CYS A C 1
ATOM 2985 O O . CYS A 1 366 ? 6.806 -13.557 -33.878 1.00 84.00 366 CYS A O 1
ATOM 2987 N N . GLN A 1 367 ? 6.535 -11.935 -32.323 1.00 82.81 367 GLN A N 1
ATOM 2988 C CA . GLN A 1 367 ? 5.595 -11.091 -33.051 1.00 82.81 367 GLN A CA 1
ATOM 2989 C C . GLN A 1 367 ? 5.967 -9.630 -32.788 1.00 82.81 367 GLN A C 1
ATOM 2991 O O . GLN A 1 367 ? 6.309 -9.301 -31.658 1.00 82.81 367 GLN A O 1
ATOM 2996 N N . ASP A 1 368 ? 5.938 -8.782 -33.821 1.00 81.19 368 ASP A N 1
ATOM 2997 C CA . ASP A 1 368 ? 6.226 -7.342 -33.708 1.00 81.19 368 ASP A CA 1
ATOM 2998 C C . ASP A 1 368 ? 7.544 -7.047 -32.969 1.00 81.19 368 ASP A C 1
ATOM 3000 O O . ASP A 1 368 ? 7.642 -6.145 -32.143 1.00 81.19 368 ASP A O 1
ATOM 3004 N N . ASP A 1 369 ? 8.568 -7.867 -33.241 1.00 84.56 369 ASP A N 1
ATOM 3005 C CA . ASP A 1 369 ? 9.893 -7.790 -32.615 1.00 84.56 369 ASP A CA 1
ATOM 3006 C C . ASP A 1 369 ? 9.916 -7.985 -31.086 1.00 84.56 369 ASP A C 1
ATOM 3008 O O . ASP A 1 369 ? 10.887 -7.655 -30.393 1.00 84.56 369 ASP A O 1
ATOM 3012 N N . ILE A 1 370 ? 8.867 -8.625 -30.572 1.00 82.81 370 ILE A N 1
ATOM 3013 C CA . ILE A 1 370 ? 8.674 -8.975 -29.172 1.00 82.81 370 ILE A CA 1
ATOM 3014 C C . ILE A 1 370 ? 8.605 -10.495 -29.027 1.00 82.81 370 ILE A C 1
ATOM 3016 O O . ILE A 1 370 ? 7.969 -11.201 -29.809 1.00 82.81 370 ILE A O 1
ATOM 3020 N N . ILE A 1 371 ? 9.245 -11.016 -27.982 1.00 85.19 371 ILE A N 1
ATOM 3021 C CA . ILE A 1 371 ? 9.059 -12.389 -27.517 1.00 85.19 371 ILE A CA 1
ATOM 3022 C C . ILE A 1 371 ? 8.509 -12.352 -26.093 1.00 85.19 371 ILE A C 1
ATOM 3024 O O . ILE A 1 371 ? 9.153 -11.819 -25.186 1.00 85.19 371 ILE A O 1
ATOM 3028 N N . LYS A 1 372 ? 7.341 -12.965 -25.881 1.00 82.31 372 LYS A N 1
ATOM 3029 C CA . LYS A 1 372 ? 6.806 -13.222 -24.540 1.00 82.31 372 LYS A CA 1
ATOM 3030 C C . LYS A 1 372 ? 7.694 -14.242 -23.836 1.00 82.31 372 LYS A C 1
ATOM 3032 O O . LYS A 1 372 ? 7.937 -15.329 -24.354 1.00 82.31 372 LYS A O 1
ATOM 3037 N N . ILE A 1 373 ? 8.181 -13.883 -22.654 1.00 79.19 373 ILE A N 1
ATOM 3038 C CA . ILE A 1 373 ? 9.015 -14.764 -21.827 1.00 79.19 373 ILE A CA 1
ATOM 3039 C C . ILE A 1 373 ? 8.333 -15.159 -20.512 1.00 79.19 373 ILE A C 1
ATOM 3041 O O . ILE A 1 373 ? 8.862 -16.014 -19.809 1.00 79.19 373 ILE A O 1
ATOM 3045 N N . THR A 1 374 ? 7.156 -14.589 -20.228 1.00 74.88 374 THR A N 1
ATOM 3046 C CA . THR A 1 374 ? 6.211 -14.928 -19.142 1.00 74.88 374 THR A CA 1
ATOM 3047 C C . THR A 1 374 ? 6.184 -16.398 -18.781 1.00 74.88 374 THR A C 1
ATOM 3049 O O . THR A 1 374 ? 6.368 -16.736 -17.622 1.00 74.88 374 THR A O 1
ATOM 3052 N N . ASP A 1 375 ? 6.049 -17.278 -19.768 1.00 73.38 375 ASP A N 1
ATOM 3053 C CA . ASP A 1 375 ? 5.842 -18.707 -19.525 1.00 73.38 375 ASP A CA 1
ATOM 3054 C C . ASP A 1 375 ? 7.096 -19.417 -18.963 1.00 73.38 375 ASP A C 1
ATOM 3056 O O . ASP A 1 375 ? 7.072 -20.614 -18.675 1.00 73.38 375 ASP A O 1
ATOM 3060 N N . HIS A 1 376 ? 8.211 -18.693 -18.821 1.00 71.06 376 HIS A N 1
ATOM 3061 C CA . HIS A 1 376 ? 9.497 -19.226 -18.388 1.00 71.06 376 HIS A CA 1
ATOM 3062 C C . HIS A 1 376 ? 9.940 -18.770 -16.988 1.00 71.06 376 HIS A C 1
ATOM 3064 O O . HIS A 1 376 ? 10.793 -19.429 -16.391 1.00 71.06 376 HIS A O 1
ATOM 3070 N N . PHE A 1 377 ? 9.373 -17.703 -16.423 1.00 67.56 377 PHE A N 1
ATOM 3071 C CA . PHE A 1 377 ? 9.517 -17.374 -14.997 1.00 67.56 377 PHE A CA 1
ATOM 3072 C C . PHE A 1 377 ? 8.185 -17.610 -14.295 1.00 67.56 377 PHE A C 1
ATOM 3074 O O . PHE A 1 377 ? 7.135 -17.565 -14.925 1.00 67.56 377 PHE A O 1
ATOM 3081 N N . PRO A 1 378 ? 8.197 -17.891 -12.989 1.00 55.62 378 PRO A N 1
ATOM 3082 C CA . PRO A 1 378 ? 6.952 -17.982 -12.269 1.00 55.62 378 PRO A CA 1
ATOM 3083 C C . PRO A 1 378 ? 6.276 -16.607 -12.248 1.00 55.62 378 PRO A C 1
ATOM 3085 O O . PRO A 1 378 ? 6.831 -15.622 -11.757 1.00 55.62 378 PRO A O 1
ATOM 3088 N N . THR A 1 379 ? 5.084 -16.561 -12.826 1.00 52.66 379 THR A N 1
ATOM 3089 C CA . THR A 1 379 ? 4.164 -15.433 -12.747 1.00 52.66 379 THR A CA 1
ATOM 3090 C C . THR A 1 379 ? 3.163 -15.654 -11.634 1.00 52.66 379 THR A C 1
ATOM 3092 O O . THR A 1 379 ? 2.796 -16.791 -11.331 1.00 52.66 379 THR A O 1
ATOM 3095 N N . GLY A 1 380 ? 2.686 -14.560 -11.057 1.00 47.66 380 GLY A N 1
ATOM 3096 C CA . GLY A 1 380 ? 1.617 -14.610 -10.076 1.00 47.66 380 GLY A CA 1
ATOM 3097 C C . GLY A 1 380 ? 2.026 -15.127 -8.697 1.00 47.66 380 GLY A C 1
ATOM 3098 O O . GLY A 1 380 ? 3.192 -15.149 -8.286 1.00 47.66 380 GLY A O 1
ATOM 3099 N N . GLU A 1 381 ? 0.986 -15.443 -7.940 1.00 47.25 381 GLU A N 1
ATOM 3100 C CA . GLU A 1 381 ? 1.002 -15.533 -6.493 1.00 47.25 381 GLU A CA 1
ATOM 3101 C C . GLU A 1 381 ? 1.609 -16.855 -6.009 1.00 47.25 381 GLU A C 1
ATOM 3103 O O . GLU A 1 381 ? 0.926 -17.869 -5.930 1.00 47.25 381 GLU A O 1
ATOM 3108 N N . GLY A 1 382 ? 2.911 -16.909 -5.707 1.00 40.69 382 GLY A N 1
ATOM 3109 C CA . GLY A 1 382 ? 3.432 -18.138 -5.087 1.00 40.69 382 GLY A CA 1
ATOM 3110 C C . GLY A 1 382 ? 4.930 -18.374 -5.062 1.00 40.69 382 GLY A C 1
ATOM 3111 O O . GLY A 1 382 ? 5.372 -19.288 -4.370 1.00 40.69 382 GLY A O 1
ATOM 3112 N N . THR A 1 383 ? 5.743 -17.579 -5.752 1.00 39.88 383 THR A N 1
ATOM 3113 C CA . THR A 1 383 ? 7.201 -17.726 -5.655 1.00 39.88 383 THR A CA 1
ATOM 3114 C C . THR A 1 383 ? 7.871 -16.375 -5.564 1.00 39.88 383 THR A C 1
ATOM 3116 O O . THR A 1 383 ? 7.874 -15.594 -6.514 1.00 39.88 383 THR A O 1
ATOM 3119 N N . TYR A 1 384 ? 8.497 -16.127 -4.420 1.00 47.88 384 TYR A N 1
ATOM 3120 C CA . TYR A 1 384 ? 9.477 -15.063 -4.290 1.00 47.88 384 TYR A CA 1
ATOM 3121 C C . TYR A 1 384 ? 10.563 -15.254 -5.366 1.00 47.88 384 TYR A C 1
ATOM 3123 O O . TYR A 1 384 ? 11.027 -16.385 -5.550 1.00 47.88 384 TYR A O 1
ATOM 3131 N N . PRO A 1 385 ? 11.042 -14.202 -6.050 1.00 50.47 385 PRO A N 1
ATOM 3132 C CA . PRO A 1 385 ? 12.179 -14.319 -6.947 1.00 50.47 385 PRO A CA 1
ATOM 3133 C C . PRO A 1 385 ? 13.472 -14.367 -6.115 1.00 50.47 385 PRO A C 1
ATOM 3135 O O . PRO A 1 385 ? 14.342 -13.511 -6.229 1.00 50.47 385 PRO A O 1
ATOM 3138 N N . THR A 1 386 ? 13.616 -15.359 -5.231 1.00 49.62 386 THR A N 1
ATOM 3139 C CA . THR A 1 386 ? 14.950 -15.771 -4.760 1.00 49.62 386 THR A CA 1
ATOM 3140 C C . THR A 1 386 ? 15.679 -16.560 -5.845 1.00 49.62 386 THR A C 1
ATOM 3142 O O . THR A 1 386 ? 16.902 -16.716 -5.800 1.00 49.62 386 THR A O 1
ATOM 3145 N N . GLU A 1 387 ? 14.932 -17.037 -6.840 1.00 56.25 387 GLU A N 1
ATOM 3146 C CA . GLU A 1 387 ? 15.455 -17.837 -7.925 1.00 56.25 387 GLU A CA 1
ATOM 3147 C C . GLU A 1 387 ? 16.177 -16.991 -8.966 1.00 56.25 387 GLU A C 1
ATOM 3149 O O . GLU A 1 387 ? 15.733 -15.920 -9.377 1.00 56.25 387 GLU A O 1
ATOM 3154 N N . LYS A 1 388 ? 17.334 -17.495 -9.395 1.00 64.56 388 LYS A N 1
ATOM 3155 C CA . LYS A 1 388 ? 18.122 -16.880 -10.461 1.00 64.56 388 LYS A CA 1
ATOM 3156 C C . LYS A 1 388 ? 17.638 -17.406 -11.804 1.00 64.56 388 LYS A C 1
ATOM 3158 O O . LYS A 1 388 ? 17.621 -18.620 -12.036 1.00 64.56 388 LYS A O 1
ATOM 3163 N N . TYR A 1 389 ? 17.330 -16.478 -12.695 1.00 70.62 389 TYR A N 1
ATOM 3164 C CA . TYR A 1 389 ? 16.981 -16.751 -14.082 1.00 70.62 389 TYR A CA 1
ATOM 3165 C C . TYR A 1 389 ? 18.117 -16.300 -14.988 1.00 70.62 389 TYR A C 1
ATOM 3167 O O . TYR A 1 389 ? 18.853 -15.367 -14.664 1.00 70.62 389 TYR A O 1
ATOM 3175 N N . PHE A 1 390 ? 18.271 -16.981 -16.118 1.00 75.00 390 PHE A N 1
ATOM 3176 C CA . PHE A 1 390 ? 19.317 -16.684 -17.082 1.00 75.00 390 PHE A CA 1
ATOM 3177 C C . PHE A 1 390 ? 18.709 -16.544 -18.469 1.00 75.00 390 PHE A C 1
ATOM 3179 O O . PHE A 1 390 ? 18.020 -17.446 -18.948 1.00 75.00 390 PHE A O 1
ATOM 3186 N N . LEU A 1 391 ? 19.012 -15.425 -19.121 1.00 76.50 391 LEU A N 1
ATOM 3187 C CA . LEU A 1 391 ? 18.648 -15.159 -20.503 1.00 76.50 391 LEU A CA 1
ATOM 3188 C C . LEU A 1 391 ? 19.927 -15.114 -21.340 1.00 76.50 391 LEU A C 1
ATOM 3190 O O . LEU A 1 391 ? 20.791 -14.269 -21.116 1.00 76.50 391 LEU A O 1
ATOM 3194 N N . LEU A 1 392 ? 20.056 -16.043 -22.284 1.00 78.50 392 LEU A N 1
ATOM 3195 C CA . LEU A 1 392 ? 21.136 -16.063 -23.260 1.00 78.50 392 LEU A CA 1
ATOM 3196 C C . LEU A 1 392 ? 20.655 -15.377 -24.535 1.00 78.50 392 LEU A C 1
ATOM 3198 O O . LEU A 1 392 ? 19.753 -15.871 -25.221 1.00 78.50 392 LEU A O 1
ATOM 3202 N N . LEU A 1 393 ? 21.292 -14.255 -24.849 1.00 77.31 393 LEU A N 1
ATOM 3203 C CA . LEU A 1 393 ? 20.973 -13.420 -25.995 1.00 77.31 393 LEU A CA 1
ATOM 3204 C C . LEU A 1 393 ? 22.046 -13.584 -27.078 1.00 77.31 393 LEU A C 1
ATOM 3206 O O . LEU A 1 393 ? 23.234 -13.501 -26.773 1.00 77.31 393 LEU A O 1
ATOM 3210 N N . PRO A 1 394 ? 21.662 -13.827 -28.339 1.00 71.44 394 PRO A N 1
ATOM 3211 C CA . PRO A 1 394 ? 22.608 -14.033 -29.431 1.00 71.44 394 PRO A CA 1
ATOM 3212 C C . PRO A 1 394 ? 23.040 -12.736 -30.133 1.00 71.44 394 PRO A C 1
ATOM 3214 O O . PRO A 1 394 ? 23.563 -12.782 -31.243 1.00 71.44 394 PRO A O 1
ATOM 3217 N N . PHE A 1 395 ? 22.785 -11.584 -29.520 1.00 74.50 395 PHE A N 1
ATOM 3218 C CA . PHE A 1 395 ? 23.041 -10.253 -30.068 1.00 74.50 395 PHE A CA 1
ATOM 3219 C C . PHE A 1 395 ? 23.726 -9.359 -29.029 1.00 74.50 395 PHE A C 1
ATOM 3221 O O . PHE A 1 395 ? 23.825 -9.735 -27.857 1.00 74.50 395 PHE A O 1
ATOM 3228 N N . SER A 1 396 ? 24.213 -8.187 -29.465 1.00 69.19 396 SER A N 1
ATOM 3229 C CA . SER A 1 396 ? 24.831 -7.211 -28.563 1.00 69.19 396 SER A CA 1
ATOM 3230 C C . SER A 1 396 ? 23.877 -6.862 -27.432 1.00 69.19 396 SER A C 1
ATOM 3232 O O . SER A 1 396 ? 22.683 -6.636 -27.627 1.00 69.19 396 SER A O 1
ATOM 3234 N N . LEU A 1 397 ? 24.428 -6.797 -26.231 1.00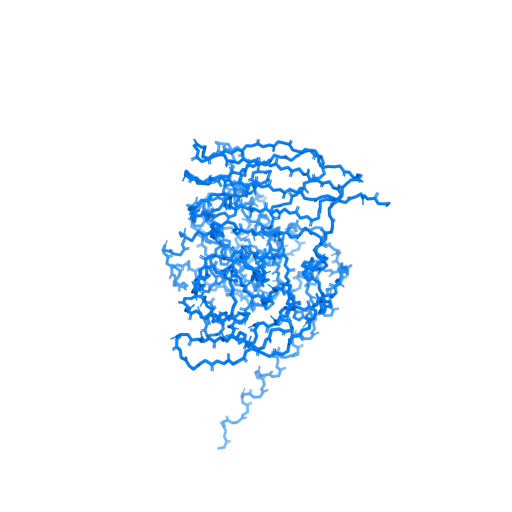 63.88 397 LEU A N 1
ATOM 3235 C CA . LEU A 1 397 ? 23.646 -6.666 -25.013 1.00 63.88 397 LEU A CA 1
ATOM 3236 C C . LEU A 1 397 ? 23.104 -5.253 -24.830 1.00 63.88 397 LEU A C 1
ATOM 3238 O O . LEU A 1 397 ? 22.349 -5.035 -23.906 1.00 63.88 397 LEU A O 1
ATOM 3242 N N . THR A 1 398 ? 23.476 -4.334 -25.714 1.00 65.56 398 THR A N 1
ATOM 3243 C CA . THR A 1 398 ? 23.018 -2.946 -25.770 1.00 65.56 398 THR A CA 1
ATOM 3244 C C . THR A 1 398 ? 21.739 -2.755 -26.584 1.00 65.56 398 THR A C 1
ATOM 3246 O O . THR A 1 398 ? 21.144 -1.687 -26.515 1.00 65.56 398 THR A O 1
ATOM 3249 N N . ASP A 1 399 ? 21.313 -3.762 -27.354 1.00 73.12 399 ASP A N 1
ATOM 3250 C CA . ASP A 1 399 ? 20.328 -3.572 -28.430 1.00 73.12 399 ASP A CA 1
ATOM 3251 C C . ASP A 1 399 ? 18.953 -4.162 -28.091 1.00 73.12 399 ASP A C 1
ATOM 3253 O O . ASP A 1 399 ? 18.198 -4.530 -28.991 1.00 73.12 399 ASP A O 1
ATOM 3257 N N . TYR A 1 400 ? 18.630 -4.321 -26.807 1.00 79.06 400 TYR A N 1
ATOM 3258 C CA . TYR A 1 400 ? 17.357 -4.896 -26.373 1.00 79.06 400 TYR A CA 1
ATOM 3259 C C . TYR A 1 400 ? 16.814 -4.240 -25.109 1.00 79.06 400 TYR A C 1
ATOM 3261 O O . TYR A 1 400 ? 17.535 -3.591 -24.351 1.00 79.06 400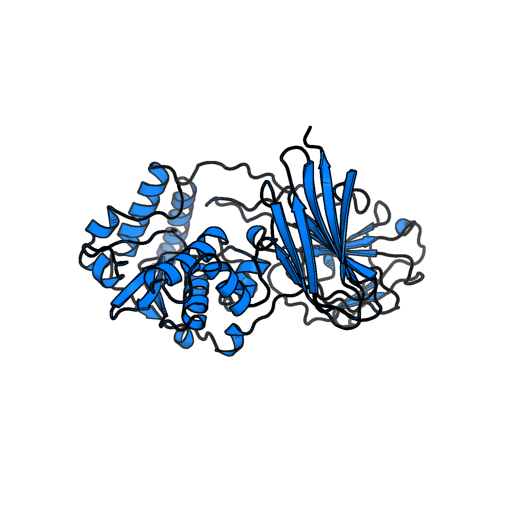 TYR A O 1
ATOM 3269 N N . GLN A 1 401 ? 15.527 -4.467 -24.876 1.00 82.12 401 GLN A N 1
ATOM 3270 C CA . GLN A 1 401 ? 14.829 -4.112 -23.654 1.00 82.12 401 GLN A CA 1
ATOM 3271 C C . GLN A 1 401 ? 14.154 -5.353 -23.081 1.00 82.12 401 GLN A C 1
ATOM 3273 O O . GLN A 1 401 ? 13.543 -6.144 -23.802 1.00 82.12 401 GLN A O 1
ATOM 3278 N N . LEU A 1 402 ? 14.272 -5.518 -21.772 1.00 82.00 402 LEU A N 1
ATOM 3279 C CA . LEU A 1 402 ? 13.449 -6.442 -21.010 1.00 82.00 402 LEU A CA 1
ATOM 3280 C C . LEU A 1 402 ? 12.340 -5.627 -20.345 1.00 82.00 402 LEU A C 1
ATOM 3282 O O . LEU A 1 402 ? 12.626 -4.776 -19.507 1.00 82.00 402 LEU A O 1
ATOM 3286 N N . LEU A 1 403 ? 11.095 -5.884 -20.733 1.00 82.06 403 LEU A N 1
ATOM 3287 C CA . LEU A 1 403 ? 9.909 -5.232 -20.186 1.00 82.06 403 LEU A CA 1
ATOM 3288 C C . LEU A 1 403 ? 9.277 -6.186 -19.183 1.00 82.06 403 LEU A C 1
ATOM 3290 O O . LEU A 1 403 ? 8.788 -7.238 -19.580 1.00 82.06 403 LEU A O 1
ATOM 3294 N N . THR A 1 404 ? 9.296 -5.845 -17.900 1.00 79.69 404 THR A N 1
ATOM 3295 C CA . THR A 1 404 ? 8.682 -6.662 -16.847 1.00 79.69 404 THR A CA 1
ATOM 3296 C C . THR A 1 404 ? 7.477 -5.940 -16.281 1.00 79.69 404 THR A C 1
ATOM 3298 O O . THR A 1 404 ? 7.618 -4.908 -15.632 1.00 79.69 404 THR A O 1
ATOM 3301 N N . GLN A 1 405 ? 6.298 -6.492 -16.525 1.00 79.12 405 GLN A N 1
ATOM 3302 C CA . GLN A 1 405 ? 5.046 -6.017 -15.965 1.00 79.12 405 GLN A CA 1
ATOM 3303 C C . GLN A 1 405 ? 4.858 -6.574 -14.561 1.00 79.12 405 GLN A C 1
ATOM 3305 O O . GLN A 1 405 ? 5.010 -7.777 -14.320 1.00 79.12 405 GLN A O 1
ATOM 3310 N N . PHE A 1 406 ? 4.488 -5.695 -13.645 1.00 76.88 406 PHE A N 1
ATOM 3311 C CA . PHE A 1 406 ? 4.205 -6.040 -12.262 1.00 76.88 406 PHE A CA 1
ATOM 3312 C C . PHE A 1 406 ? 2.879 -5.431 -11.819 1.00 76.88 406 PHE A C 1
ATOM 3314 O O . PHE A 1 406 ? 2.292 -4.592 -12.515 1.00 76.88 406 PHE A O 1
ATOM 3321 N N . GLN A 1 407 ? 2.427 -5.890 -10.660 1.00 75.00 407 GLN A N 1
ATOM 3322 C CA . GLN A 1 407 ? 1.287 -5.344 -9.947 1.00 75.00 407 GLN A CA 1
ATOM 3323 C C . GLN A 1 407 ? 1.777 -4.713 -8.645 1.00 75.00 407 GLN A C 1
ATOM 3325 O O . GLN A 1 407 ? 2.578 -5.296 -7.920 1.00 75.00 407 GLN A O 1
ATOM 3330 N N . THR A 1 408 ? 1.281 -3.520 -8.355 1.00 77.94 408 THR A N 1
ATOM 3331 C CA . THR A 1 408 ? 1.299 -2.903 -7.025 1.00 77.94 408 THR A CA 1
ATOM 3332 C C . THR A 1 408 ? -0.146 -2.604 -6.636 1.00 77.94 408 THR A C 1
ATOM 3334 O O . THR A 1 408 ? -1.001 -2.460 -7.517 1.00 77.94 408 THR A O 1
ATOM 3337 N N . ALA A 1 409 ? -0.469 -2.525 -5.348 1.00 78.56 409 ALA A N 1
ATOM 3338 C CA . ALA A 1 409 ? -1.795 -2.093 -4.941 1.00 78.56 409 ALA A CA 1
ATOM 3339 C C . ALA A 1 409 ? -2.038 -0.695 -5.526 1.00 78.56 409 ALA A C 1
ATOM 3341 O O . ALA A 1 409 ? -1.243 0.222 -5.338 1.00 78.56 409 ALA A O 1
ATOM 3342 N N . SER A 1 410 ? -3.131 -0.495 -6.264 1.00 69.88 410 SER A N 1
ATOM 3343 C CA . SER A 1 410 ? -3.337 0.789 -6.954 1.00 69.88 410 SER A CA 1
ATOM 3344 C C . SER A 1 410 ? -3.404 1.966 -5.980 1.00 69.88 410 SER A C 1
ATOM 3346 O O . SER A 1 410 ? -3.120 3.100 -6.350 1.00 69.88 410 SER A O 1
ATOM 3348 N N . LYS A 1 411 ? -3.799 1.686 -4.735 1.00 77.12 411 LYS A N 1
ATOM 3349 C CA . LYS A 1 411 ? -3.908 2.665 -3.659 1.00 77.12 411 LYS A CA 1
ATOM 3350 C C . LYS A 1 411 ? -2.559 2.999 -3.008 1.00 77.12 411 LYS A C 1
ATOM 3352 O O . LYS A 1 411 ? -2.455 4.061 -2.411 1.00 77.12 411 LYS A O 1
ATOM 3357 N N . SER A 1 412 ? -1.533 2.153 -3.168 1.00 76.56 412 SER A N 1
ATOM 3358 C CA . SER A 1 412 ? -0.161 2.457 -2.736 1.00 76.56 412 SER A CA 1
ATOM 3359 C C . SER A 1 412 ? 0.665 3.206 -3.771 1.00 76.56 412 SER A C 1
ATOM 3361 O O . SER A 1 412 ? 1.780 3.627 -3.479 1.00 76.56 412 SER A O 1
ATOM 3363 N N . ILE A 1 413 ? 0.145 3.379 -4.985 1.00 79.25 413 ILE A N 1
ATOM 3364 C CA . ILE A 1 413 ? 0.726 4.308 -5.949 1.00 79.25 413 ILE A CA 1
ATOM 3365 C C . ILE A 1 413 ? 0.415 5.717 -5.432 1.00 79.25 413 ILE A C 1
ATOM 3367 O O . ILE A 1 413 ? -0.762 6.041 -5.295 1.00 79.25 413 ILE A O 1
ATOM 3371 N N . PRO A 1 414 ? 1.412 6.556 -5.107 1.00 79.94 414 PRO A N 1
ATOM 3372 C CA . PRO A 1 414 ? 1.142 7.930 -4.706 1.00 79.94 414 PRO A CA 1
ATOM 3373 C C . PRO A 1 414 ? 0.451 8.670 -5.859 1.00 79.94 414 PRO A C 1
ATOM 3375 O O . PRO A 1 414 ? 0.989 8.689 -6.961 1.00 79.94 414 PRO A O 1
ATOM 3378 N N . HIS A 1 415 ? -0.733 9.242 -5.622 1.00 79.44 415 HIS A N 1
ATOM 3379 C CA . HIS A 1 415 ? -1.526 9.949 -6.638 1.00 79.44 415 HIS A CA 1
ATOM 3380 C C . HIS A 1 415 ? -1.383 11.461 -6.506 1.00 79.44 415 HIS A C 1
ATOM 3382 O O . HIS A 1 415 ? -1.207 11.986 -5.403 1.00 79.44 415 HIS A O 1
ATOM 3388 N N . LEU A 1 416 ? -1.508 12.152 -7.638 1.00 85.06 416 LEU A N 1
ATOM 3389 C CA . LEU A 1 416 ? -1.684 13.599 -7.651 1.00 85.06 416 LEU A CA 1
ATOM 3390 C C . LEU A 1 416 ? -3.148 13.933 -7.333 1.00 85.06 416 LEU A C 1
ATOM 3392 O O . LEU A 1 416 ? -4.060 13.315 -7.877 1.00 85.06 416 LEU A O 1
ATOM 3396 N N . ASN A 1 417 ? -3.354 14.892 -6.438 1.00 84.56 417 ASN A N 1
ATOM 3397 C CA . ASN A 1 417 ? -4.644 15.503 -6.140 1.00 84.56 417 ASN A CA 1
ATOM 3398 C C . ASN A 1 417 ? -4.905 16.666 -7.096 1.00 84.56 417 ASN A C 1
ATOM 3400 O O . ASN A 1 417 ? -3.958 17.289 -7.570 1.00 84.56 417 ASN A O 1
ATOM 3404 N N . ASP A 1 418 ? -6.164 17.047 -7.282 1.00 83.38 418 ASP A N 1
ATOM 3405 C CA . ASP A 1 418 ? -6.487 18.302 -7.961 1.00 83.38 418 ASP A CA 1
ATOM 3406 C C . ASP A 1 418 ? -5.874 19.489 -7.187 1.00 83.38 418 ASP A C 1
ATOM 3408 O O . ASP A 1 418 ? -6.006 19.607 -5.964 1.00 83.38 418 ASP A O 1
ATOM 3412 N N . GLY A 1 419 ? -5.175 20.362 -7.905 1.00 86.56 419 GLY A N 1
ATOM 3413 C CA . GLY A 1 419 ? -4.393 21.478 -7.387 1.00 86.56 419 GLY A CA 1
ATOM 3414 C C . GLY A 1 419 ? -2.918 21.152 -7.112 1.00 86.56 419 GLY A C 1
ATOM 3415 O O . GLY A 1 419 ? -2.258 20.379 -7.811 1.00 86.56 419 GLY A O 1
ATOM 3416 N N . ALA A 1 420 ? -2.378 21.798 -6.075 1.00 88.81 420 ALA A N 1
ATOM 3417 C CA . ALA A 1 420 ? -0.968 21.705 -5.715 1.00 88.81 420 ALA A CA 1
ATOM 3418 C C . ALA A 1 420 ? -0.614 20.346 -5.092 1.00 88.81 420 ALA A C 1
ATOM 3420 O O . ALA A 1 420 ? -1.272 19.876 -4.163 1.00 88.81 420 ALA A O 1
ATOM 3421 N N . ASN A 1 421 ? 0.482 19.763 -5.572 1.00 91.19 421 ASN A N 1
ATOM 3422 C CA . ASN A 1 421 ? 1.038 18.504 -5.106 1.00 91.19 421 ASN A CA 1
ATOM 3423 C C . ASN A 1 421 ? 2.498 18.669 -4.728 1.00 91.19 421 ASN A C 1
ATOM 3425 O O . ASN A 1 421 ? 3.318 19.038 -5.572 1.00 91.19 421 ASN A O 1
ATOM 3429 N N . ASP A 1 422 ? 2.823 18.314 -3.491 1.00 92.19 422 ASP A N 1
ATOM 3430 C CA . ASP A 1 422 ? 4.194 18.310 -3.000 1.00 92.19 422 ASP A CA 1
ATOM 3431 C C . ASP A 1 422 ? 4.821 16.943 -3.244 1.00 92.19 422 ASP A C 1
ATOM 3433 O O . ASP A 1 422 ? 4.332 15.917 -2.765 1.00 92.19 422 ASP A O 1
ATOM 3437 N N . ILE A 1 423 ? 5.908 16.931 -4.010 1.00 91.88 423 ILE A N 1
ATOM 3438 C CA . ILE A 1 423 ? 6.615 15.717 -4.398 1.00 91.88 423 ILE A CA 1
ATOM 3439 C C . ILE A 1 423 ? 8.012 15.754 -3.802 1.00 91.88 423 ILE A C 1
ATOM 3441 O O . ILE A 1 423 ? 8.788 16.674 -4.062 1.00 91.88 423 ILE A O 1
ATOM 3445 N N . GLU A 1 424 ? 8.362 14.697 -3.079 1.00 92.06 424 GLU A N 1
ATOM 3446 C CA . GLU A 1 424 ? 9.712 14.452 -2.595 1.00 92.06 424 GLU A CA 1
ATOM 3447 C C . GLU A 1 424 ? 10.271 13.189 -3.257 1.00 92.06 424 GLU A C 1
ATOM 3449 O O . GLU A 1 424 ? 9.677 12.108 -3.206 1.00 92.06 424 GLU A O 1
ATOM 3454 N N . LEU A 1 425 ? 11.453 13.320 -3.853 1.00 88.19 425 LEU A N 1
ATOM 3455 C CA . LEU A 1 425 ? 12.274 12.205 -4.303 1.00 88.19 425 LEU A CA 1
ATOM 3456 C C . LEU A 1 425 ? 13.415 12.022 -3.304 1.00 88.19 425 LEU A C 1
ATOM 3458 O O . LEU A 1 425 ? 14.250 12.913 -3.141 1.00 88.19 425 LEU A O 1
ATOM 3462 N N . LYS A 1 426 ? 13.459 10.864 -2.648 1.00 87.25 426 LYS A N 1
ATOM 3463 C CA . LYS A 1 426 ? 14.519 10.466 -1.714 1.00 87.25 426 LYS A CA 1
ATOM 3464 C C . LYS A 1 426 ? 15.277 9.269 -2.268 1.00 87.25 426 LYS A C 1
ATOM 3466 O O . LYS A 1 426 ? 14.708 8.508 -3.048 1.00 87.25 426 LYS A O 1
ATOM 3471 N N . GLU A 1 427 ? 16.500 9.080 -1.752 1.00 73.81 427 GLU A N 1
ATOM 3472 C CA . GLU A 1 427 ? 17.436 7.986 -2.096 1.00 73.81 427 GLU A CA 1
ATOM 3473 C C . GLU A 1 427 ? 18.161 8.231 -3.438 1.00 73.81 427 GLU A C 1
ATOM 3475 O O . GLU A 1 427 ? 17.552 8.796 -4.323 1.00 73.81 427 GLU A O 1
ATOM 3480 N N . ALA A 1 428 ? 19.448 7.948 -3.696 1.00 55.22 428 ALA A N 1
ATOM 3481 C CA . ALA A 1 428 ? 20.598 7.516 -2.900 1.00 55.22 428 ALA A CA 1
ATOM 3482 C C . ALA A 1 428 ? 21.834 8.363 -3.260 1.00 55.22 428 ALA A C 1
ATOM 3484 O O . ALA A 1 428 ? 22.092 8.671 -4.424 1.00 55.22 428 ALA A O 1
ATOM 3485 N N . LEU A 1 429 ? 22.672 8.629 -2.255 1.00 56.00 429 LEU A N 1
ATOM 3486 C CA . LEU A 1 429 ? 24.044 9.094 -2.451 1.00 56.00 429 LEU A CA 1
ATOM 3487 C C . LEU A 1 429 ? 24.719 8.280 -3.573 1.00 56.00 429 LEU A C 1
ATOM 3489 O O . LEU A 1 429 ? 24.773 7.048 -3.504 1.00 56.00 429 LEU A O 1
ATOM 3493 N N . ASN A 1 430 ? 25.345 8.973 -4.525 1.00 62.94 430 ASN A N 1
ATOM 3494 C CA . ASN A 1 430 ? 26.197 8.460 -5.603 1.00 62.94 430 ASN A CA 1
ATOM 3495 C C . ASN A 1 430 ? 25.539 8.034 -6.939 1.00 62.94 430 ASN A C 1
ATOM 3497 O O . ASN A 1 430 ? 26.236 7.388 -7.729 1.00 62.94 430 ASN A O 1
ATOM 3501 N N . SER A 1 431 ? 24.284 8.392 -7.239 1.00 76.62 431 SER A N 1
ATOM 3502 C CA . SER A 1 431 ? 23.703 8.243 -8.591 1.00 76.62 431 SER A CA 1
ATOM 3503 C C . SER A 1 431 ? 22.791 9.416 -8.952 1.00 76.62 431 SER A C 1
ATOM 3505 O O . SER A 1 431 ? 22.161 9.981 -8.065 1.00 76.62 431 SER A O 1
ATOM 3507 N N . ASP A 1 432 ? 22.719 9.772 -10.235 1.00 86.25 432 ASP A N 1
ATOM 3508 C CA . ASP A 1 432 ? 21.729 10.736 -10.722 1.00 86.25 432 ASP A CA 1
ATOM 3509 C C . ASP A 1 432 ? 20.411 9.991 -10.994 1.00 86.25 432 ASP A C 1
ATOM 3511 O O . ASP A 1 432 ? 20.416 8.921 -11.608 1.00 86.25 432 ASP A O 1
ATOM 3515 N N . ILE A 1 433 ? 19.285 10.531 -10.534 1.00 88.69 433 ILE A N 1
ATOM 3516 C CA . ILE A 1 433 ? 17.961 9.902 -10.649 1.00 88.69 433 ILE A CA 1
ATOM 3517 C C . ILE A 1 433 ? 17.009 10.897 -11.276 1.00 88.69 433 ILE A C 1
ATOM 3519 O O . ILE A 1 433 ? 16.939 12.039 -10.832 1.00 88.69 433 ILE A O 1
ATOM 3523 N N . LYS A 1 434 ? 16.248 10.459 -12.275 1.00 90.75 434 LYS A N 1
ATOM 3524 C CA . LYS A 1 434 ? 15.192 11.261 -12.887 1.00 90.75 434 LYS A CA 1
ATOM 3525 C C . LYS A 1 434 ? 13.830 10.706 -12.493 1.00 90.75 434 LYS A C 1
ATOM 3527 O O . LYS A 1 434 ? 13.528 9.561 -12.814 1.00 90.75 434 LYS A O 1
ATOM 3532 N N . LEU A 1 435 ? 13.025 11.531 -11.837 1.00 91.50 435 LEU A N 1
ATOM 3533 C CA . LEU A 1 435 ? 11.585 11.351 -11.703 1.00 91.50 435 LEU A CA 1
ATOM 3534 C C . LEU A 1 435 ? 10.904 12.140 -12.823 1.00 91.50 435 LEU A C 1
ATOM 3536 O O . LEU A 1 435 ? 11.219 13.309 -13.029 1.00 91.50 435 LEU A O 1
ATOM 3540 N N . GLU A 1 436 ? 9.995 11.517 -13.557 1.00 91.56 436 GLU A N 1
ATOM 3541 C CA . GLU A 1 436 ? 9.243 12.155 -14.640 1.00 91.56 436 GLU A CA 1
ATOM 3542 C C . GLU A 1 436 ? 7.758 11.837 -14.517 1.00 91.56 436 GLU A C 1
ATOM 3544 O O . GLU A 1 436 ? 7.403 10.681 -14.322 1.00 91.56 436 GLU A O 1
ATOM 3549 N N . PHE A 1 437 ? 6.910 12.847 -14.686 1.00 89.38 437 PHE A N 1
ATOM 3550 C CA . PHE A 1 437 ? 5.459 12.727 -14.792 1.00 89.38 437 PHE A CA 1
ATOM 3551 C C . PHE A 1 437 ? 5.038 13.032 -16.223 1.00 89.38 437 PHE A C 1
ATOM 3553 O O . PHE A 1 437 ? 5.469 14.049 -16.774 1.00 89.38 437 PHE A O 1
ATOM 3560 N N . GLY A 1 438 ? 4.204 12.171 -16.801 1.00 87.25 438 GLY A N 1
ATOM 3561 C CA . GLY A 1 438 ? 3.599 12.381 -18.113 1.00 87.25 438 GLY A CA 1
ATOM 3562 C C . GLY A 1 438 ? 2.136 12.798 -18.004 1.00 87.25 438 GLY A C 1
ATOM 3563 O O . GLY A 1 438 ? 1.421 12.289 -17.138 1.00 87.25 438 GLY A O 1
ATOM 3564 N N . TYR A 1 439 ? 1.698 13.686 -18.896 1.00 85.06 439 TYR A N 1
ATOM 3565 C CA . TYR A 1 439 ? 0.349 14.256 -18.932 1.00 85.06 439 TYR A CA 1
ATOM 3566 C C . TYR A 1 439 ? -0.266 14.176 -20.326 1.00 85.06 439 TYR A C 1
ATOM 3568 O O . TYR A 1 439 ? 0.439 14.296 -21.331 1.00 85.06 439 TYR A O 1
ATOM 3576 N N . VAL A 1 440 ? -1.591 14.052 -20.364 1.00 83.12 440 VAL A N 1
ATOM 3577 C CA . VAL A 1 440 ? -2.414 14.210 -21.571 1.00 83.12 440 VAL A CA 1
ATOM 3578 C C . VAL A 1 440 ? -3.471 15.295 -21.348 1.00 83.12 440 VAL A C 1
ATOM 3580 O O . VAL A 1 440 ? -3.945 15.438 -20.220 1.00 83.12 440 VAL A O 1
ATOM 3583 N N . PRO A 1 441 ? -3.861 16.061 -22.377 1.00 78.94 441 PRO A N 1
ATOM 3584 C CA . PRO A 1 441 ? -5.001 16.967 -22.298 1.00 78.94 441 PRO A CA 1
ATOM 3585 C C . PRO A 1 441 ? -6.292 16.219 -21.938 1.00 78.94 441 PRO A C 1
ATOM 3587 O O . PRO A 1 441 ? -6.498 15.079 -22.359 1.00 78.94 441 PRO A O 1
ATOM 3590 N N . LEU A 1 442 ? -7.154 16.859 -21.150 1.00 73.62 442 LEU A N 1
ATOM 3591 C CA . LEU A 1 442 ? -8.538 16.429 -20.955 1.00 73.62 442 LEU A CA 1
ATOM 3592 C C . LEU A 1 442 ? -9.389 17.090 -22.050 1.00 73.62 442 LEU A C 1
ATOM 3594 O O . LEU A 1 442 ? -9.599 18.301 -22.001 1.00 73.62 442 LEU A O 1
ATOM 3598 N N . ASP A 1 443 ? -9.796 16.305 -23.054 1.00 61.53 443 ASP A N 1
ATOM 3599 C CA . ASP A 1 443 ? -10.691 16.737 -24.147 1.00 61.53 443 ASP A CA 1
ATOM 3600 C C . ASP A 1 443 ? -12.098 17.125 -23.659 1.00 61.53 443 ASP A C 1
ATOM 3602 O O . ASP A 1 443 ? -12.657 16.403 -22.794 1.00 61.53 443 ASP A O 1
#

Radius of gyration: 24.33 Å; chains: 1; bounding box: 56×71×69 Å

Organism: NCBI:txid1618371

Secondary structure (DSSP, 8-state):
--SSSSHHHHHHHHHHHHHHHSSS----PPP------TT-SS-S---SEEEEEEE-TT-SEEEEEEEE-TTEEEEEEEEEE-SSS-B--EEEETTB--SBHHHHHHHHTTTS-TTT--HHHHHHHHHHHHHHH--B------TT-GGGSS-HHHIIIII--B-HHHHHHHHHHHHHHTT-EEEEEEETTEEEEEEEETTEEEEEBTTTTEE-B-TTSSBPPHHHHHH-GGGGGS-EESS---HHHHHHHHHHHHHHTTSPPEEE-TGGGT--TTGGG-B----B-TT-EEEEESS-S-----S--SSPPP----EEEEE---SSS------SSEEEEEEE-TTGGG-SSPPEEEETT-S-EE---EETTEEE-GGGS--STT--TTS-EEEE-SS-TTS-EEEEEE---TTTSPPPPSEEEEEEEE--TTS-EEEEEEEEE--

Foldseek 3Di:
DPDPPPVVVVVVVVVVVLVVVFPQDDPDDDQDADDPPVPDPPCDPDFPDKDKDKDDQAHFKDKDKDADAPFKDFFKKKKWFAFAAKWFKWKAKPQQGLFALVSNLCSLCVPPDPVPDDPQRSLVSLLLSLLLQAAEDDDFDADPDPPQLLFLSCVRWAPRYHHQVSSQSNSCLSCVVVVWFKKWKQFDVHIWIWTDDPHDIATGRSHQQWFFADPVRGTDHLVRCLVPVCSLVDIDHSDDDDPSSSVVVSVVVCRRSPDHIDIGGCVNVVNDPVSNGDTDTAIDGHRKMKMFTLPDSQQWDPIDHPDDRHLDFGMKIKDQDQDQWDWDPDPPQWAWKKKAFVCQVVDPQAKWKDWQPPDIDGFDDDDPRMTTCRVPDDHGRYDDVPTGMTIGDPDGSRGIIMIITGGTSSSSPDDDDNTMMMMMMGDDNRTMMMMMIGIDTDD